Protein AF-0000000086892484 (afdb_homodimer)

Sequence (450 aa):
MFLERVCLISTAVLVAVYAAPRVSRLQEVPKWHFPCGGDLDVEVASWEDLEEETVNSLESLRLQHQLLMSEYLSRDYNYLYESMDFSVKKKQYIPNWLPDEKDVDLVKGLADANPQTIVNHFPKLHTDLQKFAVAFEQLVKDEDDVRKWEALAGTQRYLNSMLCEVESNILSLPSLRLPTRVQRDIMSKNERNVGRDETNRLVRDWGVILKYRDYLHAWRHVFNYMFLERVCLISTAVLVAVYAAPRVSRLQEVPKWHFPCGGDLDVEVASWEDLEEETVNSLESLRLQHQLLMSEYLSRDYNYLYESMDFSVKKKQYIPNWLPDEKDVDLVKGLADANPQTIVNHFPKLHTDLQKFAVAFEQLVKDEDDVRKWEALAGTQRYLNSMLCEVESNILSLPSLRLPTRVQRDIMSKNERNVGRDETNRLVRDWGVILKYRDYLHAWRHVFNY

Secondary structure (DSSP, 8-state):
------------------------------GGGSTTSS----PPPPGGGHHHHHHHHHHHHHHHHHHHHHHHHHH-HHHHTTT--TT---GGGS-TTS--HHHHHHHHTTTT--HHHHHTTHHHHHHHHHHHHHHHHHHHHH--SHHHHHHHHHHHHHHHHHHHHHHHHHHHSTT--PPPPPPGGGS-HHHHHGGGSHHHHHHHHHHHHHHHHHHHHHHHHHHT-/------------------------------GGGSTTSS----PPPPGGGHHHHHHHHHHHHHHHHHHHHHHHHHH-HHHHTTT--TT---GGGS-TTS--HHHHHHHHTTTT--HHHHHTTHHHHHHHHHHHHHHHHHHHHH--SHHHHHHHHHHHHHHHHHHHHHHHHHHHSTT--PPPPPPGGGS-HHHHHGGGSHHHHHHHHHHHHHHHHHHHHHHHHHHT-

Solvent-accessible surface area (backbone atoms only — not comparable to full-atom values): 26156 Å² total; per-residue (Å²): 138,84,80,75,80,73,77,75,75,74,75,76,74,75,73,72,72,68,69,69,73,76,66,69,77,69,78,72,76,60,64,71,78,40,40,67,76,51,87,78,89,60,71,58,52,52,81,89,43,40,68,60,51,50,52,51,43,52,51,54,48,40,54,47,46,52,51,39,50,50,54,52,38,71,54,40,59,67,68,76,49,54,83,58,63,77,81,61,78,57,63,85,53,32,73,80,86,46,74,46,70,68,53,30,50,55,43,37,64,42,40,83,51,56,70,68,65,52,57,72,42,45,45,56,51,45,50,51,50,37,47,50,47,51,53,44,54,51,49,36,71,66,44,78,51,63,70,56,26,51,42,44,48,50,46,47,52,42,49,30,50,42,45,26,53,48,51,52,44,36,58,22,34,74,93,47,65,82,63,80,76,78,61,72,69,77,57,40,71,71,64,61,53,41,54,76,40,66,70,53,27,50,45,20,49,51,43,50,50,49,40,49,52,50,44,52,49,18,48,36,51,44,62,62,114,136,85,80,76,79,76,79,76,76,75,76,77,76,75,72,74,74,71,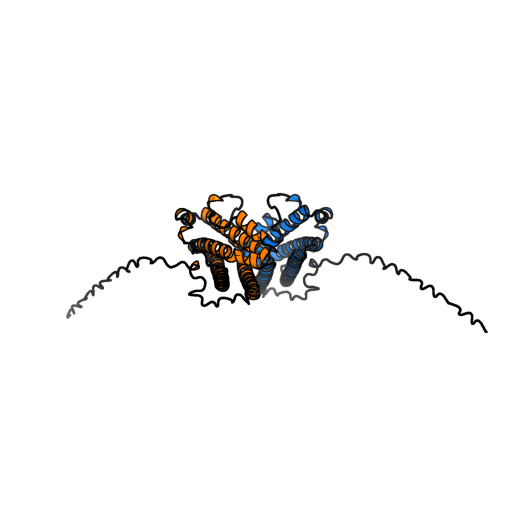69,66,72,77,64,70,76,69,80,73,76,60,63,72,79,41,40,68,78,50,87,78,90,59,72,57,51,51,83,91,42,38,67,60,50,49,53,50,43,50,50,53,49,41,54,46,46,51,53,40,48,51,53,53,38,71,53,39,58,67,67,75,49,53,85,57,64,76,82,61,80,58,64,86,55,33,71,79,87,46,72,48,70,67,54,29,50,54,43,39,65,41,39,83,50,55,67,67,65,53,58,71,42,45,45,57,52,46,50,50,50,37,47,49,47,50,53,43,52,52,50,36,71,66,43,80,52,64,70,57,26,51,42,44,47,50,47,48,52,40,50,30,51,42,45,26,53,49,50,50,44,36,58,22,35,75,93,47,64,82,63,80,74,78,59,72,69,77,58,42,72,72,65,61,53,40,52,76,40,63,69,52,28,51,46,21,49,50,44,50,51,51,40,48,50,50,45,53,48,18,49,34,50,44,63,63,112

Radius of gyration: 31.14 Å; Cα contacts (8 Å, |Δi|>4): 400; chains: 2; bounding box: 165×71×56 Å

pLDDT: mean 86.74, std 20.32, range [28.67, 98.88]

Foldseek 3Di:
DPPPPPPPPPPPPPPPPPPPPPPVPPPPPQCLVPLVVDDDDAAADDPVCQVVLLVVLLVLLLVLLVVLLVLLVVLPVCVVLVVQDPVDPPVVLADPPADDPVNLVVLLVLQPPDSVVNLQCLQVVLQNLLVLLLLLVLLLVLDDDPSSNVSSVSSSSSSSVSSVSSVSSQRRYPVHDHDDHDDSCSQPPVSSCLSVDPNSSSVRVVSSSVSVSSNSVSVCSNSPD/DPPPPPPPPPPPPPPPPPPPPPPVPPPPPQCLVPLVVDDDPAAADDPVCQVVLLVVLLVLLLVLLVVLLVLLVVLPVCVVLVVADPVDPPVVLADPVADDPVNLVVLLVLQPPDSVVNLQCLQVVLQNLLVLLLLLVLLLVLDDDPSSNVSSVSSSSSSSVSSVSSVSSQRRYPVHDHDDHDDSCSPPPVSSCLSVDPNSSSVRVVSSSVSVSSNSVSVCSNSPD

Organism: Dinoponera quadriceps (NCBI:txid609295)

Structure (mmCIF, N/CA/C/O backbone):
data_AF-0000000086892484-model_v1
#
loop_
_entity.id
_entity.type
_entity.pdbx_description
1 polymer 'Uncharacterized protein LOC106750258'
#
loop_
_atom_site.group_PDB
_atom_site.id
_atom_site.type_symbol
_atom_site.label_atom_id
_atom_site.label_alt_id
_atom_site.label_comp_id
_atom_site.label_asym_id
_atom_site.label_entity_id
_atom_site.label_seq_id
_atom_site.pdbx_PDB_ins_code
_atom_site.Cartn_x
_atom_site.Cartn_y
_atom_site.Cartn_z
_atom_site.occupancy
_atom_site.B_iso_or_equiv
_atom_site.auth_seq_id
_atom_site.auth_comp_id
_atom_site.auth_asym_id
_atom_site.auth_atom_id
_atom_site.pdbx_PDB_model_num
ATOM 1 N N . MET A 1 1 ? 89.5 -2.266 12.078 1 30.64 1 MET A N 1
ATOM 2 C CA . MET A 1 1 ? 88.312 -1.645 11.586 1 30.64 1 MET A CA 1
ATOM 3 C C . MET A 1 1 ? 87.625 -2.51 10.516 1 30.64 1 MET A C 1
ATOM 5 O O . MET A 1 1 ? 87.938 -2.404 9.336 1 30.64 1 MET A O 1
ATOM 9 N N . PHE A 1 2 ? 87.312 -3.848 10.812 1 35.78 2 PHE A N 1
ATOM 10 C CA . PHE A 1 2 ? 86.875 -4.977 10.023 1 35.78 2 PHE A CA 1
ATOM 11 C C . PHE A 1 2 ? 85.438 -4.73 9.531 1 35.78 2 PHE A C 1
ATOM 13 O O . PHE A 1 2 ? 84.5 -4.527 10.336 1 35.78 2 PHE A O 1
ATOM 20 N N . LEU A 1 3 ? 85.312 -4.133 8.336 1 35 3 LEU A N 1
ATOM 21 C CA . LEU A 1 3 ? 84.125 -3.781 7.555 1 35 3 LEU A CA 1
ATOM 22 C C . LEU A 1 3 ? 83.312 -5.023 7.227 1 35 3 LEU A C 1
ATOM 24 O O . LEU A 1 3 ? 83.75 -5.902 6.492 1 35 3 LEU A O 1
ATOM 28 N N . GLU A 1 4 ? 82.5 -5.512 8.172 1 33.47 4 GLU A N 1
ATOM 29 C CA . GLU A 1 4 ? 81.625 -6.668 7.988 1 33.47 4 GLU A CA 1
ATOM 30 C C . GLU A 1 4 ? 80.625 -6.438 6.859 1 33.47 4 GLU A C 1
ATOM 32 O O . GLU A 1 4 ? 79.938 -5.43 6.844 1 33.47 4 GLU A O 1
ATOM 37 N N . ARG A 1 5 ? 80.938 -6.992 5.66 1 36.12 5 ARG A N 1
ATOM 38 C CA . ARG A 1 5 ? 80.125 -7.035 4.434 1 36.12 5 ARG A CA 1
ATOM 39 C C . ARG A 1 5 ? 78.75 -7.57 4.703 1 36.12 5 ARG A C 1
ATOM 41 O O . ARG A 1 5 ? 78.562 -8.727 5.098 1 36.12 5 ARG A O 1
ATOM 48 N N . VAL A 1 6 ? 77.875 -6.789 5.277 1 33.41 6 VAL A N 1
ATOM 49 C CA . VAL A 1 6 ? 76.5 -7.184 5.52 1 33.41 6 VAL A CA 1
ATOM 50 C C . VAL A 1 6 ? 75.812 -7.512 4.195 1 33.41 6 VAL A C 1
ATOM 52 O O . VAL A 1 6 ? 75.75 -6.66 3.307 1 33.41 6 VAL A O 1
ATOM 55 N N . CYS A 1 7 ? 76 -8.742 3.707 1 31.05 7 CYS A N 1
ATOM 56 C CA . CYS A 1 7 ? 75.312 -9.266 2.521 1 31.05 7 CYS A CA 1
ATOM 57 C C . CYS A 1 7 ? 73.812 -9.039 2.605 1 31.05 7 CYS A C 1
ATOM 59 O O . CYS A 1 7 ? 73.125 -9.562 3.498 1 31.05 7 CYS A O 1
ATOM 61 N N . LEU A 1 8 ? 73.375 -7.922 2.215 1 31.27 8 LEU A N 1
ATOM 62 C CA . LEU A 1 8 ? 72 -7.562 2.066 1 31.27 8 LEU A CA 1
ATOM 63 C C . LEU A 1 8 ? 71.25 -8.508 1.097 1 31.27 8 LEU A C 1
ATOM 65 O O . LEU A 1 8 ? 71.562 -8.508 -0.1 1 31.27 8 LEU A O 1
ATOM 69 N N . ILE A 1 9 ? 71.125 -9.789 1.513 1 31.22 9 ILE A N 1
ATOM 70 C CA . ILE A 1 9 ? 70.312 -10.695 0.686 1 31.22 9 ILE A CA 1
ATOM 71 C C . ILE A 1 9 ? 68.938 -10.078 0.399 1 31.22 9 ILE A C 1
ATOM 73 O O . ILE A 1 9 ? 68.188 -9.766 1.324 1 31.22 9 ILE A O 1
ATOM 77 N N . SER A 1 10 ? 68.812 -9.398 -0.68 1 33.22 10 SER A N 1
ATOM 78 C CA . SER A 1 10 ? 67.562 -8.859 -1.229 1 33.22 10 SER A CA 1
ATOM 79 C C . SER A 1 10 ? 66.562 -9.969 -1.529 1 33.22 10 SER A C 1
ATOM 81 O O . SER A 1 10 ? 66.812 -10.844 -2.363 1 33.22 10 SER A O 1
ATOM 83 N N . THR A 1 11 ? 65.938 -10.508 -0.499 1 33.31 11 THR A N 1
ATOM 84 C CA . THR A 1 11 ? 64.938 -11.508 -0.745 1 33.31 11 THR A CA 1
ATOM 85 C C . THR A 1 11 ? 63.844 -10.945 -1.681 1 33.31 11 THR A C 1
ATOM 87 O O . THR A 1 11 ? 63.219 -9.93 -1.382 1 33.31 11 THR A O 1
ATOM 90 N N . ALA A 1 12 ? 64.125 -11.078 -3.01 1 34.72 12 ALA A N 1
ATOM 91 C CA . ALA A 1 12 ? 63.094 -10.812 -4.047 1 34.72 12 ALA A CA 1
ATOM 92 C C . ALA A 1 12 ? 61.781 -11.508 -3.73 1 34.72 12 ALA A C 1
ATOM 94 O O . ALA A 1 12 ? 61.719 -12.742 -3.691 1 34.72 12 ALA A O 1
ATOM 95 N N . VAL A 1 13 ? 61 -10.945 -2.844 1 36.47 13 VAL A N 1
ATOM 96 C CA . VAL A 1 13 ? 59.656 -11.453 -2.613 1 36.47 13 VAL A CA 1
ATOM 97 C C . VAL A 1 13 ? 58.906 -11.539 -3.939 1 36.47 13 VAL A C 1
ATOM 99 O O . VAL A 1 13 ? 58.656 -10.523 -4.594 1 36.47 13 VAL A O 1
ATOM 102 N N . LEU A 1 14 ? 59.188 -12.641 -4.75 1 33.38 14 LEU A N 1
ATOM 103 C CA . LEU A 1 14 ? 58.312 -12.922 -5.895 1 33.38 14 LEU A CA 1
ATOM 104 C C . LEU A 1 14 ? 56.844 -12.891 -5.488 1 33.38 14 LEU A C 1
ATOM 106 O O . LEU A 1 14 ? 56.406 -13.719 -4.684 1 33.38 14 LEU A O 1
ATOM 110 N N . VAL A 1 15 ? 56.281 -11.688 -5.414 1 36.88 15 VAL A N 1
ATOM 111 C CA . VAL A 1 15 ? 54.812 -11.609 -5.297 1 36.88 15 VAL A CA 1
ATOM 112 C C . VAL A 1 15 ? 54.156 -12.383 -6.434 1 36.88 15 VAL A C 1
ATOM 114 O O . VAL A 1 15 ? 54.25 -11.992 -7.598 1 36.88 15 VAL A O 1
ATOM 117 N N . ALA A 1 16 ? 54.25 -13.781 -6.402 1 34.84 16 ALA A N 1
ATOM 118 C CA . ALA A 1 16 ? 53.406 -14.516 -7.34 1 34.84 16 ALA A CA 1
ATOM 119 C C . ALA A 1 16 ? 52 -13.953 -7.359 1 34.84 16 ALA A C 1
ATOM 121 O O . ALA A 1 16 ? 51.344 -13.875 -6.324 1 34.84 16 ALA A O 1
ATOM 122 N N . VAL A 1 17 ? 51.812 -12.977 -8.266 1 37.66 17 VAL A N 1
ATOM 123 C CA . VAL A 1 17 ? 50.469 -12.57 -8.617 1 37.66 17 VAL A CA 1
ATOM 124 C C . VAL A 1 17 ? 49.625 -13.812 -8.875 1 37.66 17 VAL A C 1
ATOM 126 O O . VAL A 1 17 ? 49.844 -14.523 -9.859 1 37.66 17 VAL A O 1
ATOM 129 N N . TYR A 1 18 ? 49.438 -14.68 -7.863 1 32.72 18 TYR A N 1
ATOM 130 C CA . TYR A 1 18 ? 48.438 -15.727 -8.133 1 32.72 18 TYR A CA 1
ATOM 131 C C . TYR A 1 18 ? 47.219 -15.164 -8.852 1 32.72 18 TYR A C 1
ATOM 133 O O . TYR A 1 18 ? 46.594 -14.219 -8.367 1 32.72 18 TYR A O 1
ATOM 141 N N . ALA A 1 19 ? 47.375 -15.086 -10.211 1 38 19 ALA A N 1
ATOM 142 C CA . ALA A 1 19 ? 46.156 -14.883 -10.984 1 38 19 ALA A CA 1
ATOM 143 C C . ALA A 1 19 ? 44.969 -15.609 -10.336 1 38 19 ALA A C 1
ATOM 145 O O . ALA A 1 19 ? 45.062 -16.797 -10.008 1 38 19 ALA A O 1
ATOM 146 N N . ALA A 1 20 ? 44.25 -14.938 -9.516 1 36.22 20 ALA A N 1
ATOM 147 C CA . ALA A 1 20 ? 43.031 -15.57 -9.047 1 36.22 20 ALA A CA 1
ATOM 148 C C . ALA A 1 20 ? 42.344 -16.344 -10.172 1 36.22 20 ALA A C 1
ATOM 150 O O . ALA A 1 20 ? 42.156 -15.812 -11.273 1 36.22 20 ALA A O 1
ATOM 151 N N . PRO A 1 21 ? 42.5 -17.672 -10.227 1 33.69 21 PRO A N 1
ATOM 152 C CA . PRO A 1 21 ? 41.812 -18.312 -11.336 1 33.69 21 PRO A CA 1
ATOM 153 C C . PRO A 1 21 ? 40.5 -17.609 -11.688 1 33.69 21 PRO A C 1
ATOM 155 O O . PRO A 1 21 ? 39.875 -16.984 -10.828 1 33.69 21 PRO A O 1
ATOM 158 N N . ARG A 1 22 ? 40.375 -17.109 -12.859 1 35.22 22 ARG A N 1
ATOM 159 C CA . ARG A 1 22 ? 39.094 -16.75 -13.414 1 35.22 22 ARG A CA 1
ATOM 160 C C . ARG A 1 22 ? 38.031 -17.797 -13.055 1 35.22 22 ARG A C 1
ATOM 162 O O . ARG A 1 22 ? 38 -18.891 -13.641 1 35.22 22 ARG A O 1
ATOM 169 N N . VAL A 1 23 ? 37.875 -18.078 -11.805 1 36.41 23 VAL A N 1
ATOM 170 C CA . VAL A 1 23 ? 36.75 -18.953 -11.508 1 36.41 23 VAL A CA 1
ATOM 171 C C . VAL A 1 23 ? 35.656 -18.75 -12.555 1 36.41 23 VAL A C 1
ATOM 173 O O . VAL A 1 23 ? 35.219 -17.625 -12.773 1 36.41 23 VAL A O 1
ATOM 176 N N . SER A 1 24 ? 35.688 -19.375 -13.641 1 36 24 SER A N 1
ATOM 177 C CA . SER A 1 24 ? 34.5 -19.453 -14.484 1 36 24 SER A CA 1
ATOM 178 C C . SER A 1 24 ? 33.219 -19.172 -13.68 1 36 24 SER A C 1
ATOM 180 O O . SER A 1 24 ? 33.062 -19.703 -12.578 1 36 24 SER A O 1
ATOM 182 N N . ARG A 1 25 ? 32.75 -18.062 -13.641 1 39.72 25 ARG A N 1
ATOM 183 C CA . ARG A 1 25 ? 31.5 -17.688 -13 1 39.72 25 ARG A CA 1
ATOM 184 C C . ARG A 1 25 ? 30.5 -18.828 -13.039 1 39.72 25 ARG A C 1
ATOM 186 O O . ARG A 1 25 ? 29.891 -19.109 -14.078 1 39.72 25 ARG A O 1
ATOM 193 N N . LEU A 1 26 ? 30.672 -20.125 -12.805 1 41.91 26 LEU A N 1
ATOM 194 C CA . LEU A 1 26 ? 29.672 -21.156 -12.57 1 41.91 26 LEU A CA 1
ATOM 195 C C . LEU A 1 26 ? 28.297 -20.547 -12.375 1 41.91 26 LEU A C 1
ATOM 197 O O . LEU A 1 26 ? 28.094 -19.703 -11.492 1 41.91 26 LEU A O 1
ATOM 201 N N . GLN A 1 27 ? 27.516 -20.453 -13.352 1 52.38 27 GLN A N 1
ATOM 202 C CA . GLN A 1 27 ? 26.188 -19.812 -13.344 1 52.38 27 GLN A CA 1
ATOM 203 C C . GLN A 1 27 ? 25.391 -20.219 -12.109 1 52.38 27 GLN A C 1
ATOM 205 O O . GLN A 1 27 ? 25.141 -21.406 -11.875 1 52.38 27 GLN A O 1
ATOM 210 N N . GLU A 1 28 ? 25.453 -19.562 -10.984 1 75.31 28 GLU A N 1
ATOM 211 C CA . GLU A 1 28 ? 24.75 -19.766 -9.719 1 75.31 28 GLU A CA 1
ATOM 212 C C . GLU A 1 28 ? 23.281 -20.156 -9.953 1 75.31 28 GLU A C 1
ATOM 214 O O . GLU A 1 28 ? 22.609 -19.562 -10.812 1 75.31 28 GLU A O 1
ATOM 219 N N . VAL A 1 29 ? 22.906 -21.391 -9.727 1 87.38 29 VAL A N 1
ATOM 220 C CA . VAL A 1 29 ? 21.531 -21.875 -9.773 1 87.38 29 VAL A CA 1
ATOM 221 C C . VAL A 1 29 ? 20.594 -20.812 -9.219 1 87.38 29 VAL A C 1
ATOM 223 O O . VAL A 1 29 ? 20.812 -20.281 -8.125 1 87.38 29 VAL A O 1
ATOM 226 N N . PRO A 1 30 ? 19.625 -20.516 -10.148 1 93.56 30 PRO A N 1
ATOM 227 C CA . PRO A 1 30 ? 18.703 -19.484 -9.672 1 93.56 30 PRO A CA 1
ATOM 228 C C . PRO A 1 30 ? 18 -19.875 -8.375 1 93.56 30 PRO A C 1
ATOM 230 O O . PRO A 1 30 ? 17.656 -21.047 -8.18 1 93.56 30 PRO A O 1
ATOM 233 N N . LYS A 1 31 ? 17.766 -18.906 -7.559 1 92.25 31 LYS A N 1
ATOM 234 C CA . LYS A 1 31 ? 17.156 -19.156 -6.258 1 92.25 31 LYS A CA 1
ATOM 235 C C . LYS A 1 31 ? 15.75 -19.75 -6.414 1 92.25 31 LYS A C 1
ATOM 237 O O . LYS A 1 31 ? 15.305 -20.531 -5.574 1 92.25 31 LYS A O 1
ATOM 242 N N . TRP A 1 32 ? 15.055 -19.453 -7.512 1 96.5 32 TRP A N 1
ATOM 243 C CA . TRP A 1 32 ? 13.664 -19.875 -7.66 1 96.5 32 TRP A CA 1
ATOM 244 C C . TRP A 1 32 ? 13.578 -21.328 -8.125 1 96.5 32 TRP A C 1
ATOM 246 O O . TRP A 1 32 ? 12.492 -21.891 -8.195 1 96.5 32 TRP A O 1
ATOM 256 N N . HIS A 1 33 ? 14.695 -21.938 -8.469 1 95.06 33 HIS A N 1
ATOM 257 C CA . HIS A 1 33 ? 14.711 -23.359 -8.805 1 95.06 33 HIS A CA 1
ATOM 258 C C . HIS A 1 33 ? 14.625 -24.219 -7.547 1 95.06 33 HIS A C 1
ATOM 260 O O . HIS A 1 33 ? 14.141 -25.359 -7.602 1 95.06 33 HIS A O 1
ATOM 266 N N . PHE A 1 34 ? 15.133 -23.672 -6.422 1 93.62 34 PHE A N 1
ATOM 267 C CA . PHE A 1 34 ? 15.086 -24.344 -5.121 1 93.62 34 PHE A CA 1
ATOM 268 C C . PHE A 1 34 ? 14.609 -23.375 -4.043 1 93.62 34 PHE A C 1
ATOM 270 O O . PHE A 1 34 ? 15.352 -23.062 -3.107 1 93.62 34 PHE A O 1
ATOM 277 N N . PRO A 1 35 ? 13.383 -23.016 -4.168 1 95.19 35 PRO A N 1
ATOM 278 C CA . PRO A 1 35 ? 12.906 -21.969 -3.279 1 95.19 35 PRO A CA 1
ATOM 279 C C . PRO A 1 35 ? 12.883 -22.391 -1.812 1 95.19 35 PRO A C 1
ATOM 281 O O . PRO A 1 35 ? 12.977 -21.547 -0.918 1 95.19 35 PRO A O 1
ATOM 284 N N . CYS A 1 36 ? 12.844 -23.594 -1.582 1 93.5 36 CYS A N 1
ATOM 285 C CA . CYS A 1 36 ? 12.797 -24.078 -0.207 1 93.5 36 CYS A CA 1
ATOM 286 C C . CYS A 1 36 ? 14.188 -24.422 0.298 1 93.5 36 CYS A C 1
ATOM 288 O O . CYS A 1 36 ? 14.344 -24.953 1.405 1 93.5 36 CYS A O 1
ATOM 290 N N . GLY A 1 37 ? 15.266 -24.109 -0.404 1 88.19 37 GLY A N 1
ATOM 291 C CA . GLY A 1 37 ? 16.641 -24.344 -0.001 1 88.19 37 GLY A CA 1
ATOM 292 C C . GLY A 1 37 ? 17.141 -25.719 -0.387 1 88.19 37 GLY A C 1
ATOM 293 O O . GLY A 1 37 ? 18.344 -26.016 -0.255 1 88.19 37 GLY A O 1
ATOM 294 N N . GLY A 1 38 ? 16.359 -26.672 -0.698 1 79.75 38 GLY A N 1
ATOM 295 C CA . GLY A 1 38 ? 16.75 -28.031 -1.08 1 79.75 38 GLY A CA 1
ATOM 296 C C . GLY A 1 38 ? 15.555 -28.922 -1.359 1 79.75 38 GLY A C 1
ATOM 297 O O . GLY A 1 38 ? 14.445 -28.453 -1.583 1 79.75 38 GLY A O 1
ATOM 298 N N . ASP A 1 39 ? 15.922 -30.188 -1.43 1 74.31 39 ASP A N 1
ATOM 299 C CA . ASP A 1 39 ? 14.875 -31.156 -1.715 1 74.31 39 ASP A CA 1
ATOM 300 C C . ASP A 1 39 ? 13.852 -31.203 -0.585 1 74.31 39 ASP A C 1
ATOM 302 O O . AS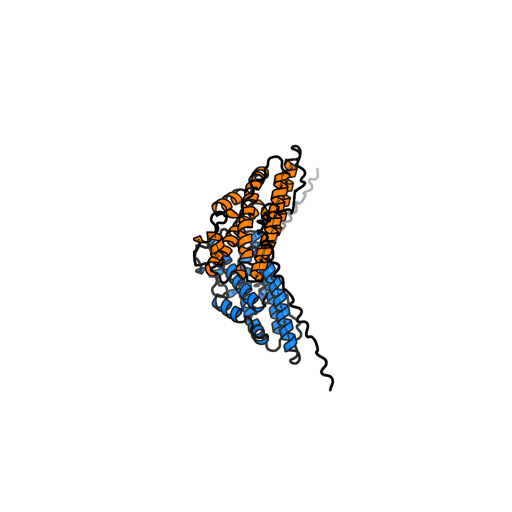P A 1 39 ? 14.211 -31.172 0.592 1 74.31 39 ASP A O 1
ATOM 306 N N . LEU A 1 40 ? 12.633 -31.125 -1.088 1 77.88 40 LEU A N 1
ATOM 307 C CA . LEU A 1 40 ? 11.531 -31.172 -0.135 1 77.88 40 LEU A CA 1
ATOM 308 C C . LEU A 1 40 ? 11.133 -32.594 0.166 1 77.88 40 LEU A C 1
ATOM 310 O O . LEU A 1 40 ? 11.023 -33.438 -0.747 1 77.88 40 LEU A O 1
ATOM 314 N N . ASP A 1 41 ? 11.195 -32.938 1.409 1 79.06 41 ASP A N 1
ATOM 315 C CA . ASP A 1 41 ? 10.617 -34.219 1.823 1 79.06 41 ASP A CA 1
ATOM 316 C C . ASP A 1 41 ? 9.156 -34.062 2.244 1 79.06 41 ASP A C 1
ATOM 318 O O . ASP A 1 41 ? 8.875 -33.719 3.395 1 79.06 41 ASP A O 1
ATOM 322 N N . VAL A 1 42 ? 8.32 -34.188 1.177 1 82.38 42 VAL A N 1
ATOM 323 C CA . VAL A 1 42 ? 6.902 -34 1.438 1 82.38 42 VAL A CA 1
ATOM 324 C C . VAL A 1 42 ? 6.16 -35.312 1.346 1 82.38 42 VAL A C 1
ATOM 326 O O . VAL A 1 42 ? 6.41 -36.125 0.439 1 82.38 42 VAL A O 1
ATOM 329 N N . GLU A 1 43 ? 5.434 -35.531 2.393 1 82.94 43 GLU A N 1
ATOM 330 C CA . GLU A 1 43 ? 4.574 -36.719 2.336 1 82.94 43 GLU A CA 1
ATOM 331 C C . GLU A 1 43 ? 3.42 -36.5 1.359 1 82.94 43 GLU A C 1
ATOM 333 O O . GLU A 1 43 ? 2.701 -35.5 1.443 1 82.94 43 GLU A O 1
ATOM 338 N N . VAL A 1 44 ? 3.318 -37.438 0.472 1 85.12 44 VAL A N 1
ATOM 339 C CA . VAL A 1 44 ? 2.229 -37.375 -0.497 1 85.12 44 VAL A CA 1
ATOM 340 C C . VAL A 1 44 ? 0.938 -37.875 0.14 1 85.12 44 VAL A C 1
ATOM 342 O O . VAL A 1 44 ? 0.932 -38.938 0.78 1 85.12 44 VAL A O 1
ATOM 345 N N . ALA A 1 45 ? -0.062 -37.125 -0.005 1 84.19 45 ALA A N 1
ATOM 346 C CA . ALA A 1 45 ? -1.353 -37.469 0.581 1 84.19 45 ALA A CA 1
ATOM 347 C C . ALA A 1 45 ? -1.912 -38.75 -0.052 1 84.19 45 ALA A C 1
ATOM 349 O O . ALA A 1 45 ? -1.729 -39 -1.248 1 84.19 45 ALA A O 1
ATOM 350 N N . SER A 1 46 ? -2.514 -39.469 0.86 1 85.12 46 SER A N 1
ATOM 351 C CA . SER A 1 46 ? -3.258 -40.625 0.348 1 85.12 46 SER A CA 1
ATOM 352 C C . SER A 1 46 ? -4.547 -40.188 -0.337 1 85.12 46 SER A C 1
ATOM 354 O O . SER A 1 46 ? -5.078 -39.094 -0.042 1 85.12 46 SER A O 1
ATOM 356 N N . TRP A 1 47 ? -5.059 -41 -1.201 1 82 47 TRP A N 1
ATOM 357 C CA . TRP A 1 47 ? -6.281 -40.688 -1.936 1 82 47 TRP A CA 1
ATOM 358 C C . TRP A 1 47 ? -7.469 -40.562 -0.987 1 82 47 TRP A C 1
ATOM 360 O O . TRP A 1 47 ? -8.383 -39.781 -1.227 1 82 47 TRP A O 1
ATOM 370 N N . GLU A 1 48 ? -7.402 -41.25 0.132 1 84.56 48 GLU A N 1
ATOM 371 C CA . GLU A 1 48 ? -8.477 -41.25 1.121 1 84.56 48 GLU A CA 1
ATOM 372 C C . GLU A 1 48 ? -8.539 -39.875 1.834 1 84.56 48 GLU A C 1
ATOM 374 O O . GLU A 1 48 ? -9.617 -39.438 2.244 1 84.56 48 GLU A O 1
ATOM 379 N N . ASP A 1 49 ? -7.477 -39.219 1.773 1 88.12 49 ASP A N 1
ATOM 380 C CA . ASP A 1 49 ? -7.383 -38 2.525 1 88.12 49 ASP A CA 1
ATOM 381 C C . ASP A 1 49 ? -7.297 -36.781 1.586 1 88.12 49 ASP A C 1
ATOM 383 O O . ASP A 1 49 ? -6.957 -35.688 2.012 1 88.12 49 ASP A O 1
ATOM 387 N N . LEU A 1 50 ? -7.66 -37.031 0.427 1 89.31 50 LEU A N 1
ATOM 388 C CA . LEU A 1 50 ? -7.398 -36.031 -0.608 1 89.31 50 LEU A CA 1
ATOM 389 C C . LEU A 1 50 ? -8.203 -34.781 -0.354 1 89.31 50 LEU A C 1
ATOM 391 O O . LEU A 1 50 ? -7.688 -33.656 -0.519 1 89.31 50 LEU A O 1
ATOM 395 N N . GLU A 1 51 ? -9.414 -35 0.039 1 90.62 51 GLU A N 1
ATOM 396 C CA . GLU A 1 51 ? -10.266 -33.812 0.274 1 90.62 51 GLU A CA 1
ATOM 397 C C . GLU A 1 51 ? -9.727 -32.969 1.409 1 90.62 51 GLU A C 1
ATOM 399 O O . GLU A 1 51 ? -9.633 -31.75 1.274 1 90.62 51 GLU A O 1
ATOM 404 N N . GLU A 1 52 ? -9.375 -33.625 2.395 1 92.75 52 GLU A N 1
ATOM 405 C CA . GLU A 1 52 ? -8.828 -32.906 3.545 1 92.75 52 GLU A CA 1
ATOM 406 C C . GLU A 1 52 ? -7.504 -32.25 3.197 1 92.75 52 GLU A C 1
ATOM 408 O O . GLU A 1 52 ? -7.266 -31.094 3.578 1 92.75 52 GLU A O 1
ATOM 413 N N . GLU A 1 53 ? -6.719 -32.938 2.471 1 93.88 53 GLU A N 1
ATOM 414 C CA . GLU A 1 53 ? -5.422 -32.375 2.08 1 93.88 53 GLU A CA 1
ATOM 415 C C . GLU A 1 53 ? -5.582 -31.172 1.16 1 93.88 53 GLU A C 1
ATOM 417 O O . GLU A 1 53 ? -4.809 -30.219 1.241 1 93.88 53 GLU A O 1
ATOM 422 N N . THR A 1 54 ? -6.562 -31.25 0.375 1 95.5 54 THR A N 1
ATOM 423 C CA . THR A 1 54 ? -6.852 -30.156 -0.531 1 95.5 54 THR A CA 1
ATOM 424 C C . THR A 1 54 ? -7.227 -28.891 0.25 1 95.5 54 THR A C 1
ATOM 426 O O . THR A 1 54 ? -6.691 -27.812 -0.009 1 95.5 54 THR A O 1
ATOM 429 N N . VAL A 1 55 ? -8.023 -29.078 1.213 1 95.06 55 VAL A N 1
ATOM 430 C CA . VAL A 1 55 ? -8.469 -27.953 2.029 1 95.06 55 VAL A CA 1
ATOM 431 C C . VAL A 1 55 ? -7.285 -27.391 2.826 1 95.06 55 VAL A C 1
ATOM 433 O O . VAL A 1 55 ? -7.102 -26.172 2.904 1 95.06 55 VAL A O 1
ATOM 436 N N . ASN A 1 56 ? -6.48 -28.25 3.342 1 95.69 56 ASN A N 1
ATOM 437 C CA . ASN A 1 56 ? -5.305 -27.844 4.098 1 95.69 56 ASN A CA 1
ATOM 438 C C . ASN A 1 56 ? -4.312 -27.078 3.225 1 95.69 56 ASN A C 1
ATOM 440 O O . ASN A 1 56 ? -3.715 -26.094 3.666 1 95.69 56 ASN A O 1
ATOM 444 N N . SER A 1 57 ? -4.184 -27.516 2.035 1 96.81 57 SER A N 1
ATOM 445 C CA . SER A 1 57 ? -3.281 -26.875 1.086 1 96.81 57 SER A CA 1
ATOM 446 C C . SER A 1 57 ? -3.74 -25.453 0.762 1 96.81 57 SER A C 1
ATOM 448 O O . SER A 1 57 ? -2.93 -24.516 0.739 1 96.81 57 SER A O 1
ATOM 450 N N . LEU A 1 58 ? -5.004 -25.328 0.601 1 97.62 58 LEU A N 1
ATOM 451 C CA . LEU A 1 58 ? -5.562 -24.016 0.302 1 97.62 58 LEU A CA 1
ATOM 452 C C . LEU A 1 58 ? -5.383 -23.078 1.481 1 97.62 58 LEU A C 1
ATOM 454 O O . LEU A 1 58 ? -5.031 -21.906 1.296 1 97.62 58 LEU A O 1
ATOM 458 N N . GLU A 1 59 ? -5.574 -23.578 2.645 1 97.88 59 GLU A N 1
ATOM 459 C CA . GLU A 1 59 ? -5.418 -22.75 3.838 1 97.88 59 GLU A CA 1
ATOM 460 C C . GLU A 1 59 ? -3.965 -22.328 4.027 1 97.88 59 GLU A C 1
ATOM 462 O O . GLU A 1 59 ? -3.688 -21.172 4.359 1 97.88 59 GLU A O 1
ATOM 467 N N . SER A 1 60 ? -3.09 -23.25 3.822 1 97.69 60 SER A N 1
ATOM 468 C CA . SER A 1 60 ? -1.666 -22.953 3.943 1 97.69 60 SER A CA 1
ATOM 469 C C . SER A 1 60 ? -1.236 -21.891 2.951 1 97.69 60 SER A C 1
ATOM 471 O O . SER A 1 60 ? -0.51 -20.953 3.311 1 97.69 60 SER A O 1
ATOM 473 N N . LEU A 1 61 ? -1.761 -21.938 1.796 1 98.5 61 LEU A N 1
ATOM 474 C CA . LEU A 1 61 ? -1.396 -20.969 0.771 1 98.5 61 LEU A CA 1
ATOM 475 C C . LEU A 1 61 ? -2.037 -19.625 1.053 1 98.5 61 LEU A C 1
ATOM 477 O O . LEU A 1 61 ? -1.43 -18.578 0.803 1 98.5 61 LEU A O 1
ATOM 481 N N . ARG A 1 62 ? -3.229 -19.688 1.499 1 98.56 62 ARG A N 1
ATOM 482 C CA . ARG A 1 62 ? -3.895 -18.453 1.89 1 98.56 62 ARG A CA 1
ATOM 483 C C . ARG A 1 62 ? -3.076 -17.688 2.932 1 98.56 62 ARG A C 1
ATOM 485 O O . ARG A 1 62 ? -2.83 -16.5 2.787 1 98.56 62 ARG A O 1
ATOM 492 N N . LEU A 1 63 ? -2.633 -18.359 3.926 1 98.69 63 LEU A N 1
ATOM 493 C CA . LEU A 1 63 ? -1.867 -17.734 5.004 1 98.69 63 LEU A CA 1
ATOM 494 C C . LEU A 1 63 ? -0.542 -17.188 4.488 1 98.69 63 LEU A C 1
ATOM 496 O O . LEU A 1 63 ? -0.158 -16.062 4.82 1 98.69 63 LEU A O 1
ATOM 500 N N . GLN A 1 64 ? 0.132 -18.016 3.693 1 98.75 64 GLN A N 1
ATOM 501 C CA . GLN A 1 64 ? 1.393 -17.547 3.119 1 98.75 64 GLN A CA 1
ATOM 502 C C . GLN A 1 64 ? 1.179 -16.328 2.227 1 98.75 64 GLN A C 1
ATOM 504 O O . GLN A 1 64 ? 1.999 -15.414 2.217 1 98.75 64 GLN A O 1
ATOM 509 N N . HIS A 1 65 ? 0.122 -16.344 1.477 1 98.88 65 HIS A N 1
ATOM 510 C CA . HIS A 1 65 ? -0.198 -15.227 0.6 1 98.88 65 HIS A CA 1
ATOM 511 C C . HIS A 1 65 ? -0.477 -13.961 1.402 1 98.88 65 HIS A C 1
ATOM 513 O O . HIS A 1 65 ? -0.087 -12.859 0.995 1 98.88 65 HIS A O 1
ATOM 519 N N . GLN A 1 66 ? -1.137 -14.109 2.518 1 98.62 66 GLN A N 1
ATOM 520 C CA . GLN A 1 66 ? -1.388 -12.961 3.387 1 98.62 66 GLN A CA 1
ATOM 521 C C . GLN A 1 66 ? -0.08 -12.328 3.855 1 98.62 66 GLN A C 1
ATOM 523 O O . GLN A 1 66 ? 0.047 -11.102 3.889 1 98.62 66 GLN A O 1
ATOM 528 N N . LEU A 1 67 ? 0.857 -13.148 4.188 1 98.69 67 LEU A N 1
ATOM 529 C CA . LEU A 1 67 ? 2.166 -12.656 4.605 1 98.69 67 LEU A CA 1
ATOM 530 C C . LEU A 1 67 ? 2.869 -11.938 3.457 1 98.69 67 LEU A C 1
ATOM 532 O O . LEU A 1 67 ? 3.451 -10.867 3.65 1 98.69 67 LEU A O 1
ATOM 536 N N . LEU A 1 68 ? 2.785 -12.547 2.336 1 98.75 68 LEU A N 1
ATOM 537 C CA . LEU A 1 68 ? 3.381 -11.977 1.134 1 98.75 68 LEU A CA 1
ATOM 538 C C . LEU A 1 68 ? 2.771 -10.609 0.825 1 98.75 68 LEU A C 1
ATOM 540 O O . LEU A 1 68 ? 3.498 -9.648 0.567 1 98.75 68 LEU A O 1
ATOM 544 N N . MET A 1 69 ? 1.464 -10.539 0.91 1 98.56 69 MET A N 1
ATOM 545 C CA . MET A 1 69 ? 0.755 -9.297 0.62 1 98.56 69 MET A CA 1
ATOM 546 C C . MET A 1 69 ? 1.106 -8.219 1.641 1 98.56 69 MET A C 1
ATOM 548 O O . MET A 1 69 ? 1.334 -7.066 1.277 1 98.56 69 MET A O 1
ATOM 552 N N . SER A 1 70 ? 1.144 -8.633 2.859 1 98.06 70 SER A N 1
ATOM 553 C CA . SER A 1 70 ? 1.484 -7.691 3.92 1 98.06 70 SER A CA 1
ATOM 554 C C . SER A 1 70 ? 2.877 -7.102 3.711 1 98.06 70 SER A C 1
ATOM 556 O O . SER A 1 70 ? 3.078 -5.898 3.865 1 98.06 70 SER A O 1
ATOM 558 N N . GLU A 1 71 ? 3.748 -7.953 3.371 1 98.06 71 GLU A N 1
ATOM 559 C CA . GLU A 1 71 ? 5.109 -7.504 3.107 1 98.06 71 GLU A CA 1
ATOM 560 C C . GLU A 1 71 ? 5.156 -6.551 1.917 1 98.06 71 GLU A C 1
ATOM 562 O O . GLU A 1 71 ? 5.805 -5.504 1.978 1 98.06 71 GLU A O 1
ATOM 567 N N . TYR A 1 72 ? 4.512 -6.895 0.864 1 98.62 72 TYR A N 1
ATOM 568 C CA . TYR A 1 72 ? 4.461 -6.055 -0.329 1 98.62 72 TYR A CA 1
ATOM 569 C C . TYR A 1 72 ? 3.914 -4.672 -0.002 1 98.62 72 TYR A C 1
ATOM 571 O O . TYR A 1 72 ? 4.496 -3.658 -0.394 1 98.62 72 TYR A O 1
ATOM 579 N N . LEU A 1 73 ? 2.828 -4.676 0.712 1 98.5 73 LEU A N 1
ATOM 580 C CA . LEU A 1 73 ? 2.166 -3.418 1.046 1 98.5 73 LEU A CA 1
ATOM 581 C C . LEU A 1 73 ? 3.062 -2.549 1.92 1 98.5 73 LEU A C 1
ATOM 583 O O . LEU A 1 73 ? 3.119 -1.33 1.739 1 98.5 73 LEU A O 1
ATOM 587 N N . SER A 1 74 ? 3.77 -3.141 2.789 1 97.69 74 SER A N 1
ATOM 588 C CA . SER A 1 74 ? 4.586 -2.4 3.746 1 97.69 74 SER A CA 1
ATOM 589 C C . SER A 1 74 ? 5.754 -1.702 3.055 1 97.69 74 SER A C 1
ATOM 591 O O . SER A 1 74 ? 6.34 -0.768 3.605 1 97.69 74 SER A O 1
ATOM 593 N N . ARG A 1 75 ? 6.031 -2.143 1.848 1 97.88 75 ARG A N 1
ATOM 594 C CA . ARG A 1 75 ? 7.164 -1.562 1.139 1 97.88 75 ARG A CA 1
ATOM 595 C C . ARG A 1 75 ? 6.816 -0.185 0.583 1 97.88 75 ARG A C 1
ATOM 597 O O . ARG A 1 75 ? 7.703 0.646 0.365 1 97.88 75 ARG A O 1
ATOM 604 N N . ASP A 1 76 ? 5.496 0.056 0.331 1 97.69 76 ASP A N 1
ATOM 605 C CA . ASP A 1 76 ? 5.004 1.338 -0.164 1 97.69 76 ASP A CA 1
ATOM 606 C C . ASP A 1 76 ? 5.734 1.75 -1.439 1 97.69 76 ASP A C 1
ATOM 608 O O . ASP A 1 76 ? 6.289 2.85 -1.518 1 97.69 76 ASP A O 1
ATOM 612 N N . TYR A 1 77 ? 5.613 0.968 -2.477 1 97.19 77 TYR A N 1
ATOM 613 C CA . TYR A 1 77 ? 6.301 1.205 -3.74 1 97.19 77 TYR A CA 1
ATOM 614 C C . TYR A 1 77 ? 5.832 2.506 -4.383 1 97.19 77 TYR A C 1
ATOM 616 O O . TYR A 1 77 ? 6.59 3.156 -5.105 1 97.19 77 TYR A O 1
ATOM 624 N N . ASN A 1 78 ? 4.637 2.947 -4.066 1 94.81 78 ASN A N 1
ATOM 625 C CA . ASN A 1 78 ? 4.18 4.238 -4.574 1 94.81 78 ASN A CA 1
ATOM 626 C C . ASN A 1 78 ? 5.066 5.379 -4.09 1 94.81 78 ASN A C 1
ATOM 628 O O . ASN A 1 78 ? 5.297 6.344 -4.816 1 94.81 78 ASN A O 1
ATOM 632 N N . TYR A 1 79 ? 5.492 5.242 -2.881 1 96.94 79 TYR A N 1
ATOM 633 C CA . TYR A 1 79 ? 6.402 6.242 -2.328 1 96.94 79 TYR A CA 1
ATOM 634 C C . TYR A 1 79 ? 7.785 6.125 -2.957 1 96.94 79 TYR A C 1
ATOM 636 O O . TYR A 1 79 ? 8.375 7.129 -3.369 1 96.94 79 TYR A O 1
ATOM 644 N N . LEU A 1 80 ? 8.266 4.91 -3.121 1 97 80 LEU A N 1
ATOM 645 C CA . LEU A 1 80 ? 9.633 4.66 -3.562 1 97 80 LEU A CA 1
ATOM 646 C C . LEU A 1 80 ? 9.797 5.008 -5.039 1 97 80 LEU A C 1
ATOM 648 O O . LEU A 1 80 ? 10.883 5.395 -5.469 1 97 80 LEU A O 1
ATOM 652 N N . TYR A 1 81 ? 8.711 4.91 -5.785 1 94.12 81 TYR A N 1
ATOM 653 C CA . TYR A 1 81 ? 8.781 5.16 -7.219 1 94.12 81 TYR A CA 1
ATOM 654 C C . TYR A 1 81 ? 7.953 6.387 -7.598 1 94.12 81 TYR A C 1
ATOM 656 O O . TYR A 1 81 ? 7.445 6.477 -8.719 1 94.12 81 TYR A O 1
ATOM 664 N N . GLU A 1 82 ? 7.801 7.305 -6.688 1 90.38 82 GLU A N 1
ATOM 665 C CA . GLU A 1 82 ? 6.945 8.477 -6.871 1 90.38 82 GLU A CA 1
ATOM 666 C C . GLU A 1 82 ? 7.461 9.359 -8 1 90.38 82 GLU A C 1
ATOM 668 O O . GLU A 1 82 ? 6.699 10.133 -8.586 1 90.38 82 GLU A O 1
ATOM 673 N N . SER A 1 83 ? 8.727 9.32 -8.273 1 82.88 83 SER A N 1
ATOM 674 C CA . SER A 1 83 ? 9.32 10.156 -9.312 1 82.88 83 SER A CA 1
ATOM 675 C C . SER A 1 83 ? 8.938 9.672 -10.703 1 82.88 83 SER A C 1
ATOM 677 O O . SER A 1 83 ? 9.164 10.367 -11.695 1 82.88 83 SER A O 1
ATOM 679 N N . MET A 1 84 ? 8.391 8.484 -10.656 1 77.88 84 MET A N 1
ATOM 680 C CA . MET A 1 84 ? 7.988 7.922 -11.938 1 77.88 84 MET A CA 1
ATOM 681 C C . MET A 1 84 ? 6.816 8.695 -12.531 1 77.88 84 MET A C 1
ATOM 683 O O . MET A 1 84 ? 5.871 9.039 -11.82 1 77.88 84 MET A O 1
ATOM 687 N N . ASP A 1 85 ? 7.137 9.234 -13.68 1 65.69 85 ASP A N 1
ATOM 688 C CA . ASP A 1 85 ? 6.062 9.859 -14.445 1 65.69 85 ASP A CA 1
ATOM 689 C C . ASP A 1 85 ? 5.242 8.812 -15.195 1 65.69 85 ASP A C 1
ATOM 691 O O . ASP A 1 85 ? 5.723 8.211 -16.156 1 65.69 85 ASP A O 1
ATOM 695 N N . PHE A 1 86 ? 4.148 8.609 -14.625 1 60.03 86 PHE A N 1
ATOM 696 C CA . PHE A 1 86 ? 3.293 7.539 -15.133 1 60.03 86 PHE A CA 1
ATOM 697 C C . PHE A 1 86 ? 2.711 7.91 -16.484 1 60.03 86 PHE A C 1
ATOM 699 O O . PHE A 1 86 ? 2.143 7.062 -17.188 1 60.03 86 PHE A O 1
ATOM 706 N N . SER A 1 87 ? 2.855 9.125 -16.766 1 55.22 87 SER A N 1
ATOM 707 C CA . SER A 1 87 ? 2.291 9.578 -18.031 1 55.22 87 SER A CA 1
ATOM 708 C C . SER A 1 87 ? 3.084 9.031 -19.219 1 55.22 87 SER A C 1
ATOM 710 O O . SER A 1 87 ? 2.6 9.031 -20.344 1 55.22 87 SER A O 1
ATOM 712 N N . VAL A 1 88 ? 4.266 8.625 -18.938 1 55.06 88 VAL A N 1
ATOM 713 C CA . VAL A 1 88 ? 5.086 8.148 -20.047 1 55.06 88 VAL A CA 1
ATOM 714 C C . VAL A 1 88 ? 4.773 6.676 -20.328 1 55.06 88 VAL A C 1
ATOM 716 O O . VAL A 1 88 ? 4.965 5.82 -19.453 1 55.06 88 VAL A O 1
ATOM 719 N N . LYS A 1 89 ? 4.035 6.5 -21.25 1 60.5 89 LYS A N 1
ATOM 720 C CA . LYS A 1 89 ? 3.648 5.168 -21.703 1 60.5 89 LYS A CA 1
ATOM 721 C C . LYS A 1 89 ? 4.824 4.441 -22.344 1 60.5 89 LYS A C 1
ATOM 723 O O . LYS A 1 89 ? 4.988 4.477 -23.562 1 60.5 89 LYS A O 1
ATOM 728 N N . LYS A 1 90 ? 5.773 4.172 -21.703 1 67.75 90 LYS A N 1
ATOM 729 C CA . LYS A 1 90 ? 6.844 3.332 -22.234 1 67.75 90 LYS A CA 1
ATOM 730 C C . LYS A 1 90 ? 6.66 1.877 -21.812 1 67.75 90 LYS A C 1
ATOM 732 O O . LYS A 1 90 ? 7.535 1.297 -21.172 1 67.75 90 LYS A O 1
ATOM 737 N N . LYS A 1 91 ? 5.617 1.375 -22.391 1 77.88 91 LYS A N 1
ATOM 738 C CA . LYS A 1 91 ? 5.199 0.034 -21.984 1 77.88 91 LYS A CA 1
ATOM 739 C C . LYS A 1 91 ? 6.109 -1.029 -22.594 1 77.88 91 LYS A C 1
ATOM 741 O O . LYS A 1 91 ? 6.117 -2.178 -22.141 1 77.88 91 LYS A O 1
ATOM 746 N N . GLN A 1 92 ? 6.883 -0.603 -23.547 1 80.25 92 GLN A N 1
ATOM 747 C CA . GLN A 1 92 ? 7.727 -1.559 -24.266 1 80.25 92 GLN A CA 1
ATOM 748 C C . GLN A 1 92 ? 8.805 -2.131 -23.344 1 80.25 92 GLN A C 1
ATOM 750 O O . GLN A 1 92 ? 9.414 -3.154 -23.656 1 80.25 92 GLN A O 1
ATOM 755 N N . TYR A 1 93 ? 9 -1.481 -22.266 1 84.94 93 TYR A N 1
ATOM 756 C CA . TYR A 1 93 ? 10.07 -1.931 -21.391 1 84.94 93 TYR A CA 1
ATOM 757 C C . TYR A 1 93 ? 9.539 -2.869 -20.312 1 84.94 93 TYR A C 1
ATOM 759 O O . TYR A 1 93 ? 10.312 -3.432 -19.531 1 84.94 93 TYR A O 1
ATOM 767 N N . ILE A 1 94 ? 8.367 -3.092 -20.312 1 89.94 94 ILE A N 1
ATOM 768 C CA . ILE A 1 94 ? 7.758 -4.039 -19.391 1 89.94 94 ILE A CA 1
ATOM 769 C C . ILE A 1 94 ? 7.742 -5.434 -20.016 1 89.94 94 ILE A C 1
ATOM 771 O O . ILE A 1 94 ? 7.176 -5.633 -21.078 1 89.94 94 ILE A O 1
ATOM 775 N N . PRO A 1 95 ? 8.312 -6.371 -19.328 1 94.75 95 PRO A N 1
ATOM 776 C CA . PRO A 1 95 ? 8.398 -7.707 -19.922 1 94.75 95 PRO A CA 1
ATOM 777 C C . PRO A 1 95 ? 7.027 -8.297 -20.266 1 94.75 95 PRO A C 1
ATOM 779 O O . PRO A 1 95 ? 6.133 -8.305 -19.406 1 94.75 95 PRO A O 1
ATOM 782 N N . ASN A 1 96 ? 6.93 -8.859 -21.422 1 95 96 ASN A N 1
ATOM 783 C CA . ASN A 1 96 ? 5.645 -9.367 -21.891 1 95 96 ASN A CA 1
ATOM 784 C C . ASN A 1 96 ? 5.453 -10.836 -21.516 1 95 96 ASN A C 1
ATOM 786 O O . ASN A 1 96 ? 4.383 -11.406 -21.734 1 95 96 ASN A O 1
ATOM 790 N N . TRP A 1 97 ? 6.539 -11.422 -21.016 1 97.75 97 TRP A N 1
ATOM 791 C CA . TRP A 1 97 ? 6.461 -12.82 -20.594 1 97.75 97 TRP A CA 1
ATOM 792 C C . TRP A 1 97 ? 5.934 -12.945 -19.172 1 97.75 97 TRP A C 1
ATOM 794 O O . TRP A 1 97 ? 5.684 -14.047 -18.688 1 97.75 97 TRP A O 1
ATOM 804 N N . LEU A 1 98 ? 5.73 -11.82 -18.484 1 98.38 98 LEU A N 1
ATOM 805 C CA . LEU A 1 98 ? 5.066 -11.81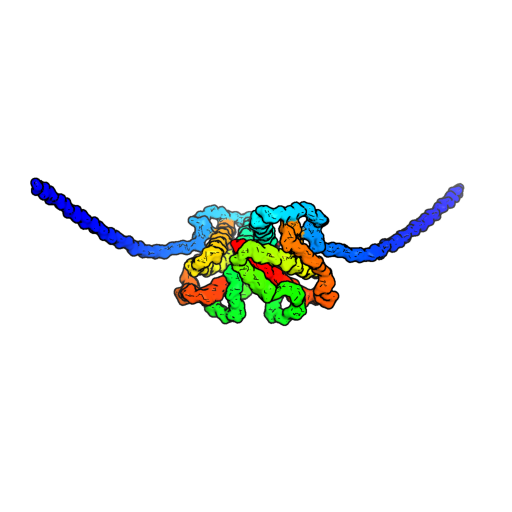2 -17.188 1 98.38 98 LEU A CA 1
ATOM 806 C C . LEU A 1 98 ? 3.557 -11.953 -17.344 1 98.38 98 LEU A C 1
ATOM 808 O O . LEU A 1 98 ? 2.998 -11.57 -18.375 1 98.38 98 LEU A O 1
ATOM 812 N N . PRO A 1 99 ? 2.936 -12.5 -16.234 1 98.12 99 PRO A N 1
ATOM 813 C CA . PRO A 1 99 ? 1.47 -12.523 -16.266 1 98.12 99 PRO A CA 1
ATOM 814 C C . PRO A 1 99 ? 0.867 -11.156 -16.578 1 98.12 99 PRO A C 1
ATOM 816 O O . PRO A 1 99 ? 1.325 -10.133 -16.062 1 98.12 99 PRO A O 1
ATOM 819 N N . ASP A 1 100 ? -0.081 -11.195 -17.484 1 95.12 100 ASP A N 1
ATOM 820 C CA . ASP A 1 100 ? -0.716 -9.945 -17.922 1 95.12 100 ASP A CA 1
ATOM 821 C C . ASP A 1 100 ? -2.184 -9.914 -17.5 1 95.12 100 ASP A C 1
ATOM 823 O O . ASP A 1 100 ? -2.596 -10.641 -16.594 1 95.12 100 ASP A O 1
ATOM 827 N N . GLU A 1 101 ? -2.904 -9.047 -18.078 1 94.62 101 GLU A N 1
ATOM 828 C CA . GLU A 1 101 ? -4.293 -8.82 -17.703 1 94.62 101 GLU A CA 1
ATOM 829 C C . GLU A 1 101 ? -5.137 -10.07 -17.906 1 94.62 101 GLU A C 1
ATOM 831 O O . GLU A 1 101 ? -6.031 -10.367 -17.109 1 94.62 101 GLU A O 1
ATOM 836 N N . LYS A 1 102 ? -4.891 -10.781 -18.938 1 96.62 102 LYS A N 1
ATOM 837 C CA . LYS A 1 102 ? -5.625 -12.016 -19.219 1 96.62 102 LYS A CA 1
ATOM 838 C C . LYS A 1 102 ? -5.395 -13.055 -18.125 1 96.62 102 LYS A C 1
ATOM 840 O O . LYS A 1 102 ? -6.324 -13.742 -17.703 1 96.62 102 LYS A O 1
ATOM 845 N N . ASP A 1 103 ? -4.125 -13.133 -17.75 1 97.75 103 ASP A N 1
ATOM 846 C CA . ASP A 1 103 ? -3.789 -14.055 -16.672 1 97.75 103 ASP A CA 1
ATOM 847 C C . ASP A 1 103 ? -4.48 -13.648 -15.367 1 97.75 103 ASP A C 1
ATOM 849 O O . ASP A 1 103 ? -4.996 -14.5 -14.641 1 97.75 103 ASP A O 1
ATOM 853 N N . VAL A 1 104 ? -4.492 -12.398 -15.109 1 97.81 104 VAL A N 1
ATOM 854 C CA . VAL A 1 104 ? -5.121 -11.859 -13.906 1 97.81 104 VAL A CA 1
ATOM 855 C C . VAL A 1 104 ? -6.617 -12.172 -13.93 1 97.81 104 VAL A C 1
ATOM 857 O O . VAL A 1 104 ? -7.176 -12.633 -12.93 1 97.81 104 VAL A O 1
ATOM 860 N N . ASP A 1 105 ? -7.188 -12 -15.031 1 97.12 105 ASP A N 1
ATOM 861 C CA . ASP A 1 105 ? -8.617 -12.266 -15.172 1 97.12 105 ASP A CA 1
ATOM 862 C C . ASP A 1 105 ? -8.922 -13.75 -14.984 1 97.12 105 ASP A C 1
ATOM 864 O O . ASP A 1 105 ? -9.93 -14.109 -14.367 1 97.12 105 ASP A O 1
ATOM 868 N N . LEU A 1 106 ? -8.109 -14.5 -15.547 1 97.75 106 LEU A N 1
ATOM 869 C CA . LEU A 1 106 ? -8.266 -15.938 -15.391 1 97.75 106 LEU A CA 1
ATOM 870 C C . LEU A 1 106 ? -8.258 -16.328 -13.914 1 97.75 106 LEU A C 1
ATOM 872 O O . LEU A 1 106 ? -9.117 -17.078 -13.461 1 97.75 106 LEU A O 1
ATOM 876 N N . VAL A 1 107 ? -7.32 -15.82 -13.188 1 98.56 107 VAL A N 1
ATOM 877 C CA . VAL A 1 107 ? -7.191 -16.141 -11.773 1 98.56 107 VAL A CA 1
ATOM 878 C C . VAL A 1 107 ? -8.398 -15.602 -11.008 1 98.56 107 VAL A C 1
ATOM 880 O O . VAL A 1 107 ? -8.984 -16.312 -10.188 1 98.56 107 VAL A O 1
ATOM 883 N N . LYS A 1 108 ? -8.75 -14.406 -11.273 1 97.31 108 LYS A N 1
ATOM 884 C CA . LYS A 1 108 ? -9.906 -13.82 -10.609 1 97.31 108 LYS A CA 1
ATOM 885 C C . LYS A 1 108 ? -11.148 -14.688 -10.812 1 97.31 108 LYS A C 1
ATOM 887 O O . LYS A 1 108 ? -12.008 -14.766 -9.93 1 97.31 108 LYS A O 1
ATOM 892 N N . GLY A 1 109 ? -11.234 -15.273 -11.961 1 97.31 109 GLY A N 1
ATOM 893 C CA . GLY A 1 109 ? -12.367 -16.125 -12.281 1 97.31 109 GLY A CA 1
ATOM 894 C C . GLY A 1 109 ? -12.453 -17.359 -11.406 1 97.31 109 GLY A C 1
ATOM 895 O O . GLY A 1 109 ? -13.492 -18.016 -11.352 1 97.31 109 GLY A O 1
ATOM 896 N N . LEU A 1 110 ? -11.414 -17.594 -10.727 1 98.19 110 LEU A N 1
ATOM 897 C CA . LEU A 1 110 ? -11.383 -18.766 -9.852 1 98.19 110 LEU A CA 1
ATOM 898 C C . LEU A 1 110 ? -12.031 -18.453 -8.508 1 98.19 110 LEU A C 1
ATOM 900 O O . LEU A 1 110 ? -12.219 -19.344 -7.68 1 98.19 110 LEU A O 1
ATOM 904 N N . ALA A 1 111 ? -12.398 -17.156 -8.539 1 92.12 111 ALA A N 1
ATOM 905 C CA . ALA A 1 111 ? -13.016 -16.75 -7.281 1 92.12 111 ALA A CA 1
ATOM 906 C C . ALA A 1 111 ? -14.297 -17.547 -7.02 1 92.12 111 ALA A C 1
ATOM 908 O O . ALA A 1 111 ? -15.156 -17.656 -7.895 1 92.12 111 ALA A O 1
ATOM 909 N N . ASP A 1 112 ? -14.477 -18.375 -6.121 1 93.75 112 ASP A N 1
ATOM 910 C CA . ASP A 1 112 ? -15.625 -19.141 -5.664 1 93.75 112 ASP A CA 1
ATOM 911 C C . ASP A 1 112 ? -15.648 -20.531 -6.305 1 93.75 112 ASP A C 1
ATOM 913 O O . ASP A 1 112 ? -16.656 -21.234 -6.238 1 93.75 112 ASP A O 1
ATOM 917 N N . ALA A 1 113 ? -14.633 -20.812 -7.098 1 97.38 113 ALA A N 1
ATOM 918 C CA . ALA A 1 113 ? -14.516 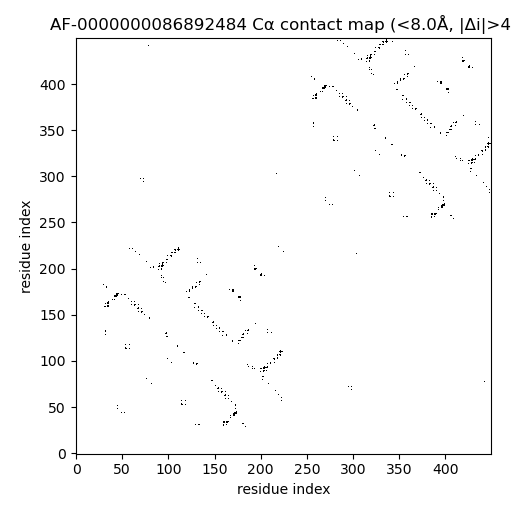-22.172 -7.629 1 97.38 113 ALA A CA 1
ATOM 919 C C . ALA A 1 113 ? -14.383 -23.188 -6.5 1 97.38 113 ALA A C 1
ATOM 921 O O . ALA A 1 113 ? -14.062 -22.828 -5.367 1 97.38 113 ALA A O 1
ATOM 922 N N . ASN A 1 114 ? -14.727 -24.391 -6.828 1 96.12 114 ASN A N 1
ATOM 923 C CA . ASN A 1 114 ? -14.531 -25.422 -5.816 1 96.12 114 ASN A CA 1
ATOM 924 C C . ASN A 1 114 ? -13.047 -25.656 -5.527 1 96.12 114 ASN A C 1
ATOM 926 O O . ASN A 1 114 ? -12.195 -25.328 -6.355 1 96.12 114 ASN A O 1
ATOM 930 N N . PRO A 1 115 ? -12.695 -26.172 -4.438 1 95.75 115 PRO A N 1
ATOM 931 C CA . PRO A 1 115 ? -11.305 -26.328 -3.998 1 95.75 115 PRO A CA 1
ATOM 932 C C . PRO A 1 115 ? -10.453 -27.109 -5 1 95.75 115 PRO A C 1
ATOM 934 O O . PRO A 1 115 ? -9.312 -26.719 -5.27 1 95.75 115 PRO A O 1
ATOM 937 N N . GLN A 1 116 ? -10.992 -28.109 -5.543 1 94.81 116 GLN A N 1
ATOM 938 C CA . GLN A 1 116 ? -10.219 -28.906 -6.48 1 94.81 116 GLN A CA 1
ATOM 939 C C . GLN A 1 116 ? -9.852 -28.109 -7.723 1 94.81 116 GLN A C 1
ATOM 941 O O . GLN A 1 116 ? -8.734 -28.219 -8.234 1 94.81 116 GLN A O 1
ATOM 946 N N . THR A 1 117 ? -10.797 -27.328 -8.18 1 97.06 117 THR A N 1
ATOM 947 C CA . THR A 1 117 ? -10.523 -26.484 -9.344 1 97.06 117 THR A CA 1
ATOM 948 C C . THR A 1 117 ? -9.391 -25.516 -9.047 1 97.06 117 THR A C 1
ATOM 950 O O . THR A 1 117 ? -8.508 -25.312 -9.891 1 97.06 117 THR A O 1
ATOM 953 N N . ILE A 1 118 ? -9.414 -24.922 -7.875 1 98.12 118 ILE A N 1
ATOM 954 C CA . ILE A 1 118 ? -8.375 -23.969 -7.484 1 98.12 118 ILE A CA 1
ATOM 955 C C . ILE A 1 118 ? -7.023 -24.672 -7.414 1 98.12 118 ILE A C 1
ATOM 957 O O . ILE A 1 118 ? -6.031 -24.172 -7.957 1 98.12 118 ILE A O 1
ATOM 961 N N . VAL A 1 119 ? -6.977 -25.797 -6.824 1 97.06 119 VAL A N 1
ATOM 962 C CA . VAL A 1 119 ? -5.746 -26.562 -6.629 1 97.06 119 VAL A CA 1
ATOM 963 C C . VAL A 1 119 ? -5.148 -26.938 -7.984 1 97.06 119 VAL A C 1
ATOM 965 O O . VAL A 1 119 ? -3.928 -26.938 -8.148 1 97.06 119 VAL A O 1
ATOM 968 N N . ASN A 1 120 ? -6.031 -27.188 -8.93 1 97.06 120 ASN A N 1
ATOM 969 C CA . ASN A 1 120 ? -5.578 -27.547 -10.266 1 97.06 120 ASN A CA 1
ATOM 970 C C . ASN A 1 120 ? -4.816 -26.406 -10.93 1 97.06 120 ASN A C 1
ATOM 972 O O . ASN A 1 120 ? -4.145 -26.609 -11.945 1 97.06 120 ASN A O 1
ATOM 976 N N . HIS A 1 121 ? -4.863 -25.25 -10.336 1 98.19 121 HIS A N 1
ATOM 977 C CA . HIS A 1 121 ? -4.18 -24.094 -10.914 1 98.19 121 HIS A CA 1
ATOM 978 C C . HIS A 1 121 ? -2.895 -23.781 -10.148 1 98.19 121 HIS A C 1
ATOM 980 O O . HIS A 1 121 ? -2.195 -22.812 -10.477 1 98.19 121 HIS A O 1
ATOM 986 N N . PHE A 1 122 ? -2.473 -24.547 -9.172 1 98.5 122 PHE A N 1
ATOM 987 C CA . PHE A 1 122 ? -1.242 -24.344 -8.414 1 98.5 122 PHE A CA 1
ATOM 988 C C . PHE A 1 122 ? -0.029 -24.406 -9.336 1 98.5 122 PHE A C 1
ATOM 990 O O . PHE A 1 122 ? 0.897 -23.594 -9.203 1 98.5 122 PHE A O 1
ATOM 997 N N . PRO A 1 123 ? -0.019 -25.312 -10.273 1 98.56 123 PRO A N 1
ATOM 998 C CA . PRO A 1 123 ? 1.134 -25.344 -11.172 1 98.56 123 PRO A CA 1
ATOM 999 C C . PRO A 1 123 ? 1.307 -24.047 -11.953 1 98.56 123 PRO A C 1
ATOM 1001 O O . PRO A 1 123 ? 2.434 -23.578 -12.148 1 98.56 123 PRO A O 1
ATOM 1004 N N . LYS A 1 124 ? 0.232 -23.469 -12.414 1 98.5 124 LYS A N 1
ATOM 1005 C CA . LYS A 1 124 ? 0.334 -22.172 -13.094 1 98.5 124 LYS A CA 1
ATOM 1006 C C . LYS A 1 124 ? 0.829 -21.094 -12.141 1 98.5 124 LYS A C 1
ATOM 1008 O O . LYS A 1 124 ? 1.651 -20.25 -12.516 1 98.5 124 LYS A O 1
ATOM 1013 N N . LEU A 1 125 ? 0.261 -21.094 -10.938 1 98.81 125 LEU A N 1
ATOM 1014 C CA . LEU A 1 125 ? 0.731 -20.156 -9.914 1 98.81 125 LEU A CA 1
ATOM 1015 C C . LEU A 1 125 ? 2.238 -20.281 -9.719 1 98.81 125 LEU A C 1
ATOM 1017 O O . LEU A 1 125 ? 2.949 -19.281 -9.68 1 98.81 125 LEU A O 1
ATOM 1021 N N . HIS A 1 126 ? 2.705 -21.484 -9.617 1 98.75 126 HIS A N 1
ATOM 1022 C CA . HIS A 1 126 ? 4.125 -21.781 -9.453 1 98.75 126 HIS A CA 1
ATOM 1023 C C . HIS A 1 126 ? 4.941 -21.172 -10.594 1 98.75 126 HIS A C 1
ATOM 1025 O O . HIS A 1 126 ? 5.902 -20.438 -10.352 1 98.75 126 HIS A O 1
ATOM 1031 N N . THR A 1 127 ? 4.562 -21.438 -11.781 1 98.81 127 THR A N 1
ATOM 1032 C CA . THR A 1 127 ? 5.273 -20.953 -12.961 1 98.81 127 THR A CA 1
ATOM 1033 C C . THR A 1 127 ? 5.27 -19.422 -12.992 1 98.81 127 THR A C 1
ATOM 1035 O O . THR A 1 127 ? 6.301 -18.797 -13.273 1 98.81 127 THR A O 1
ATOM 1038 N N . ASP A 1 128 ? 4.129 -18.875 -12.766 1 98.81 128 ASP A N 1
ATOM 1039 C CA . ASP A 1 128 ? 4.012 -17.422 -12.797 1 98.81 128 ASP A CA 1
ATOM 1040 C C . ASP A 1 128 ? 4.883 -16.781 -11.719 1 98.81 128 ASP A C 1
ATOM 1042 O O . ASP A 1 128 ? 5.527 -15.758 -11.969 1 98.81 128 ASP A O 1
ATOM 1046 N N . LEU A 1 129 ? 4.902 -17.344 -10.531 1 98.88 129 LEU A N 1
ATOM 1047 C CA . LEU A 1 129 ? 5.762 -16.828 -9.469 1 98.88 129 LEU A CA 1
ATOM 1048 C C . LEU A 1 129 ? 7.23 -16.938 -9.867 1 98.88 129 LEU A C 1
ATOM 1050 O O . LEU A 1 129 ? 8.031 -16.062 -9.555 1 98.88 129 LEU A O 1
ATOM 1054 N N . GLN A 1 130 ? 7.586 -18 -10.508 1 98.81 130 GLN A N 1
ATOM 1055 C CA . GLN A 1 130 ? 8.961 -18.109 -10.977 1 98.81 130 GLN A CA 1
ATOM 1056 C C . GLN A 1 130 ? 9.297 -17.016 -11.984 1 98.81 130 GLN A C 1
ATOM 1058 O O . GLN A 1 130 ? 10.398 -16.469 -11.969 1 98.81 130 GLN A O 1
ATOM 1063 N N . LYS A 1 131 ? 8.391 -16.75 -12.836 1 98.81 131 LYS A N 1
ATOM 1064 C CA . LYS A 1 131 ? 8.617 -15.664 -13.789 1 98.81 131 LYS A CA 1
ATOM 1065 C C . LYS A 1 131 ? 8.859 -14.344 -13.07 1 98.81 131 LYS A C 1
ATOM 1067 O O . LYS A 1 131 ? 9.773 -13.602 -13.414 1 98.81 131 LYS A O 1
ATOM 1072 N N . PHE A 1 132 ? 8.07 -14.07 -12.086 1 98.88 132 PHE A N 1
ATOM 1073 C CA . PHE A 1 132 ? 8.289 -12.867 -11.289 1 98.88 132 PHE A CA 1
ATOM 1074 C C . PHE A 1 132 ? 9.641 -12.93 -10.586 1 98.88 132 PHE A C 1
ATOM 1076 O O . PHE A 1 132 ? 10.312 -11.906 -10.438 1 98.88 132 PHE A O 1
ATOM 1083 N N . ALA A 1 133 ? 10 -14.086 -10.109 1 98.81 133 ALA A N 1
ATOM 1084 C CA . ALA A 1 133 ? 11.297 -14.227 -9.445 1 98.81 133 ALA A CA 1
ATOM 1085 C C . ALA A 1 133 ? 12.438 -13.836 -10.383 1 98.81 133 ALA A C 1
ATOM 1087 O O . ALA A 1 133 ? 13.391 -13.164 -9.969 1 98.81 133 ALA A O 1
ATOM 1088 N N . VAL A 1 134 ? 12.32 -14.211 -11.617 1 98.62 134 VAL A N 1
ATOM 1089 C CA . VAL A 1 134 ? 13.32 -13.828 -12.609 1 98.62 134 VAL A CA 1
ATOM 1090 C C . VAL A 1 134 ? 13.375 -12.305 -12.719 1 98.62 134 VAL A C 1
ATOM 1092 O O . VAL A 1 134 ? 14.453 -11.711 -12.695 1 98.62 134 VAL A O 1
ATOM 1095 N N . ALA A 1 135 ? 12.242 -11.719 -12.852 1 98.56 135 ALA A N 1
ATOM 1096 C CA . ALA A 1 135 ? 12.18 -10.266 -13 1 98.56 135 ALA A CA 1
ATOM 1097 C C . ALA A 1 135 ? 12.766 -9.562 -11.781 1 98.56 135 ALA A C 1
ATOM 1099 O O . ALA A 1 135 ? 13.57 -8.641 -11.922 1 98.56 135 ALA A O 1
ATOM 1100 N N . PHE A 1 136 ? 12.43 -10 -10.586 1 98.56 136 PHE A N 1
ATOM 1101 C CA . PHE A 1 136 ? 12.859 -9.328 -9.367 1 98.56 136 PHE A CA 1
ATOM 1102 C C . PHE A 1 136 ? 14.352 -9.523 -9.141 1 98.56 136 PHE A C 1
ATOM 1104 O O . PHE A 1 136 ? 15.016 -8.672 -8.555 1 98.56 136 PHE A O 1
ATOM 1111 N N . GLU A 1 137 ? 14.852 -10.648 -9.594 1 97.94 137 GLU A N 1
ATOM 1112 C CA . GLU A 1 137 ? 16.297 -10.805 -9.531 1 97.94 137 GLU A CA 1
ATOM 1113 C C . GLU A 1 137 ? 17.016 -9.656 -10.242 1 97.94 137 GLU A C 1
ATOM 1115 O O . GLU A 1 137 ? 17.969 -9.086 -9.711 1 97.94 137 GLU A O 1
ATOM 1120 N N . GLN A 1 138 ? 16.484 -9.312 -11.406 1 97.62 138 GLN A N 1
ATOM 1121 C CA . GLN A 1 138 ? 17.094 -8.258 -12.203 1 97.62 138 GLN A CA 1
ATOM 1122 C C . GLN A 1 138 ? 16.875 -6.891 -11.562 1 97.62 138 GLN A C 1
ATOM 1124 O O . GLN A 1 138 ? 17.766 -6.047 -11.562 1 97.62 138 GLN A O 1
ATOM 1129 N N . LEU A 1 139 ? 15.688 -6.676 -11.039 1 97.94 139 LEU A N 1
ATOM 1130 C CA . LEU A 1 139 ? 15.414 -5.398 -10.391 1 97.94 139 LEU A CA 1
ATOM 1131 C C . LEU A 1 139 ? 16.375 -5.16 -9.227 1 97.94 139 LEU A C 1
ATOM 1133 O O . LEU A 1 139 ? 16.906 -4.059 -9.078 1 97.94 139 LEU A O 1
ATOM 1137 N N . VAL A 1 140 ? 16.531 -6.148 -8.414 1 98.12 140 VAL A N 1
ATOM 1138 C CA . VAL A 1 140 ? 17.406 -6.047 -7.258 1 98.12 140 VAL A CA 1
ATOM 1139 C C . VAL A 1 140 ? 18.844 -5.785 -7.719 1 98.12 140 VAL A C 1
ATOM 1141 O O . VAL A 1 140 ? 19.531 -4.926 -7.164 1 98.12 140 VAL A O 1
ATOM 1144 N N . LYS A 1 141 ? 19.234 -6.477 -8.727 1 96.88 141 LYS A N 1
ATOM 1145 C CA . LYS A 1 141 ? 20.594 -6.371 -9.234 1 96.88 141 LYS A CA 1
ATOM 1146 C C . LYS A 1 141 ? 20.891 -4.961 -9.75 1 96.88 141 LYS A C 1
ATOM 1148 O O . LYS A 1 141 ? 21.984 -4.445 -9.578 1 96.88 141 LYS A O 1
ATOM 1153 N N . ASP A 1 142 ? 19.906 -4.293 -10.305 1 97.06 142 ASP A N 1
ATOM 1154 C CA . ASP A 1 142 ? 20.094 -3.02 -10.992 1 97.06 142 ASP A CA 1
ATOM 1155 C C . ASP A 1 142 ? 19.969 -1.846 -10.023 1 97.06 142 ASP A C 1
ATOM 1157 O O . ASP A 1 142 ? 20.281 -0.706 -10.375 1 97.06 142 ASP A O 1
ATOM 1161 N N . GLU A 1 143 ? 19.453 -2.135 -8.828 1 96.38 143 GLU A N 1
ATOM 1162 C CA . GLU A 1 143 ? 19.031 -1.025 -7.973 1 96.38 143 GLU A CA 1
ATOM 1163 C C . GLU A 1 143 ? 20.188 -0.536 -7.102 1 96.38 143 GLU A C 1
ATOM 1165 O O . GLU A 1 143 ? 20.766 -1.311 -6.336 1 96.38 143 GLU A O 1
ATOM 1170 N N . ASP A 1 144 ? 20.406 0.815 -7.141 1 93.88 144 ASP A N 1
ATOM 1171 C CA . ASP A 1 144 ? 21.5 1.395 -6.379 1 93.88 144 ASP A CA 1
ATOM 1172 C C . ASP A 1 144 ? 20.984 2.172 -5.172 1 93.88 144 ASP A C 1
ATOM 1174 O O . ASP A 1 144 ? 21.75 2.453 -4.238 1 93.88 144 ASP A O 1
ATOM 1178 N N . ASP A 1 145 ? 19.781 2.561 -5.262 1 94.75 145 ASP A N 1
ATOM 1179 C CA . ASP A 1 145 ? 19.188 3.23 -4.109 1 94.75 145 ASP A CA 1
ATOM 1180 C C . ASP A 1 145 ? 18.953 2.244 -2.969 1 94.75 145 ASP A C 1
ATOM 1182 O O . ASP A 1 145 ? 18.234 1.251 -3.141 1 94.75 145 ASP A O 1
ATOM 1186 N N . VAL A 1 146 ? 19.453 2.5 -1.871 1 96.94 146 VAL A N 1
ATOM 1187 C CA . VAL A 1 146 ? 19.469 1.552 -0.761 1 96.94 146 VAL A CA 1
ATOM 1188 C C . VAL A 1 146 ? 18.047 1.236 -0.33 1 96.94 146 VAL A C 1
ATOM 1190 O O . VAL A 1 146 ? 17.703 0.078 -0.072 1 96.94 146 VAL A O 1
ATOM 1193 N N . ARG A 1 147 ? 17.188 2.219 -0.201 1 96.31 147 ARG A N 1
ATOM 1194 C CA . ARG A 1 147 ? 15.82 1.992 0.246 1 96.31 147 ARG A CA 1
ATOM 1195 C C . ARG A 1 147 ? 15.047 1.151 -0.765 1 96.31 147 ARG A C 1
ATOM 1197 O O . ARG A 1 147 ? 14.32 0.23 -0.387 1 96.31 147 ARG A O 1
ATOM 1204 N N . LYS A 1 148 ? 15.188 1.482 -1.998 1 97.25 148 LYS A N 1
ATOM 1205 C CA . LYS A 1 148 ? 14.539 0.69 -3.041 1 97.25 148 LYS A CA 1
ATOM 1206 C C . LYS A 1 148 ? 15.094 -0.73 -3.076 1 97.25 148 LYS A C 1
ATOM 1208 O O . LYS A 1 148 ? 14.344 -1.695 -3.213 1 97.25 148 LYS A O 1
ATOM 1213 N N . TRP A 1 149 ? 16.359 -0.847 -2.988 1 98.19 149 TRP A N 1
ATOM 1214 C CA . TRP A 1 149 ? 17 -2.156 -2.994 1 98.19 149 TRP A CA 1
ATOM 1215 C C . TRP A 1 149 ? 16.453 -3.033 -1.868 1 98.19 149 TRP A C 1
ATOM 1217 O O . TRP A 1 149 ? 16.109 -4.191 -2.09 1 98.19 149 TRP A O 1
ATOM 1227 N N . GLU A 1 150 ? 16.391 -2.455 -0.71 1 98.38 150 GLU A N 1
ATOM 1228 C CA . GLU A 1 150 ? 15.891 -3.209 0.436 1 98.38 150 GLU A CA 1
ATOM 1229 C C . GLU A 1 150 ? 14.445 -3.666 0.21 1 98.38 150 GLU A C 1
ATOM 1231 O O . GLU A 1 150 ? 14.086 -4.793 0.556 1 98.38 150 GLU A O 1
ATOM 1236 N N . ALA A 1 151 ? 13.695 -2.768 -0.284 1 98.62 151 ALA A N 1
ATOM 1237 C CA . ALA A 1 151 ? 12.305 -3.105 -0.572 1 98.62 151 ALA A CA 1
ATOM 1238 C C . ALA A 1 151 ? 12.211 -4.246 -1.58 1 98.62 151 ALA A C 1
ATOM 1240 O O . ALA A 1 151 ? 11.492 -5.223 -1.359 1 98.62 151 ALA A O 1
ATOM 1241 N N . LEU A 1 152 ? 12.945 -4.133 -2.654 1 98.81 152 LEU A N 1
ATOM 1242 C CA . LEU A 1 152 ? 12.938 -5.141 -3.707 1 98.81 152 LEU A CA 1
ATOM 1243 C C . LEU A 1 152 ? 13.484 -6.469 -3.195 1 98.81 152 LEU A C 1
ATOM 1245 O O . LEU A 1 152 ? 12.938 -7.531 -3.494 1 98.81 152 LEU A O 1
ATOM 1249 N N . ALA A 1 153 ? 14.5 -6.402 -2.449 1 98.56 153 ALA A N 1
ATOM 1250 C CA . ALA A 1 153 ? 15.094 -7.605 -1.879 1 98.56 153 ALA A CA 1
ATOM 1251 C C . ALA A 1 153 ? 14.125 -8.305 -0.931 1 98.56 153 ALA A C 1
ATOM 1253 O O . ALA A 1 153 ? 14.031 -9.531 -0.92 1 98.56 153 ALA A O 1
ATOM 1254 N N . GLY A 1 154 ? 13.453 -7.508 -0.119 1 98.44 154 GLY A N 1
ATOM 1255 C CA . GLY A 1 154 ? 12.43 -8.07 0.741 1 98.44 154 GLY A CA 1
ATOM 1256 C C . GLY A 1 154 ? 11.312 -8.758 -0.03 1 98.44 154 GLY A C 1
ATOM 1257 O O . GLY A 1 154 ? 10.891 -9.859 0.323 1 98.44 154 GLY A O 1
ATOM 1258 N N . THR A 1 155 ? 10.867 -8.07 -1.048 1 98.75 155 THR A N 1
ATOM 1259 C CA . THR A 1 155 ? 9.836 -8.656 -1.901 1 98.75 155 THR A CA 1
ATOM 1260 C C . THR A 1 155 ? 10.312 -9.977 -2.5 1 98.75 155 THR A C 1
ATOM 1262 O O . THR A 1 155 ? 9.57 -10.961 -2.516 1 98.75 155 THR A O 1
ATOM 1265 N N . GLN A 1 156 ? 11.5 -10.023 -2.977 1 98.25 156 GLN A N 1
ATOM 1266 C CA . GLN A 1 156 ? 12.078 -11.234 -3.537 1 98.25 156 GLN A CA 1
ATOM 1267 C C . GLN A 1 156 ? 12.102 -12.359 -2.506 1 98.25 156 GLN A C 1
ATOM 1269 O O . GLN A 1 156 ? 11.773 -13.508 -2.82 1 98.25 156 GLN A O 1
ATOM 1274 N N . ARG A 1 157 ? 12.453 -12.047 -1.31 1 97.88 157 ARG A N 1
ATOM 1275 C CA . ARG A 1 157 ? 12.523 -13.039 -0.247 1 97.88 157 ARG A CA 1
ATOM 1276 C C . ARG A 1 157 ? 11.148 -13.648 0.021 1 97.88 157 ARG A C 1
ATOM 1278 O O . ARG A 1 157 ? 11.008 -14.875 0.098 1 97.88 157 ARG A O 1
ATOM 1285 N N . TYR A 1 158 ? 10.195 -12.852 0.106 1 98.62 158 TYR A N 1
ATOM 1286 C CA . TYR A 1 158 ? 8.859 -13.359 0.422 1 98.62 158 TYR A CA 1
ATOM 1287 C C . TYR A 1 158 ? 8.242 -14.062 -0.782 1 98.62 158 TYR A C 1
ATOM 1289 O O . TYR A 1 158 ? 7.484 -15.016 -0.626 1 98.62 158 TYR A O 1
ATOM 1297 N N . LEU A 1 159 ? 8.602 -13.57 -1.969 1 98.75 159 LEU A N 1
ATOM 1298 C CA . LEU A 1 159 ? 8.219 -14.289 -3.178 1 98.75 159 LEU A CA 1
ATOM 1299 C C . LEU A 1 159 ? 8.773 -15.711 -3.17 1 98.75 159 LEU A C 1
ATOM 1301 O O . LEU A 1 159 ? 8.062 -16.672 -3.471 1 98.75 159 LEU A O 1
ATOM 1305 N N . ASN A 1 160 ? 9.961 -15.828 -2.783 1 98.12 160 ASN A N 1
ATOM 1306 C CA . ASN A 1 160 ? 10.586 -17.141 -2.691 1 98.12 160 ASN A CA 1
ATOM 1307 C C . ASN A 1 160 ? 9.891 -18.016 -1.655 1 98.12 160 ASN A C 1
ATOM 1309 O O . ASN A 1 160 ? 9.711 -19.219 -1.874 1 98.12 160 ASN A O 1
ATOM 1313 N N . SER A 1 161 ? 9.586 -17.422 -0.556 1 98.31 161 SER A N 1
ATOM 1314 C CA . SER A 1 161 ? 8.867 -18.156 0.471 1 98.31 161 SER A CA 1
ATOM 1315 C C . SER A 1 161 ? 7.523 -18.672 -0.05 1 98.31 161 SER A C 1
ATOM 1317 O O . SER A 1 161 ? 7.125 -19.797 0.233 1 98.31 161 SER A O 1
ATOM 1319 N N . MET A 1 162 ? 6.848 -17.844 -0.774 1 98.75 162 MET A N 1
ATOM 1320 C CA . MET A 1 162 ? 5.578 -18.234 -1.382 1 98.75 162 MET A CA 1
ATOM 1321 C C . MET A 1 162 ? 5.789 -19.375 -2.377 1 98.75 162 MET A C 1
ATOM 1323 O O . MET A 1 162 ? 5.012 -20.328 -2.406 1 98.75 162 MET A O 1
ATOM 1327 N N . LEU A 1 163 ? 6.801 -19.203 -3.174 1 98.44 163 LEU A N 1
ATOM 1328 C CA . LEU A 1 163 ? 7.137 -20.234 -4.152 1 98.44 163 LEU A CA 1
ATOM 1329 C C . LEU A 1 163 ? 7.387 -21.578 -3.465 1 98.44 163 LEU A C 1
ATOM 1331 O O . LEU A 1 163 ? 6.93 -22.625 -3.941 1 98.44 163 LEU A O 1
ATOM 1335 N N . CYS A 1 164 ? 8.086 -21.531 -2.373 1 98.06 164 CYS A N 1
ATOM 1336 C CA . CYS A 1 164 ? 8.336 -22.734 -1.603 1 98.06 164 CYS A CA 1
ATOM 1337 C C . CYS A 1 164 ? 7.035 -23.359 -1.118 1 98.06 164 CYS A C 1
ATOM 1339 O O . CYS A 1 164 ? 6.832 -24.562 -1.243 1 98.06 164 CYS A O 1
ATOM 1341 N N . GLU A 1 165 ? 6.156 -22.547 -0.611 1 98.25 165 GLU A N 1
ATOM 1342 C CA . GLU A 1 165 ? 4.867 -23.031 -0.12 1 98.25 165 GLU A CA 1
ATOM 1343 C C . GLU A 1 165 ? 4.055 -23.656 -1.242 1 98.25 165 GLU A C 1
ATOM 1345 O O . GLU A 1 165 ? 3.48 -24.734 -1.063 1 98.25 165 GLU A O 1
ATOM 1350 N N . VAL A 1 166 ? 4.066 -23.031 -2.352 1 98.44 166 VAL A N 1
ATOM 1351 C CA . VAL A 1 166 ? 3.318 -23.547 -3.492 1 98.44 166 VAL A CA 1
ATOM 1352 C C . VAL A 1 166 ? 3.906 -24.891 -3.93 1 98.44 166 VAL A C 1
ATOM 1354 O O . VAL A 1 166 ? 3.172 -25.859 -4.148 1 98.44 166 VAL A O 1
ATOM 1357 N N . GLU A 1 167 ? 5.18 -24.938 -4.012 1 97.06 167 GLU A N 1
ATOM 1358 C CA . GLU A 1 167 ? 5.855 -26.172 -4.438 1 97.06 167 GLU A CA 1
ATOM 1359 C C . GLU A 1 167 ? 5.578 -27.312 -3.473 1 97.06 167 GLU A C 1
ATOM 1361 O O . GLU A 1 167 ? 5.293 -28.438 -3.9 1 97.06 167 GLU A O 1
ATOM 1366 N N . SER A 1 168 ? 5.656 -27.047 -2.201 1 96.44 168 SER A N 1
ATOM 1367 C CA . SER A 1 168 ? 5.398 -28.062 -1.188 1 96.44 168 SER A CA 1
ATOM 1368 C C . SER A 1 168 ? 3.986 -28.625 -1.323 1 96.44 168 SER A C 1
ATOM 1370 O O . SER A 1 168 ? 3.783 -29.844 -1.196 1 96.44 168 SER A O 1
ATOM 1372 N N . ASN A 1 169 ? 3.068 -27.781 -1.606 1 96.88 169 ASN A N 1
ATOM 1373 C CA . ASN A 1 169 ? 1.683 -28.219 -1.728 1 96.88 169 ASN A CA 1
ATOM 1374 C C . ASN A 1 169 ? 1.454 -29 -3.016 1 96.88 169 ASN A C 1
ATOM 1376 O O . ASN A 1 169 ? 0.687 -29.969 -3.031 1 96.88 169 ASN A O 1
ATOM 1380 N N . ILE A 1 170 ? 2.084 -28.578 -4.078 1 96.94 170 ILE A N 1
ATOM 1381 C CA . ILE A 1 170 ? 1.987 -29.344 -5.316 1 96.94 170 ILE A CA 1
ATOM 1382 C C . ILE A 1 170 ? 2.502 -30.766 -5.086 1 96.94 170 ILE A C 1
ATOM 1384 O O . ILE A 1 170 ? 1.864 -31.734 -5.5 1 96.94 170 ILE A O 1
ATOM 1388 N N . LEU A 1 171 ? 3.562 -30.922 -4.387 1 94.88 171 LEU A N 1
ATOM 1389 C CA . LEU A 1 171 ? 4.207 -32.219 -4.172 1 94.88 171 LEU A CA 1
ATOM 1390 C C . LEU A 1 171 ? 3.396 -33.062 -3.211 1 94.88 171 LEU A C 1
ATOM 1392 O O . LEU A 1 171 ? 3.463 -34.312 -3.268 1 94.88 171 LEU A O 1
ATOM 1396 N N . SER A 1 172 ? 2.658 -32.406 -2.365 1 94.81 172 SER A N 1
ATOM 1397 C CA . SER A 1 172 ? 1.884 -33.156 -1.371 1 94.81 172 SER A CA 1
ATOM 1398 C C . SER A 1 172 ? 0.607 -33.719 -1.978 1 94.81 172 SER A C 1
ATOM 1400 O O . SER A 1 172 ? -0.03 -34.594 -1.385 1 94.81 172 SER A O 1
ATOM 1402 N N . LEU A 1 173 ? 0.224 -33.188 -3.082 1 94.81 173 LEU A N 1
ATOM 1403 C CA . LEU A 1 173 ? -1.003 -33.625 -3.73 1 94.81 173 LEU A CA 1
ATOM 1404 C C . LEU A 1 173 ? -0.689 -34.562 -4.902 1 94.81 173 LEU A C 1
ATOM 1406 O O . LEU A 1 173 ? -0.05 -34.125 -5.871 1 94.81 173 LEU A O 1
ATOM 1410 N N . PRO A 1 174 ? -1.19 -35.719 -4.914 1 91.44 174 PRO A N 1
ATOM 1411 C CA . PRO A 1 174 ? -0.793 -36.719 -5.902 1 91.44 174 PRO A CA 1
ATOM 1412 C C . PRO A 1 174 ? -1.289 -36.406 -7.312 1 91.44 174 PRO A C 1
ATOM 1414 O O . PRO A 1 174 ? -0.714 -36.875 -8.297 1 91.44 174 PRO A O 1
ATOM 1417 N N . SER A 1 175 ? -2.32 -35.594 -7.426 1 89.31 175 SER A N 1
ATOM 1418 C CA . SER A 1 175 ? -2.908 -35.312 -8.727 1 89.31 175 SER A CA 1
ATOM 1419 C C . SER A 1 175 ? -2.115 -34.219 -9.453 1 89.31 175 SER A C 1
ATOM 1421 O O . SER A 1 175 ? -2.371 -33.938 -10.625 1 89.31 175 SER A O 1
ATOM 1423 N N . LEU A 1 176 ? -1.172 -33.688 -8.742 1 94.94 176 LEU A N 1
ATOM 1424 C CA . LEU A 1 176 ? -0.456 -32.531 -9.32 1 94.94 176 LEU A CA 1
ATOM 1425 C C . LEU A 1 176 ? 0.998 -32.906 -9.602 1 94.94 176 LEU A C 1
ATOM 1427 O O . LEU A 1 176 ? 1.528 -33.844 -9.016 1 94.94 176 LEU A O 1
ATOM 1431 N N . ARG A 1 177 ? 1.551 -32.156 -10.586 1 95.19 177 ARG A N 1
ATOM 1432 C CA . ARG A 1 177 ? 2.963 -32.281 -10.938 1 95.19 177 ARG A CA 1
ATOM 1433 C C . ARG A 1 177 ? 3.633 -30.906 -10.992 1 95.19 177 ARG A C 1
ATOM 1435 O O . ARG A 1 177 ? 3.035 -29.938 -11.461 1 95.19 177 ARG A O 1
ATOM 1442 N N . LEU A 1 178 ? 4.824 -30.938 -10.562 1 95.62 178 LEU A N 1
ATOM 1443 C CA . LEU A 1 178 ? 5.602 -29.703 -10.633 1 95.62 178 LEU A CA 1
ATOM 1444 C C . LEU A 1 178 ? 5.941 -29.359 -12.078 1 95.62 178 LEU A C 1
ATOM 1446 O O . LEU A 1 178 ? 6.414 -30.219 -12.836 1 95.62 178 LEU A O 1
ATOM 1450 N N . PRO A 1 179 ? 5.688 -28.094 -12.477 1 97.25 179 PRO A N 1
ATOM 1451 C CA . PRO A 1 179 ? 6.066 -27.703 -13.836 1 97.25 179 PRO A CA 1
ATOM 1452 C C . PRO A 1 179 ? 7.578 -27.625 -14.023 1 97.25 179 PRO A C 1
ATOM 1454 O O . PRO A 1 179 ? 8.328 -27.609 -13.047 1 97.25 179 PRO A O 1
ATOM 1457 N N . THR A 1 180 ? 7.883 -27.578 -15.32 1 97 180 THR A N 1
ATOM 1458 C CA . THR A 1 180 ? 9.281 -27.328 -15.641 1 97 180 THR A CA 1
ATOM 1459 C C . THR A 1 180 ? 9.742 -25.984 -15.086 1 97 180 THR A C 1
ATOM 1461 O O . THR A 1 180 ? 9 -25 -15.133 1 97 180 THR A O 1
ATOM 1464 N N . ARG A 1 181 ? 10.938 -26.016 -14.609 1 96.81 181 ARG A N 1
ATOM 1465 C CA . ARG A 1 181 ? 11.492 -24.797 -14.008 1 96.81 181 ARG A CA 1
ATOM 1466 C C . ARG A 1 181 ? 11.664 -23.703 -15.055 1 96.81 181 ARG A C 1
ATOM 1468 O O . ARG A 1 181 ? 12.125 -23.969 -16.172 1 96.81 181 ARG A O 1
ATOM 1475 N N . VAL A 1 182 ? 11.258 -22.469 -14.672 1 98.12 182 VAL A N 1
ATOM 1476 C CA . VAL A 1 182 ? 11.492 -21.328 -15.539 1 98.12 182 VAL A CA 1
ATOM 1477 C C . VAL A 1 182 ? 12.977 -20.969 -15.539 1 98.12 182 VAL A C 1
ATOM 1479 O O . VAL A 1 182 ? 13.594 -20.844 -14.477 1 98.12 182 VAL A O 1
ATOM 1482 N N . GLN A 1 183 ? 13.469 -20.844 -16.703 1 97.5 183 GLN A N 1
ATOM 1483 C CA . GLN A 1 183 ? 14.891 -20.547 -16.828 1 97.5 183 GLN A CA 1
ATOM 1484 C C . GLN A 1 183 ? 15.141 -19.031 -16.781 1 97.5 183 GLN A C 1
ATOM 1486 O O . GLN A 1 183 ? 14.273 -18.25 -17.172 1 97.5 183 GLN A O 1
ATOM 1491 N N . ARG A 1 184 ? 16.297 -18.672 -16.406 1 96.56 184 ARG A N 1
ATOM 1492 C CA . ARG A 1 184 ? 16.688 -17.281 -16.266 1 96.56 184 ARG A CA 1
ATOM 1493 C C . ARG A 1 184 ? 16.609 -16.547 -17.594 1 96.56 184 ARG A C 1
ATOM 1495 O O . ARG A 1 184 ? 16.328 -15.344 -17.641 1 96.56 184 ARG A O 1
ATOM 1502 N N . ASP A 1 185 ? 16.797 -17.219 -18.672 1 96 185 ASP A N 1
ATOM 1503 C CA . ASP A 1 185 ? 16.953 -16.609 -19.984 1 96 185 ASP A CA 1
ATOM 1504 C C . ASP A 1 185 ? 15.602 -16.219 -20.578 1 96 185 ASP A C 1
ATOM 1506 O O . ASP A 1 185 ? 15.539 -15.672 -21.688 1 96 185 ASP A O 1
ATOM 1510 N N . ILE A 1 186 ? 14.539 -16.469 -19.797 1 97.75 186 ILE A N 1
ATOM 1511 C CA . ILE A 1 186 ? 13.258 -15.938 -20.25 1 97.75 186 ILE A CA 1
ATOM 1512 C C . ILE A 1 186 ? 13.336 -14.422 -20.359 1 97.75 186 ILE A C 1
ATOM 1514 O O . ILE A 1 186 ? 12.609 -13.805 -21.141 1 97.75 186 ILE A O 1
ATOM 1518 N N . MET A 1 187 ? 14.109 -13.883 -19.5 1 97.44 187 MET A N 1
ATOM 1519 C CA . MET A 1 187 ? 14.484 -12.484 -19.688 1 97.44 187 MET A CA 1
ATOM 1520 C C . MET A 1 187 ? 15.703 -12.359 -20.594 1 97.44 187 MET A C 1
ATOM 1522 O O . MET A 1 187 ? 16.797 -12.773 -20.219 1 97.44 187 MET A O 1
ATOM 1526 N N . SER A 1 188 ? 15.508 -11.742 -21.703 1 96.12 188 SER A N 1
ATOM 1527 C CA . SER A 1 188 ? 16.562 -11.672 -22.703 1 96.12 188 SER A CA 1
ATOM 1528 C C . SER A 1 188 ? 17.672 -10.719 -22.266 1 96.12 188 SER A C 1
ATOM 1530 O O . SER A 1 188 ? 17.469 -9.891 -21.375 1 96.12 188 SER A O 1
ATOM 1532 N N . LYS A 1 189 ? 18.75 -10.852 -22.953 1 94.5 189 LYS A N 1
ATOM 1533 C CA . LYS A 1 189 ? 19.859 -9.938 -22.703 1 94.5 189 LYS A CA 1
ATOM 1534 C C . LYS A 1 189 ? 19.453 -8.492 -22.984 1 94.5 189 LYS A C 1
ATOM 1536 O O . LYS A 1 189 ? 19.844 -7.578 -22.25 1 94.5 189 LYS A O 1
ATOM 1541 N N . ASN A 1 190 ? 18.734 -8.297 -24.031 1 92.44 190 ASN A N 1
ATOM 1542 C CA . ASN A 1 190 ? 18.266 -6.961 -24.391 1 92.44 190 ASN A CA 1
ATOM 1543 C C . ASN A 1 190 ? 17.391 -6.355 -23.297 1 92.44 190 ASN A C 1
ATOM 1545 O O . ASN A 1 190 ? 17.531 -5.172 -22.969 1 92.44 190 ASN A O 1
ATOM 1549 N N . GLU A 1 191 ? 16.547 -7.145 -22.734 1 93.88 191 GLU A N 1
ATOM 1550 C CA . GLU A 1 191 ? 15.695 -6.68 -21.656 1 93.88 191 GLU A CA 1
ATOM 1551 C C . GLU A 1 191 ? 16.516 -6.348 -20.406 1 93.88 191 GLU A C 1
ATOM 1553 O O . GLU A 1 191 ? 16.203 -5.398 -19.688 1 93.88 191 GLU A O 1
ATOM 1558 N N . ARG A 1 192 ? 17.484 -7.117 -20.156 1 93.88 192 ARG A N 1
ATOM 1559 C CA . ARG A 1 192 ? 18.344 -6.891 -19 1 93.88 192 ARG A CA 1
ATOM 1560 C C . ARG A 1 192 ? 19.172 -5.613 -19.172 1 93.88 192 ARG A C 1
ATOM 1562 O O . ARG A 1 192 ? 19.438 -4.91 -18.203 1 93.88 192 ARG A O 1
ATOM 1569 N N . ASN A 1 193 ? 19.406 -5.246 -20.391 1 91.5 193 ASN A N 1
ATOM 1570 C CA . ASN A 1 193 ? 20.234 -4.086 -20.688 1 91.5 193 ASN A CA 1
ATOM 1571 C C . ASN A 1 193 ? 19.453 -2.783 -20.562 1 91.5 193 ASN A C 1
ATOM 1573 O O . ASN A 1 193 ? 20.031 -1.699 -20.531 1 91.5 193 ASN A O 1
ATOM 1577 N N . VAL A 1 194 ? 18.172 -2.863 -20.5 1 87.44 194 VAL A N 1
ATOM 1578 C CA . VAL A 1 194 ? 17.312 -1.696 -20.281 1 87.44 194 VAL A CA 1
ATOM 1579 C C . VAL A 1 194 ? 17.719 -0.984 -19 1 87.44 194 VAL A C 1
ATOM 1581 O O . VAL A 1 194 ? 17.562 0.233 -18.875 1 87.44 194 VAL A O 1
ATOM 1584 N N . GLY A 1 195 ? 18.297 -1.671 -18.062 1 84.19 195 GLY A N 1
ATOM 1585 C CA . GLY A 1 195 ? 18.656 -1.174 -16.75 1 84.19 195 GLY A CA 1
ATOM 1586 C C . GLY A 1 195 ? 19.797 -0.159 -16.781 1 84.19 195 GLY A C 1
ATOM 1587 O O . GLY A 1 195 ? 20.016 0.568 -15.82 1 84.19 195 GLY A O 1
ATOM 1588 N N . ARG A 1 196 ? 20.406 -0.026 -17.938 1 87 196 ARG A N 1
ATOM 1589 C CA . ARG A 1 196 ? 21.531 0.895 -18.062 1 87 196 ARG A CA 1
ATOM 1590 C C . ARG A 1 196 ? 21.047 2.344 -18.078 1 87 196 ARG A C 1
ATOM 1592 O O . ARG A 1 196 ? 21.75 3.238 -17.594 1 87 196 ARG A O 1
ATOM 1599 N N . ASP A 1 197 ? 19.875 2.506 -18.641 1 87.88 197 ASP A N 1
ATOM 1600 C CA . ASP A 1 197 ? 19.234 3.814 -18.625 1 87.88 197 ASP A CA 1
ATOM 1601 C C . ASP A 1 197 ? 18.281 3.941 -17.422 1 87.88 197 ASP A C 1
ATOM 1603 O O . ASP A 1 197 ? 17.359 3.146 -17.281 1 87.88 197 ASP A O 1
ATOM 1607 N N . GLU A 1 198 ? 18.516 4.934 -16.703 1 87.5 198 GLU A N 1
ATOM 1608 C CA . GLU A 1 198 ? 17.781 5.066 -15.445 1 87.5 198 GLU A CA 1
ATOM 1609 C C . GLU A 1 198 ? 16.281 5.238 -15.703 1 87.5 198 GLU A C 1
ATOM 1611 O O . GLU A 1 198 ? 15.453 4.617 -15.031 1 87.5 198 GLU A O 1
ATOM 1616 N N . THR A 1 199 ? 15.953 6.043 -16.625 1 86.5 199 THR A N 1
ATOM 1617 C CA . THR A 1 199 ? 14.539 6.293 -16.906 1 86.5 199 THR A CA 1
ATOM 1618 C C . THR A 1 199 ? 13.852 5.016 -17.391 1 86.5 199 THR A C 1
ATOM 1620 O O . THR A 1 199 ? 12.766 4.68 -16.922 1 86.5 199 THR A O 1
ATOM 1623 N N . ASN A 1 200 ? 14.5 4.332 -18.266 1 88.31 200 ASN A N 1
ATOM 1624 C CA . ASN A 1 200 ? 13.938 3.08 -18.766 1 88.31 200 ASN A CA 1
ATOM 1625 C C . ASN A 1 200 ? 13.859 2.021 -17.672 1 88.31 200 ASN A C 1
ATOM 1627 O O . ASN A 1 200 ? 12.891 1.257 -17.625 1 88.31 200 ASN A O 1
ATOM 1631 N N . ARG A 1 201 ? 14.797 1.994 -16.859 1 92.44 201 ARG A N 1
ATOM 1632 C CA . ARG A 1 201 ? 14.82 1.054 -15.734 1 92.44 201 ARG A CA 1
ATOM 1633 C C . ARG A 1 201 ? 13.648 1.292 -14.797 1 92.44 201 ARG A C 1
ATOM 1635 O O . ARG A 1 201 ? 12.977 0.346 -14.383 1 92.44 201 ARG A O 1
ATOM 1642 N N . LEU A 1 202 ? 13.445 2.562 -14.539 1 91.69 202 LEU A N 1
ATOM 1643 C CA . LEU A 1 202 ? 12.352 2.908 -13.641 1 91.69 202 LEU A CA 1
ATOM 1644 C C . LEU A 1 202 ? 11.008 2.494 -14.234 1 91.69 202 LEU A C 1
ATOM 1646 O O . LEU A 1 202 ? 10.133 2.004 -13.516 1 91.69 202 LEU A O 1
ATOM 1650 N N . VAL A 1 203 ? 10.891 2.674 -15.438 1 91.62 203 VAL A N 1
ATOM 1651 C CA . VAL A 1 203 ? 9.664 2.281 -16.109 1 91.62 203 VAL A CA 1
ATOM 1652 C C . VAL A 1 203 ? 9.5 0.765 -16.047 1 91.62 203 VAL A C 1
ATOM 1654 O O . VAL A 1 203 ? 8.422 0.266 -15.703 1 91.62 203 VAL A O 1
ATOM 1657 N N . ARG A 1 204 ? 10.508 0.025 -16.391 1 93.62 204 ARG A N 1
ATOM 1658 C CA . ARG A 1 204 ? 10.477 -1.432 -16.328 1 93.62 204 ARG A CA 1
ATOM 1659 C C . ARG A 1 204 ? 10.125 -1.902 -14.914 1 93.62 204 ARG A C 1
ATOM 1661 O O . ARG A 1 204 ? 9.219 -2.721 -14.734 1 93.62 204 ARG A O 1
ATOM 1668 N N . ASP A 1 205 ? 10.836 -1.365 -13.961 1 95.25 205 ASP A N 1
ATOM 1669 C CA . ASP A 1 205 ? 10.68 -1.812 -12.578 1 95.25 205 ASP A CA 1
ATOM 1670 C C . ASP A 1 205 ? 9.258 -1.54 -12.078 1 95.25 205 ASP A C 1
ATOM 1672 O O . ASP A 1 205 ? 8.633 -2.416 -11.484 1 95.25 205 ASP A O 1
ATOM 1676 N N . TRP A 1 206 ? 8.852 -0.363 -12.352 1 94.69 206 TRP A N 1
ATOM 1677 C CA . TRP A 1 206 ? 7.504 -0.004 -11.93 1 94.69 206 TRP A CA 1
ATOM 1678 C C . TRP A 1 206 ? 6.465 -0.896 -12.609 1 94.69 206 TRP A C 1
ATOM 1680 O O . TRP A 1 206 ? 5.52 -1.354 -11.961 1 94.69 206 TRP A O 1
ATOM 1690 N N . GLY A 1 207 ? 6.66 -1.132 -13.875 1 93.81 207 GLY A N 1
ATOM 1691 C CA . GLY A 1 207 ? 5.77 -2.033 -14.594 1 93.81 207 GLY A CA 1
ATOM 1692 C C . GLY A 1 207 ? 5.73 -3.428 -13.992 1 93.81 207 GLY A C 1
ATOM 1693 O O . GLY A 1 207 ? 4.652 -4.008 -13.836 1 93.81 207 GLY A O 1
ATOM 1694 N N . VAL A 1 208 ? 6.848 -3.949 -13.641 1 96.5 208 VAL A N 1
ATOM 1695 C CA . VAL A 1 208 ? 6.949 -5.27 -13.031 1 96.5 208 VAL A CA 1
ATOM 1696 C C . VAL A 1 208 ? 6.223 -5.281 -11.688 1 96.5 208 VAL A C 1
ATOM 1698 O O . VAL A 1 208 ? 5.453 -6.199 -11.398 1 96.5 208 VAL A O 1
ATOM 1701 N N . ILE A 1 209 ? 6.453 -4.215 -10.961 1 97 209 ILE A N 1
ATOM 1702 C CA . ILE A 1 209 ? 5.867 -4.102 -9.625 1 97 209 ILE A CA 1
ATOM 1703 C C . ILE A 1 209 ? 4.344 -4.043 -9.734 1 97 209 ILE A C 1
ATOM 1705 O O . ILE A 1 209 ? 3.637 -4.688 -8.961 1 97 209 ILE A O 1
ATOM 1709 N N . LEU A 1 210 ? 3.859 -3.381 -10.703 1 94.81 210 LEU A N 1
ATOM 1710 C CA . LEU A 1 210 ? 2.416 -3.268 -10.891 1 94.81 210 LEU A CA 1
ATOM 1711 C C . LEU A 1 210 ? 1.818 -4.598 -11.336 1 94.81 210 LEU A C 1
ATOM 1713 O O . LEU A 1 210 ? 0.76 -5 -10.852 1 94.81 210 LEU A O 1
ATOM 1717 N N . LYS A 1 211 ? 2.447 -5.219 -12.242 1 96.81 211 LYS A N 1
ATOM 1718 C CA . LYS A 1 211 ? 1.968 -6.527 -12.672 1 96.81 211 LYS A CA 1
ATOM 1719 C C . LYS A 1 211 ? 1.954 -7.52 -11.508 1 96.81 211 LYS A C 1
ATOM 1721 O O . LYS A 1 211 ? 1.028 -8.32 -11.383 1 96.81 211 LYS A O 1
ATOM 1726 N N . TYR A 1 212 ? 2.992 -7.441 -10.742 1 98.38 212 TYR A N 1
ATOM 1727 C CA . TYR A 1 212 ? 3.08 -8.305 -9.57 1 98.38 212 TYR A CA 1
ATOM 1728 C C . TYR A 1 212 ? 1.937 -8.031 -8.602 1 98.38 212 TYR A C 1
ATOM 1730 O O . TYR A 1 212 ? 1.252 -8.961 -8.156 1 98.38 212 TYR A O 1
ATOM 1738 N N . ARG A 1 213 ? 1.72 -6.805 -8.273 1 97.75 213 ARG A N 1
ATOM 1739 C CA . ARG A 1 213 ? 0.621 -6.406 -7.398 1 97.75 213 ARG A CA 1
ATOM 1740 C C . ARG A 1 213 ? -0.71 -6.941 -7.914 1 97.75 213 ARG A C 1
ATOM 1742 O O . ARG A 1 213 ? -1.474 -7.551 -7.164 1 97.75 213 ARG A O 1
ATOM 1749 N N . ASP A 1 214 ? -0.983 -6.699 -9.188 1 96.88 214 ASP A N 1
ATOM 1750 C CA . ASP A 1 214 ? -2.262 -7.094 -9.773 1 96.88 214 ASP A CA 1
ATOM 1751 C C . ASP A 1 214 ? -2.447 -8.609 -9.711 1 96.88 214 ASP A C 1
ATOM 1753 O O . ASP A 1 214 ? -3.551 -9.094 -9.453 1 96.88 214 ASP A O 1
ATOM 1757 N N . TYR A 1 215 ? -1.372 -9.273 -9.953 1 98.5 215 TYR A N 1
ATOM 1758 C CA . TYR A 1 215 ? -1.425 -10.727 -9.891 1 98.5 215 TYR A CA 1
ATOM 1759 C C . TYR A 1 215 ? -1.7 -11.203 -8.469 1 98.5 215 TYR A C 1
ATOM 1761 O O . TYR A 1 215 ? -2.498 -12.125 -8.258 1 98.5 215 TYR A O 1
ATOM 1769 N N . LEU A 1 216 ? -1.024 -10.617 -7.484 1 98.75 216 LEU A N 1
ATOM 1770 C CA . LEU A 1 216 ? -1.278 -10.953 -6.086 1 98.75 216 LEU A CA 1
ATOM 1771 C C . LEU A 1 216 ? -2.723 -10.648 -5.707 1 98.75 216 LEU A C 1
ATOM 1773 O O . LEU A 1 216 ? -3.365 -11.43 -5 1 98.75 216 LEU A O 1
ATOM 1777 N N . HIS A 1 217 ? -3.213 -9.562 -6.184 1 98.44 217 HIS A N 1
ATOM 1778 C CA . HIS A 1 217 ? -4.598 -9.195 -5.91 1 98.44 217 HIS A CA 1
ATOM 1779 C C . HIS A 1 217 ? -5.566 -10.227 -6.484 1 98.44 217 HIS A C 1
ATOM 1781 O O . HIS A 1 217 ? -6.598 -10.523 -5.879 1 98.44 217 HIS A O 1
ATOM 1787 N N . ALA A 1 218 ? -5.293 -10.711 -7.656 1 98.56 218 ALA A N 1
ATOM 1788 C CA . ALA A 1 218 ? -6.145 -11.734 -8.258 1 98.56 218 ALA A CA 1
ATOM 1789 C C . ALA A 1 218 ? -6.266 -12.945 -7.34 1 98.56 218 ALA A C 1
ATOM 1791 O O . ALA A 1 218 ? -7.371 -13.438 -7.098 1 98.56 218 ALA A O 1
ATOM 1792 N N . TRP A 1 219 ? -5.168 -13.359 -6.82 1 98.81 219 TRP A N 1
ATOM 1793 C CA . TRP A 1 219 ? -5.188 -14.531 -5.945 1 98.81 219 TRP A CA 1
ATOM 1794 C C . TRP A 1 219 ? -5.832 -14.188 -4.602 1 98.81 219 TRP A C 1
ATOM 1796 O O . TRP A 1 219 ? -6.41 -15.062 -3.949 1 98.81 219 TRP A O 1
ATOM 1806 N N . ARG A 1 220 ? -5.707 -12.961 -4.211 1 98.44 220 ARG A N 1
ATOM 1807 C CA . ARG A 1 220 ? -6.414 -12.531 -3.01 1 98.44 220 ARG A CA 1
ATOM 1808 C C . ARG A 1 220 ? -7.918 -12.742 -3.156 1 98.44 220 ARG A C 1
ATOM 1810 O O . ARG A 1 220 ? -8.594 -13.133 -2.199 1 98.44 220 ARG A O 1
ATOM 1817 N N . HIS A 1 221 ? -8.438 -12.484 -4.305 1 97.94 221 HIS A N 1
ATOM 1818 C CA . HIS A 1 221 ? -9.836 -12.773 -4.574 1 97.94 221 HIS A CA 1
ATOM 1819 C C . HIS A 1 221 ? -10.133 -14.258 -4.383 1 97.94 221 HIS A C 1
ATOM 1821 O O . HIS A 1 221 ? -11.172 -14.625 -3.82 1 97.94 221 HIS A O 1
ATOM 1827 N N . VAL A 1 222 ? -9.266 -15.055 -4.848 1 98.56 222 VAL A N 1
ATOM 1828 C CA . VAL A 1 222 ? -9.438 -16.5 -4.785 1 98.56 222 VAL A CA 1
ATOM 1829 C C . VAL A 1 222 ? -9.406 -16.969 -3.33 1 98.56 222 VAL A C 1
ATOM 1831 O O . VAL A 1 222 ? -10.242 -17.766 -2.908 1 98.56 222 VAL A O 1
ATOM 1834 N N . PHE A 1 223 ? -8.492 -16.453 -2.582 1 97.75 223 PHE A N 1
ATOM 1835 C CA . PHE A 1 223 ? -8.328 -16.844 -1.188 1 97.75 223 PHE A CA 1
ATOM 1836 C C . PHE A 1 223 ? -9.359 -16.141 -0.306 1 97.75 223 PHE A C 1
ATOM 1838 O O . PHE A 1 223 ? -9.547 -16.516 0.853 1 97.75 223 PHE A O 1
ATOM 1845 N N . ASN A 1 224 ? -9.969 -15.148 -0.822 1 94.44 224 ASN A N 1
ATOM 1846 C CA . ASN A 1 224 ? -11.148 -14.508 -0.26 1 94.44 224 ASN A CA 1
ATOM 1847 C C . ASN A 1 224 ? -10.859 -13.906 1.112 1 94.44 224 ASN A C 1
ATOM 1849 O O . ASN A 1 224 ? -11.555 -14.203 2.086 1 94.44 224 ASN A O 1
ATOM 1853 N N . TYR A 1 225 ? -9.992 -13.016 1.084 1 92.81 225 TYR A N 1
ATOM 1854 C CA . TYR A 1 225 ? -9.75 -12.266 2.311 1 92.81 225 TYR A CA 1
ATOM 1855 C C . TYR A 1 225 ? -9.5 -10.797 2.008 1 92.81 225 TYR A C 1
ATOM 1857 O O . TYR A 1 225 ? -9.148 -10.438 0.88 1 92.81 225 TYR A O 1
ATOM 1865 N N . MET B 1 1 ? -77.25 -26.594 31.406 1 28.67 1 MET B N 1
ATOM 1866 C CA . MET B 1 1 ? -76.688 -26.047 30.172 1 28.67 1 MET B CA 1
ATOM 1867 C C . MET B 1 1 ? -76.375 -24.562 30.344 1 28.67 1 MET B C 1
ATOM 1869 O O . MET B 1 1 ? -77.062 -23.703 29.812 1 28.67 1 MET B O 1
ATOM 1873 N N . PHE B 1 2 ? -75.875 -24.141 31.578 1 35.25 2 PHE B N 1
ATOM 1874 C CA . PHE B 1 2 ? -75.625 -22.781 32.031 1 35.25 2 PHE B CA 1
ATOM 1875 C C . PHE B 1 2 ? -74.5 -22.141 31.25 1 35.25 2 PHE B C 1
ATOM 1877 O O . PHE B 1 2 ? -73.375 -22.656 31.266 1 35.25 2 PHE B O 1
ATOM 1884 N N . LEU B 1 3 ? -74.812 -21.406 30.156 1 34.31 3 LEU B N 1
ATOM 1885 C CA . LEU B 1 3 ? -74 -20.672 29.188 1 34.31 3 LEU B CA 1
ATOM 1886 C C . LEU B 1 3 ? -73.188 -19.562 29.859 1 34.31 3 LEU B C 1
ATOM 1888 O O . LEU B 1 3 ? -73.75 -18.609 30.391 1 34.31 3 LEU B O 1
ATOM 1892 N N . GLU B 1 4 ? -72.125 -19.906 30.516 1 34.19 4 GLU B N 1
ATOM 1893 C CA . GLU B 1 4 ? -71.25 -18.938 31.203 1 34.19 4 GLU B CA 1
ATOM 1894 C C . GLU B 1 4 ? -70.75 -17.875 30.25 1 34.19 4 GLU B C 1
ATOM 1896 O O . GLU B 1 4 ? -70.188 -18.203 29.188 1 34.19 4 GLU B O 1
ATOM 1901 N N . ARG B 1 5 ? -71.375 -16.672 30.25 1 35.66 5 ARG B N 1
ATOM 1902 C CA . ARG B 1 5 ? -71.062 -15.438 29.516 1 35.66 5 ARG B CA 1
ATOM 1903 C C . ARG B 1 5 ? -69.625 -15.008 29.719 1 35.66 5 ARG B C 1
ATOM 1905 O O . ARG B 1 5 ? -69.188 -14.688 30.828 1 35.66 5 ARG B O 1
ATOM 1912 N N . VAL B 1 6 ? -68.688 -15.648 29.078 1 33.56 6 VAL B N 1
ATOM 1913 C CA . VAL B 1 6 ? -67.25 -15.305 29.141 1 33.56 6 VAL B CA 1
ATOM 1914 C C . VAL B 1 6 ? -67.062 -13.875 28.641 1 33.56 6 VAL B C 1
ATOM 1916 O O . VAL B 1 6 ? -67.312 -13.57 27.484 1 33.56 6 VAL B O 1
ATOM 1919 N N . CYS B 1 7 ? -67.25 -12.867 29.5 1 31.12 7 CYS B N 1
ATOM 1920 C CA . CYS B 1 7 ? -67.062 -11.461 29.203 1 31.12 7 CYS B CA 1
ATOM 1921 C C . CYS B 1 7 ? -65.625 -11.242 28.672 1 31.12 7 CYS B C 1
ATOM 1923 O O . CYS B 1 7 ? -64.625 -11.508 29.359 1 31.12 7 CYS B O 1
ATOM 1925 N N . LEU B 1 8 ? -65.438 -11.383 27.422 1 31.06 8 LEU B N 1
ATOM 1926 C CA . LEU B 1 8 ? -64.25 -11.109 26.672 1 31.06 8 LEU B CA 1
ATOM 1927 C C . LEU B 1 8 ? -63.844 -9.641 26.797 1 31.06 8 LEU B C 1
ATOM 1929 O O . LEU B 1 8 ? -64.5 -8.758 26.281 1 31.06 8 LEU B O 1
ATOM 1933 N N . ILE B 1 9 ? -63.438 -9.219 28.047 1 32.22 9 ILE B N 1
ATOM 1934 C CA . ILE B 1 9 ? -62.938 -7.852 28.188 1 32.22 9 ILE B CA 1
ATOM 1935 C C . ILE B 1 9 ? -61.812 -7.609 27.188 1 32.22 9 ILE B C 1
ATOM 1937 O O . ILE B 1 9 ? -60.812 -8.312 27.203 1 32.22 9 ILE B O 1
ATOM 1941 N N . SER B 1 10 ? -62.094 -7.051 26.047 1 32.94 10 SER B N 1
ATOM 1942 C CA . SER B 1 10 ? -61.188 -6.602 25 1 32.94 10 SER B CA 1
ATOM 1943 C C . SER B 1 10 ? -60.281 -5.492 25.5 1 32.94 10 SER B C 1
ATOM 1945 O O . SER B 1 10 ? -60.75 -4.414 25.875 1 32.94 10 SER B O 1
ATOM 1947 N N . THR B 1 11 ? -59.312 -5.855 26.297 1 33.78 11 THR B N 1
ATOM 1948 C CA . THR B 1 11 ? -58.344 -4.844 26.734 1 33.78 11 THR B CA 1
ATOM 1949 C C . THR B 1 11 ? -57.75 -4.133 25.531 1 33.78 11 THR B C 1
ATOM 1951 O O . THR B 1 11 ? -57.125 -4.766 24.672 1 33.78 11 THR B O 1
ATOM 1954 N N . ALA B 1 12 ? -58.406 -3.033 25.078 1 34.47 12 ALA B N 1
ATOM 1955 C CA . ALA B 1 12 ? -57.906 -2.084 24.094 1 34.47 12 ALA B CA 1
ATOM 1956 C C . ALA B 1 12 ? -56.5 -1.613 24.453 1 34.47 12 ALA B C 1
ATOM 1958 O O . ALA B 1 12 ? -56.312 -0.926 25.469 1 34.47 12 ALA B O 1
ATOM 1959 N N . VAL B 1 13 ? -55.531 -2.445 24.234 1 37.5 13 VAL B N 1
ATOM 1960 C CA . VAL B 1 13 ? -54.125 -2.016 24.406 1 37.5 13 VAL B CA 1
ATOM 1961 C C . VAL B 1 13 ? -53.875 -0.753 23.594 1 37.5 13 VAL B C 1
ATOM 1963 O O . VAL B 1 13 ? -53.969 -0.776 22.359 1 37.5 13 VAL B O 1
ATOM 1966 N N . LEU B 1 14 ? -54.312 0.45 24.141 1 34.19 14 LEU B N 1
ATOM 1967 C CA . LEU B 1 14 ? -53.875 1.712 23.547 1 34.19 14 LEU B CA 1
ATOM 1968 C C . LEU B 1 14 ? -52.375 1.723 23.328 1 34.19 14 LEU B C 1
ATOM 1970 O O . LEU B 1 14 ? -51.594 1.66 24.297 1 34.19 14 LEU B O 1
ATOM 1974 N N . VAL B 1 15 ? -51.906 1.151 22.234 1 37.5 15 VAL B N 1
ATOM 1975 C CA . VAL B 1 15 ? -50.531 1.322 21.812 1 37.5 15 VAL B CA 1
ATOM 1976 C C . VAL B 1 15 ? -50.219 2.809 21.656 1 37.5 15 VAL B C 1
ATOM 1978 O O . VAL B 1 15 ? -50.719 3.469 20.75 1 37.5 15 VAL B O 1
ATOM 1981 N N . ALA B 1 16 ? -50.156 3.615 22.797 1 35.75 16 ALA B N 1
ATOM 1982 C CA . ALA B 1 16 ? -49.594 4.961 22.672 1 35.75 16 ALA B CA 1
ATOM 1983 C C . ALA B 1 16 ? -48.312 4.953 21.844 1 35.75 16 ALA B C 1
ATOM 1985 O O . ALA B 1 16 ? -47.344 4.25 22.188 1 35.75 16 ALA B O 1
ATOM 1986 N N . VAL B 1 17 ? -48.531 5.176 20.547 1 37.41 17 VAL B N 1
ATOM 1987 C CA . VAL B 1 17 ? -47.406 5.492 19.672 1 37.41 17 VAL B CA 1
ATOM 1988 C C . VAL B 1 17 ? -46.562 6.609 20.297 1 37.41 17 VAL B C 1
ATOM 1990 O O . VAL B 1 17 ? -47 7.746 20.406 1 37.41 17 VAL B O 1
ATOM 1993 N N . TYR B 1 18 ? -45.906 6.34 21.453 1 33.56 18 TYR B N 1
ATOM 1994 C CA . TYR B 1 18 ? -44.969 7.355 21.891 1 33.56 18 TYR B CA 1
ATOM 1995 C C . TYR B 1 18 ? -44.156 7.883 20.719 1 33.56 18 TYR B C 1
ATOM 1997 O O . TYR B 1 18 ? -43.531 7.109 20 1 33.56 18 TYR B O 1
ATOM 2005 N N . ALA B 1 19 ? -44.75 8.883 20.047 1 37.69 19 ALA B N 1
ATOM 2006 C CA . ALA B 1 19 ? -43.906 9.648 19.125 1 37.69 19 ALA B CA 1
ATOM 2007 C C . ALA B 1 19 ? -42.5 9.836 19.672 1 37.69 19 ALA B C 1
ATOM 2009 O O . ALA B 1 19 ? -42.312 10.273 20.797 1 37.69 19 ALA B O 1
ATOM 2010 N N . ALA B 1 20 ? -41.625 9.008 19.328 1 36.59 20 ALA B N 1
ATOM 2011 C CA . ALA B 1 20 ? -40.25 9.258 19.688 1 36.59 20 ALA B CA 1
ATOM 2012 C C . ALA B 1 20 ? -39.875 10.727 19.5 1 36.59 20 ALA B C 1
ATOM 2014 O O . ALA B 1 20 ? -40.156 11.312 18.453 1 36.59 20 ALA B O 1
ATOM 2015 N N . PRO B 1 21 ? -39.875 11.516 20.578 1 33.44 21 PRO B N 1
ATOM 2016 C CA . PRO B 1 21 ? -39.531 12.914 20.297 1 33.44 21 PRO B CA 1
ATOM 2017 C C . PRO B 1 21 ? -38.531 13.062 19.141 1 33.44 21 PRO B C 1
ATOM 2019 O O . PRO B 1 21 ? -37.719 12.156 18.891 1 33.44 21 PRO B O 1
ATOM 2022 N N . ARG B 1 22 ? -38.938 13.688 18.109 1 35.38 22 ARG B N 1
ATOM 2023 C CA . ARG B 1 22 ? -38 14.219 17.125 1 35.38 22 ARG B CA 1
ATOM 2024 C C . ARG B 1 22 ? -36.781 14.836 17.797 1 35.38 22 ARG B C 1
ATOM 2026 O O . ARG B 1 22 ? -36.844 15.961 18.297 1 35.38 22 ARG B O 1
ATOM 2033 N N . VAL B 1 23 ? -36.188 14.125 18.703 1 36.31 23 VAL B N 1
ATOM 2034 C CA . VAL B 1 23 ? -34.938 14.695 19.188 1 36.31 23 VAL B CA 1
ATOM 2035 C C . VAL B 1 23 ? -34.25 15.492 18.078 1 36.31 23 VAL B C 1
ATOM 2037 O O . VAL B 1 23 ? -34.031 14.977 16.984 1 36.31 23 VAL B O 1
ATOM 2040 N N . SER B 1 24 ? -34.531 16.719 17.922 1 35.97 24 SER B N 1
ATOM 2041 C CA . SER B 1 24 ? -33.688 17.562 17.109 1 35.97 24 SER B CA 1
ATOM 2042 C C . SER B 1 24 ? -32.281 16.984 17 1 35.97 24 SER B C 1
ATOM 2044 O O . SER B 1 24 ? -31.688 16.562 17.984 1 35.97 24 SER B O 1
ATOM 2046 N N . ARG B 1 25 ? -32 16.25 16.062 1 40.19 25 ARG B N 1
ATOM 2047 C CA . ARG B 1 25 ? -30.672 15.727 15.789 1 40.19 25 ARG B CA 1
ATOM 2048 C C . ARG B 1 25 ? -29.578 16.688 16.266 1 40.19 25 ARG B C 1
ATOM 2050 O O . ARG B 1 25 ? -29.344 17.719 15.656 1 40.19 25 ARG B O 1
ATOM 2057 N N . LEU B 1 26 ? -29.453 17.344 17.422 1 42.19 26 LEU B N 1
ATOM 2058 C CA . LEU B 1 26 ? -28.297 18.031 18 1 42.19 26 LEU B CA 1
ATOM 2059 C C . LEU B 1 26 ? -27.047 17.719 17.188 1 42.19 26 LEU B C 1
ATOM 2061 O O . LEU B 1 26 ? -26.688 16.562 17 1 42.19 26 LEU B O 1
ATOM 2065 N N . GLN B 1 27 ? -26.656 18.531 16.297 1 52.75 27 GLN B N 1
ATOM 2066 C CA . GLN B 1 27 ? -25.531 18.344 15.398 1 52.75 27 GLN B CA 1
ATOM 2067 C C . GLN B 1 27 ? -24.312 17.828 16.141 1 52.75 27 GLN B C 1
ATOM 2069 O O . GLN B 1 27 ? -23.812 18.484 17.062 1 52.75 27 GLN B O 1
ATOM 2074 N N . GLU B 1 28 ? -24.062 16.578 16.328 1 75.5 28 GLU B N 1
ATOM 2075 C CA . GLU B 1 28 ? -22.953 15.898 16.984 1 75.5 28 GLU B CA 1
ATOM 2076 C C . GLU B 1 28 ? -21.625 16.562 16.625 1 75.5 28 GLU B C 1
ATOM 2078 O O . GLU B 1 28 ? -21.375 16.906 15.469 1 75.5 28 GLU B O 1
ATOM 2083 N N . VAL B 1 29 ? -20.984 17.266 17.547 1 87.5 29 VAL B N 1
ATOM 2084 C CA . VAL B 1 29 ? -19.641 17.844 17.406 1 87.5 29 VAL B CA 1
ATOM 2085 C C . VAL B 1 29 ? -18.75 16.875 16.641 1 87.5 29 VAL B C 1
ATOM 2087 O O . VAL B 1 29 ? -18.672 15.688 16.969 1 87.5 29 VAL B O 1
ATOM 2090 N N . PRO B 1 30 ? -18.219 17.484 15.547 1 93.56 30 PRO B N 1
ATOM 2091 C CA . PRO B 1 30 ? -17.359 16.609 14.758 1 93.56 30 PRO B CA 1
ATOM 2092 C C . PRO B 1 30 ? -16.203 16.016 15.578 1 93.56 30 PRO B C 1
ATOM 2094 O O . PRO B 1 30 ? -15.641 16.719 16.438 1 93.56 30 PRO B O 1
ATOM 2097 N N . LYS B 1 31 ? -15.867 14.836 15.266 1 92.31 31 LYS B N 1
ATOM 2098 C CA . LYS B 1 31 ? -14.812 14.148 16.016 1 92.31 31 LYS B CA 1
ATOM 2099 C C . LYS B 1 31 ? -13.477 14.867 15.875 1 92.31 31 LYS B C 1
ATOM 2101 O O . LYS B 1 31 ? -12.656 14.844 16.797 1 92.31 31 LYS B O 1
ATOM 2106 N N . TRP B 1 32 ? -13.25 15.586 14.773 1 96.56 32 TRP B N 1
ATOM 2107 C CA . TRP B 1 32 ? -11.945 16.188 14.523 1 96.56 32 TRP B CA 1
ATOM 2108 C C . TRP B 1 32 ? -11.797 17.5 15.281 1 96.56 32 TRP B C 1
ATOM 2110 O O . TRP B 1 32 ? -10.719 18.094 15.305 1 96.56 32 TRP B O 1
ATOM 2120 N N . HIS B 1 33 ? -12.852 17.984 15.922 1 95.06 33 HIS B N 1
ATOM 2121 C CA . HIS B 1 33 ? -12.75 19.172 16.781 1 95.06 33 HIS B CA 1
ATOM 2122 C C . HIS B 1 33 ? -12.117 18.828 18.109 1 95.06 33 HIS B C 1
ATOM 2124 O O . HIS B 1 33 ? -11.508 19.688 18.766 1 95.06 33 HIS B O 1
ATOM 2130 N N . PHE B 1 34 ? -12.305 17.547 18.547 1 93.69 34 PHE B N 1
ATOM 2131 C CA . PHE B 1 34 ? -11.719 17.031 19.781 1 93.69 34 PHE B CA 1
ATOM 2132 C C . PHE B 1 34 ? -11.062 15.68 19.547 1 93.69 34 PHE B C 1
ATOM 2134 O O . PHE B 1 34 ? -11.484 14.672 20.125 1 93.69 34 PHE B O 1
ATOM 2141 N N . PRO B 1 35 ? -10.016 15.734 18.812 1 95.25 35 PRO B N 1
ATOM 2142 C CA . PRO B 1 35 ? -9.438 14.453 18.391 1 95.25 35 PRO B CA 1
ATOM 2143 C C . PRO B 1 35 ? -8.852 13.664 19.562 1 95.25 35 PRO B C 1
ATOM 2145 O O . PRO B 1 35 ? -8.773 12.43 19.5 1 95.25 35 PRO B O 1
ATOM 2148 N N . CYS B 1 36 ? -8.531 14.297 20.562 1 93.56 36 CYS B N 1
ATOM 2149 C CA . CYS B 1 36 ? -7.945 13.609 21.703 1 93.56 36 CYS B CA 1
ATOM 2150 C C . CYS B 1 36 ? -9.016 13.258 22.734 1 93.56 36 CYS B C 1
ATOM 2152 O O . CYS B 1 36 ? -8.703 12.773 23.828 1 93.56 36 CYS B O 1
ATOM 2154 N N . GLY B 1 37 ? -10.312 13.383 22.453 1 87.81 37 GLY B N 1
ATOM 2155 C CA . GLY B 1 37 ? -11.422 13.039 23.328 1 87.81 37 GLY B CA 1
ATOM 2156 C C . GLY B 1 37 ? -11.789 14.148 24.297 1 87.81 37 GLY B C 1
ATOM 2157 O O . GLY B 1 37 ? -12.812 14.07 24.984 1 87.81 37 GLY B O 1
ATOM 2158 N N . GLY B 1 38 ? -11 15.102 24.594 1 79 38 GLY B N 1
ATOM 2159 C CA . GLY B 1 38 ? -11.266 16.203 25.5 1 79 38 GLY B CA 1
ATOM 2160 C C . GLY B 1 38 ? -10.117 17.188 25.594 1 79 38 GLY B C 1
ATOM 2161 O O . GLY B 1 38 ? -9.242 17.219 24.719 1 79 38 GLY B O 1
ATOM 2162 N N . ASP B 1 39 ? -10.289 17.984 26.609 1 73.62 39 ASP B N 1
ATOM 2163 C CA . ASP B 1 39 ? -9.258 19 26.797 1 73.62 39 ASP B CA 1
ATOM 2164 C C . ASP B 1 39 ? -7.91 18.359 27.125 1 73.62 39 ASP B C 1
ATOM 2166 O O . ASP B 1 39 ? -7.844 17.406 27.891 1 73.62 39 ASP B O 1
ATOM 2170 N N . LEU B 1 40 ? -6.992 18.859 26.328 1 77.25 40 LEU B N 1
ATOM 2171 C CA . LEU B 1 40 ? -5.637 18.375 26.531 1 77.25 40 LEU B CA 1
ATOM 2172 C C . LEU B 1 40 ? -4.926 19.156 27.625 1 77.25 40 LEU B C 1
ATOM 2174 O O . LEU B 1 40 ? -4.992 20.391 27.656 1 77.25 40 LEU B O 1
ATOM 2178 N N . ASP B 1 41 ? -4.523 18.469 28.641 1 78.94 41 ASP B N 1
ATOM 2179 C CA . ASP B 1 41 ? -3.639 19.078 29.625 1 78.94 41 ASP B CA 1
ATOM 2180 C C . ASP B 1 41 ? -2.174 18.891 29.234 1 78.94 41 ASP B C 1
ATOM 2182 O O . ASP B 1 41 ? -1.57 17.859 29.547 1 78.94 41 ASP B O 1
ATOM 2186 N N . VAL B 1 42 ? -1.75 19.906 28.422 1 82 42 VAL B N 1
ATOM 2187 C CA . VAL B 1 42 ? -0.381 19.797 27.938 1 82 42 VAL B CA 1
ATOM 2188 C C . VAL B 1 42 ? 0.491 20.859 28.609 1 82 42 VAL B C 1
ATOM 2190 O O . VAL B 1 42 ? 0.075 22.016 28.766 1 82 42 VAL B O 1
ATOM 2193 N N . GLU B 1 43 ? 1.562 20.359 29.125 1 82.62 43 GLU B N 1
ATOM 2194 C CA . GLU B 1 43 ? 2.527 21.297 29.672 1 82.62 43 GLU B CA 1
ATOM 2195 C C . GLU B 1 43 ? 3.236 22.062 28.562 1 82.62 43 GLU B C 1
ATOM 2197 O O . GLU B 1 43 ? 3.781 21.469 27.641 1 82.62 43 GLU B O 1
ATOM 2202 N N . VAL B 1 44 ? 3.16 23.359 28.703 1 85 44 VAL B N 1
ATOM 2203 C CA . VAL B 1 44 ? 3.83 24.203 27.719 1 85 44 VAL B CA 1
ATOM 2204 C C . VAL B 1 44 ? 5.324 24.281 28.031 1 85 44 VAL B C 1
ATOM 2206 O O . VAL B 1 44 ? 5.715 24.484 29.188 1 85 44 VAL B O 1
ATOM 2209 N N . ALA B 1 45 ? 6.09 24.062 27.047 1 83.94 45 ALA B N 1
ATOM 2210 C CA . ALA B 1 45 ? 7.539 24.078 27.203 1 83.94 45 ALA B CA 1
ATOM 2211 C C . ALA B 1 45 ? 8.039 25.469 27.594 1 83.94 45 ALA B C 1
ATOM 2213 O O . ALA B 1 45 ? 7.492 26.469 27.141 1 83.94 45 ALA B O 1
ATOM 2214 N N . SER B 1 46 ? 9.031 25.344 28.453 1 84.81 46 SER B N 1
ATOM 2215 C CA . SER B 1 46 ? 9.727 26.594 28.75 1 84.81 46 SER B CA 1
ATOM 2216 C C . SER B 1 46 ? 10.617 27.016 27.578 1 84.81 46 SER B C 1
ATOM 2218 O O . SER B 1 46 ? 11.023 26.188 26.766 1 84.81 46 SER B O 1
ATOM 2220 N N . TRP B 1 47 ? 10.922 28.281 27.516 1 81.62 47 TRP B N 1
ATOM 2221 C CA . TRP B 1 47 ? 11.758 28.812 26.453 1 81.62 47 TRP B CA 1
ATOM 2222 C C . TRP B 1 47 ? 13.164 28.219 26.5 1 81.62 47 TRP B C 1
ATOM 2224 O O . TRP B 1 47 ? 13.797 28.016 25.469 1 81.62 47 TRP B O 1
ATOM 2234 N N . GLU B 1 48 ? 13.586 27.828 27.688 1 84.44 48 GLU B N 1
ATOM 2235 C CA . GLU B 1 48 ? 14.914 27.25 27.891 1 84.44 48 GLU B CA 1
ATOM 2236 C C . GLU B 1 48 ? 15 25.844 27.297 1 84.44 48 GLU B C 1
ATOM 2238 O O . GLU B 1 48 ? 16.062 25.406 26.844 1 84.44 48 GLU B O 1
ATOM 2243 N N . ASP B 1 49 ? 13.883 25.297 27.141 1 88.19 49 ASP B N 1
ATOM 2244 C CA . ASP B 1 49 ? 13.844 23.906 26.688 1 88.19 49 ASP B CA 1
ATOM 2245 C C . ASP B 1 49 ? 13.258 23.797 25.281 1 88.19 49 ASP B C 1
ATOM 2247 O O . ASP B 1 49 ? 12.922 22.703 24.828 1 88.19 49 ASP B O 1
ATOM 2251 N N . LEU B 1 50 ? 13.234 24.875 24.672 1 89.19 50 LEU B N 1
ATOM 2252 C CA . LEU B 1 50 ? 12.492 24.938 23.422 1 89.19 50 LEU B CA 1
ATOM 2253 C C . LEU B 1 50 ? 13.125 24.047 22.359 1 89.19 50 LEU B C 1
ATOM 2255 O O . LEU B 1 50 ? 12.414 23.359 21.625 1 89.19 50 LEU B O 1
ATOM 2259 N N . GLU B 1 51 ? 14.414 24.094 22.328 1 90.62 51 GLU B N 1
ATOM 2260 C CA . GLU B 1 51 ? 15.109 23.297 21.328 1 90.62 51 GLU B CA 1
ATOM 2261 C C . GLU B 1 51 ? 14.852 21.797 21.547 1 90.62 51 GLU B C 1
ATOM 2263 O O . GLU B 1 51 ? 14.531 21.078 20.594 1 90.62 51 GLU B O 1
ATOM 2268 N N . GLU B 1 52 ? 14.977 21.469 22.734 1 92.69 52 GLU B N 1
ATOM 2269 C CA . GLU B 1 52 ? 14.742 20.062 23.062 1 92.69 52 GLU B CA 1
ATOM 2270 C C . GLU B 1 52 ? 13.297 19.656 22.812 1 92.69 52 GLU B C 1
ATOM 2272 O O . GLU B 1 52 ? 13.023 18.578 22.266 1 92.69 52 GLU B O 1
ATOM 2277 N N . GLU B 1 53 ? 12.422 20.516 23.156 1 93.88 53 GLU B N 1
ATOM 2278 C CA . GLU B 1 53 ? 11 20.25 22.969 1 93.88 53 GLU B CA 1
ATOM 2279 C C . GLU B 1 53 ? 10.648 20.156 21.484 1 93.88 53 GLU B C 1
ATOM 2281 O O . GLU B 1 53 ? 9.805 19.344 21.078 1 93.88 53 GLU B O 1
ATOM 2286 N N . THR B 1 54 ? 11.305 20.938 20.75 1 95.5 54 THR B N 1
ATOM 2287 C CA . THR B 1 54 ? 11.102 20.922 19.297 1 95.5 54 THR B CA 1
ATOM 2288 C C . THR B 1 54 ? 11.516 19.578 18.719 1 95.5 54 THR B C 1
ATOM 2290 O O . THR B 1 54 ? 10.758 18.984 17.938 1 95.5 54 THR B O 1
ATOM 2293 N N . VAL B 1 55 ? 12.609 19.125 19.141 1 95.06 55 VAL B N 1
ATOM 2294 C CA . VAL B 1 55 ? 13.125 17.859 18.641 1 95.06 55 VAL B CA 1
ATOM 2295 C C . VAL B 1 55 ? 12.211 16.719 19.094 1 95.06 55 VAL B C 1
ATOM 2297 O O . VAL B 1 55 ? 11.875 15.836 18.312 1 95.06 55 VAL B O 1
ATOM 2300 N N . ASN B 1 56 ? 11.766 16.781 20.312 1 95.56 56 ASN B N 1
ATOM 2301 C CA . ASN B 1 56 ? 10.867 15.758 20.844 1 95.56 56 ASN B CA 1
ATOM 2302 C C . ASN B 1 56 ? 9.539 15.742 20.109 1 95.56 56 ASN B C 1
ATOM 2304 O O . ASN B 1 56 ? 8.977 14.68 19.844 1 95.56 56 ASN B O 1
ATOM 2308 N N . SER B 1 57 ? 9.078 16.891 19.781 1 96.75 57 SER B N 1
ATOM 2309 C CA . SER B 1 57 ? 7.816 17.031 19.047 1 96.75 57 SER B CA 1
ATOM 2310 C C . SER B 1 57 ? 7.914 16.406 17.656 1 96.75 57 SER B C 1
ATOM 2312 O O . SER B 1 57 ? 7.008 15.68 17.234 1 96.75 57 SER B O 1
ATOM 2314 N N . LEU B 1 58 ? 9.016 16.641 17.047 1 97.62 58 LEU B N 1
ATOM 2315 C CA . LEU B 1 58 ? 9.227 16.078 15.711 1 97.62 58 LEU B CA 1
ATOM 2316 C C . LEU B 1 58 ? 9.312 14.562 15.773 1 97.62 58 LEU B C 1
ATOM 2318 O O . LEU B 1 58 ? 8.734 13.875 14.922 1 97.62 58 LEU B O 1
ATOM 2322 N N . GLU B 1 59 ? 9.961 14.062 16.781 1 97.88 59 GLU B N 1
ATOM 2323 C CA . GLU B 1 59 ? 10.094 12.617 16.922 1 97.88 59 GLU B CA 1
ATOM 2324 C C . GLU B 1 59 ? 8.742 11.969 17.203 1 97.88 59 GLU B C 1
ATOM 2326 O O . GLU B 1 59 ? 8.414 10.922 16.641 1 97.88 59 GLU B O 1
ATOM 2331 N N . SER B 1 60 ? 8 12.594 18.062 1 97.69 60 SER B N 1
ATOM 2332 C CA . SER B 1 60 ? 6.676 12.086 18.391 1 97.69 60 SER B CA 1
ATOM 2333 C C . SER B 1 60 ? 5.773 12.039 17.172 1 97.69 60 SER B C 1
ATOM 2335 O O . SER B 1 60 ? 5.074 11.047 16.938 1 97.69 60 SER B O 1
ATOM 2337 N N . LEU B 1 61 ? 5.875 13.016 16.359 1 98.5 61 LEU B N 1
ATOM 2338 C CA . LEU B 1 61 ? 5.039 13.07 15.156 1 98.5 61 LEU B CA 1
ATOM 2339 C C . LEU B 1 61 ? 5.52 12.07 14.117 1 98.5 61 LEU B C 1
ATOM 2341 O O . LEU B 1 61 ? 4.707 11.469 13.406 1 98.5 61 LEU B O 1
ATOM 2345 N N . ARG B 1 62 ? 6.789 11.969 14.031 1 98.56 62 ARG B N 1
ATOM 2346 C CA . ARG B 1 62 ? 7.344 10.969 13.125 1 98.56 62 ARG B CA 1
ATOM 2347 C C . ARG B 1 62 ? 6.816 9.578 13.461 1 98.56 62 ARG B C 1
ATOM 2349 O O . ARG B 1 62 ? 6.355 8.852 12.578 1 98.56 62 ARG B O 1
ATOM 2356 N N . LEU B 1 63 ? 6.844 9.219 14.68 1 98.69 63 LEU B N 1
ATOM 2357 C CA . LEU B 1 63 ? 6.398 7.902 15.117 1 98.69 63 LEU B CA 1
ATOM 2358 C C . LEU B 1 63 ? 4.91 7.715 14.852 1 98.69 63 LEU B C 1
ATOM 2360 O O . LEU B 1 63 ? 4.488 6.672 14.352 1 98.69 63 LEU B O 1
ATOM 2364 N N . GLN B 1 64 ? 4.141 8.727 15.219 1 98.75 64 GLN B N 1
ATOM 2365 C CA . GLN B 1 64 ? 2.707 8.648 14.969 1 98.75 64 GLN B CA 1
ATOM 2366 C C . GLN B 1 64 ? 2.414 8.539 13.477 1 98.75 64 GLN B C 1
ATOM 2368 O O . GLN B 1 64 ? 1.505 7.809 13.07 1 98.75 64 GLN B O 1
ATOM 2373 N N . HIS B 1 65 ? 3.135 9.273 12.688 1 98.88 65 HIS B N 1
ATOM 2374 C CA . HIS B 1 65 ? 2.963 9.227 11.242 1 98.88 65 HIS B CA 1
ATOM 2375 C C . HIS B 1 65 ? 3.297 7.844 10.688 1 98.88 65 HIS B C 1
ATOM 2377 O O . HIS B 1 65 ? 2.625 7.359 9.781 1 98.88 65 HIS B O 1
ATOM 2383 N N . GLN B 1 66 ? 4.312 7.227 11.242 1 98.62 66 GLN B N 1
ATOM 2384 C CA . GLN B 1 66 ? 4.656 5.871 10.82 1 98.62 66 GLN B CA 1
ATOM 2385 C C . GLN B 1 66 ? 3.502 4.906 11.078 1 98.62 66 GLN B C 1
ATOM 2387 O O . GLN B 1 66 ? 3.201 4.055 10.234 1 98.62 66 GLN B O 1
ATOM 2392 N N . LEU B 1 67 ? 2.871 5.047 12.188 1 98.69 67 LEU B N 1
ATOM 2393 C CA . LEU B 1 67 ? 1.721 4.211 12.516 1 98.69 67 LEU B CA 1
ATOM 2394 C C . LEU B 1 67 ? 0.568 4.477 11.547 1 98.69 67 LEU B C 1
ATOM 2396 O O . LEU B 1 67 ? -0.076 3.539 11.07 1 98.69 67 LEU B O 1
ATOM 2400 N N . LEU B 1 68 ? 0.358 5.719 11.305 1 98.75 68 LEU B N 1
ATOM 2401 C CA . LEU B 1 68 ? -0.689 6.133 10.383 1 98.75 68 LEU B CA 1
ATOM 2402 C C . LEU B 1 68 ? -0.441 5.555 8.992 1 98.75 68 LEU B C 1
ATOM 2404 O O . LEU B 1 68 ? -1.351 4.996 8.375 1 98.75 68 LEU B O 1
ATOM 2408 N N . MET B 1 69 ? 0.797 5.648 8.555 1 98.56 69 MET B N 1
ATOM 2409 C CA . MET B 1 69 ? 1.163 5.152 7.227 1 98.56 69 MET B CA 1
ATOM 2410 C C . MET B 1 69 ? 1.012 3.639 7.152 1 98.56 69 MET B C 1
ATOM 2412 O O . MET B 1 69 ? 0.496 3.109 6.168 1 98.56 69 MET B O 1
ATOM 2416 N N . SER B 1 70 ? 1.445 3.01 8.188 1 98.12 70 SER B N 1
ATOM 2417 C CA . SER B 1 70 ? 1.337 1.556 8.234 1 98.12 70 SER B CA 1
ATOM 2418 C C . SER B 1 70 ? -0.118 1.107 8.148 1 98.12 70 SER B C 1
ATOM 2420 O O . SER B 1 70 ? -0.443 0.17 7.414 1 98.12 70 SER B O 1
ATOM 2422 N N . GLU B 1 71 ? -0.907 1.773 8.875 1 98.12 71 GLU B N 1
ATOM 2423 C CA . GLU B 1 71 ? -2.332 1.456 8.844 1 98.12 71 GLU B CA 1
ATOM 2424 C C . GLU B 1 71 ? -2.922 1.692 7.457 1 98.12 71 GLU B C 1
ATOM 2426 O O . GLU B 1 71 ? -3.66 0.853 6.941 1 98.12 71 GLU B O 1
ATOM 2431 N N . TYR B 1 72 ? -2.629 2.791 6.871 1 98.62 72 TYR B N 1
ATOM 2432 C CA . TYR B 1 72 ? -3.115 3.123 5.535 1 98.62 72 TYR B CA 1
ATOM 2433 C C . TYR B 1 72 ? -2.707 2.057 4.527 1 98.62 72 TYR B C 1
ATOM 2435 O O . TYR B 1 72 ? -3.535 1.585 3.744 1 98.62 72 TYR B O 1
ATOM 2443 N N . LEU B 1 73 ? -1.457 1.71 4.59 1 98.5 73 LEU B N 1
ATOM 2444 C CA . LEU B 1 73 ? -0.927 0.741 3.635 1 98.5 73 LEU B CA 1
ATOM 2445 C C . LEU B 1 73 ? -1.602 -0.616 3.809 1 98.5 73 LEU B C 1
ATOM 2447 O O . LEU B 1 73 ? -1.902 -1.294 2.822 1 98.5 73 LEU B O 1
ATOM 2451 N N . SER B 1 74 ? -1.87 -0.976 4.992 1 97.69 74 SER B N 1
ATOM 2452 C CA . SER B 1 74 ? -2.424 -2.295 5.281 1 97.69 74 SER B CA 1
ATOM 2453 C C . SER B 1 74 ? -3.85 -2.424 4.754 1 97.69 74 SER B C 1
ATOM 2455 O O . SER B 1 74 ? -4.355 -3.535 4.59 1 97.69 74 SER B O 1
ATOM 2457 N N . ARG B 1 75 ? -4.438 -1.297 4.469 1 97.94 75 ARG B N 1
ATOM 2458 C CA . ARG B 1 75 ? -5.82 -1.335 4.008 1 97.94 75 ARG B CA 1
ATOM 2459 C C . ARG B 1 75 ? -5.898 -1.784 2.553 1 97.94 75 ARG B C 1
ATOM 2461 O O . ARG B 1 75 ? -6.926 -2.311 2.113 1 97.94 75 ARG B O 1
ATOM 2468 N N . ASP B 1 76 ? -4.805 -1.551 1.782 1 97.69 76 ASP B N 1
ATOM 2469 C CA . ASP B 1 76 ? -4.723 -1.967 0.386 1 97.69 76 ASP B CA 1
ATOM 2470 C C . ASP B 1 76 ? -5.895 -1.415 -0.422 1 97.69 76 ASP B C 1
ATOM 2472 O O . ASP B 1 76 ? -6.609 -2.17 -1.084 1 97.69 76 ASP B O 1
ATOM 2476 N N . TYR B 1 77 ? -6.004 -0.119 -0.493 1 97.19 77 TYR B N 1
ATOM 2477 C CA . TYR B 1 77 ? -7.105 0.542 -1.179 1 97.19 77 TYR B CA 1
ATOM 2478 C C . TYR B 1 77 ? -7.086 0.23 -2.67 1 97.19 77 TYR B C 1
ATOM 2480 O O . TYR B 1 77 ? -8.133 0.213 -3.322 1 97.19 77 TYR B O 1
ATOM 2488 N N . ASN B 1 78 ? -5.949 -0.091 -3.215 1 94.88 78 ASN B N 1
ATOM 2489 C CA . ASN B 1 78 ? -5.895 -0.497 -4.617 1 94.88 78 ASN B CA 1
ATOM 2490 C C . ASN B 1 78 ? -6.734 -1.745 -4.871 1 94.88 78 ASN B C 1
ATOM 2492 O O . ASN B 1 78 ? -7.344 -1.881 -5.934 1 94.88 78 ASN B O 1
ATOM 2496 N N . TYR B 1 79 ? -6.695 -2.607 -3.92 1 97 79 TYR B N 1
ATOM 2497 C CA . TYR B 1 79 ? -7.508 -3.814 -4.023 1 97 79 TYR B CA 1
ATOM 2498 C C . TYR B 1 79 ? -8.984 -3.492 -3.836 1 97 79 TYR B C 1
ATOM 2500 O O . TYR B 1 79 ? -9.828 -3.941 -4.617 1 97 79 TYR B O 1
ATOM 2508 N N . LEU B 1 80 ? -9.289 -2.654 -2.877 1 97 80 LEU B N 1
ATOM 2509 C CA . LEU B 1 80 ? -10.672 -2.381 -2.49 1 97 80 LEU B CA 1
ATOM 2510 C C . LEU B 1 80 ? -11.383 -1.554 -3.557 1 97 80 LEU B C 1
ATOM 2512 O O . LEU B 1 80 ? -12.594 -1.668 -3.732 1 97 80 LEU B O 1
ATOM 2516 N N . TYR B 1 81 ? -10.625 -0.757 -4.285 1 94.19 81 TYR B N 1
ATOM 2517 C CA . TYR B 1 81 ? -11.211 0.119 -5.289 1 94.19 81 TYR B CA 1
ATOM 2518 C C . TYR B 1 81 ? -10.766 -0.28 -6.691 1 94.19 81 TYR B C 1
ATOM 2520 O O . TYR B 1 81 ? -10.672 0.564 -7.586 1 94.19 81 TYR B O 1
ATOM 2528 N N . GLU B 1 82 ? -10.461 -1.534 -6.887 1 90.5 82 GLU B N 1
ATOM 2529 C CA . GLU B 1 82 ? -9.914 -2.035 -8.141 1 90.5 82 GLU B CA 1
ATOM 2530 C C . GLU B 1 82 ? -10.906 -1.872 -9.289 1 90.5 82 GLU B C 1
ATOM 2532 O O . GLU B 1 82 ? -10.516 -1.842 -10.453 1 90.5 82 GLU B O 1
ATOM 2537 N N . SER B 1 83 ? -12.172 -1.837 -8.992 1 83.31 83 SER B N 1
ATOM 2538 C CA . SER B 1 83 ? -13.195 -1.726 -10.023 1 83.31 83 SER B CA 1
ATOM 2539 C C . SER B 1 83 ? -13.227 -0.324 -10.617 1 83.31 83 SER B C 1
ATOM 2541 O O . SER B 1 83 ? -13.883 -0.094 -11.641 1 83.31 83 SER B O 1
ATOM 2543 N N . MET B 1 84 ? -12.523 0.505 -9.93 1 78.38 84 MET B N 1
ATOM 2544 C CA . MET B 1 84 ? -12.492 1.882 -10.422 1 78.38 84 MET B CA 1
ATOM 2545 C C . MET B 1 84 ? -11.703 1.984 -11.719 1 78.38 84 MET B C 1
ATOM 2547 O O . MET B 1 84 ? -10.641 1.376 -11.852 1 78.38 84 MET B O 1
ATOM 2551 N N . ASP B 1 85 ? -12.461 2.451 -12.664 1 66.75 85 ASP B N 1
ATOM 2552 C CA . ASP B 1 85 ? -11.781 2.785 -13.914 1 66.75 85 ASP B CA 1
ATOM 2553 C C . ASP B 1 85 ? -11.086 4.145 -13.812 1 66.75 85 ASP B C 1
ATOM 2555 O O . ASP B 1 85 ? -11.75 5.184 -13.789 1 66.75 85 ASP B O 1
ATOM 2559 N N . PHE B 1 86 ? -9.867 4.012 -13.68 1 60.06 86 PHE B N 1
ATOM 2560 C CA . PHE B 1 86 ? -9.055 5.203 -13.445 1 60.06 86 PHE B CA 1
ATOM 2561 C C . PHE B 1 86 ? -8.977 6.062 -14.695 1 60.06 86 PHE B C 1
ATOM 2563 O O . PHE B 1 86 ? -8.523 7.211 -14.641 1 60.06 86 PHE B O 1
ATOM 2570 N N . SER B 1 87 ? -9.367 5.473 -15.719 1 55.53 87 SER B N 1
ATOM 2571 C CA . SER B 1 87 ? -9.289 6.203 -16.984 1 55.53 87 SER B CA 1
ATOM 2572 C C . SER B 1 87 ? -10.328 7.316 -17.031 1 55.53 87 SER B C 1
ATOM 2574 O O . SER B 1 87 ? -10.211 8.242 -17.844 1 55.53 87 SER B O 1
ATOM 2576 N N . VAL B 1 88 ? -11.297 7.215 -16.234 1 55.75 88 VAL B N 1
ATOM 2577 C CA . VAL B 1 88 ? -12.344 8.227 -16.281 1 55.75 88 VAL B CA 1
ATOM 2578 C C . VAL B 1 88 ? -11.977 9.414 -15.406 1 55.75 88 VAL B C 1
ATOM 2580 O O . VAL B 1 88 ? -11.812 9.273 -14.195 1 55.75 88 VAL B O 1
ATOM 2583 N N . LYS B 1 89 ? -11.531 10.312 -16.047 1 60.12 89 LYS B N 1
ATOM 2584 C CA . LYS B 1 89 ? -11.156 11.562 -15.391 1 60.12 89 LYS B CA 1
ATOM 2585 C C . LYS B 1 89 ? -12.391 12.312 -14.891 1 60.12 89 LYS B C 1
ATOM 2587 O O . LYS B 1 89 ? -12.984 13.102 -15.633 1 60.12 89 LYS B O 1
ATOM 2592 N N . LYS B 1 90 ? -13.055 11.906 -14.039 1 67.31 90 LYS B N 1
ATOM 2593 C CA . LYS B 1 90 ? -14.109 12.688 -13.391 1 67.31 90 LYS B CA 1
ATOM 2594 C C . LYS B 1 90 ? -13.594 13.375 -12.133 1 67.31 90 LYS B C 1
ATOM 2596 O O . LYS B 1 90 ? -14.102 13.133 -11.039 1 67.31 90 LYS B O 1
ATOM 2601 N N . LYS B 1 91 ? -12.75 14.305 -12.445 1 77.81 91 LYS B N 1
ATOM 2602 C CA . LYS B 1 91 ? -12.031 14.969 -11.359 1 77.81 91 LYS B CA 1
ATOM 2603 C C . LYS B 1 91 ? -12.938 15.961 -10.633 1 77.81 91 LYS B C 1
ATOM 2605 O O . LYS B 1 91 ? -12.625 16.391 -9.523 1 77.81 91 LYS B O 1
ATOM 2610 N N . GLN B 1 92 ? -14.047 16.25 -11.25 1 80.56 92 GLN B N 1
ATOM 2611 C CA . GLN B 1 92 ? -14.938 17.266 -10.688 1 80.56 92 GLN B CA 1
ATOM 2612 C C . GLN B 1 92 ? -15.539 16.797 -9.367 1 80.56 92 GLN B C 1
ATOM 2614 O O . GLN B 1 92 ? -16.062 17.594 -8.594 1 80.56 92 GLN B O 1
ATOM 2619 N N . TYR B 1 93 ? -15.453 15.539 -9.156 1 85.12 93 TYR B N 1
ATOM 2620 C CA . TYR B 1 93 ? -16.078 15.008 -7.949 1 85.12 93 TYR B CA 1
ATOM 2621 C C . TYR B 1 93 ? -15.086 14.93 -6.801 1 85.12 93 TYR B C 1
ATOM 2623 O O . TYR B 1 93 ? -15.461 14.602 -5.672 1 85.12 93 TYR B O 1
ATOM 2631 N N . ILE B 1 94 ? -13.953 15.258 -7.027 1 90 94 ILE B N 1
ATOM 2632 C CA . ILE B 1 94 ? -12.93 15.297 -5.992 1 90 94 ILE B CA 1
ATOM 2633 C C . ILE B 1 94 ? -12.906 16.672 -5.34 1 90 94 ILE B C 1
ATOM 2635 O O . ILE B 1 94 ? -12.711 17.688 -6.02 1 90 94 ILE B O 1
ATOM 2639 N N . PRO B 1 95 ? -13.047 16.719 -4.074 1 94.81 95 PRO B N 1
ATOM 2640 C CA . PRO B 1 95 ? -13.117 18.031 -3.412 1 94.81 95 PRO B CA 1
ATOM 2641 C C . PRO B 1 95 ? -11.875 18.875 -3.645 1 94.81 95 PRO B C 1
ATOM 2643 O O . PRO B 1 95 ? -10.75 18.406 -3.438 1 94.81 95 PRO B O 1
ATOM 2646 N N . ASN B 1 96 ? -12.094 20.109 -3.938 1 95.12 96 ASN B N 1
ATOM 2647 C CA . ASN B 1 96 ? -10.977 20.984 -4.27 1 95.12 96 ASN B CA 1
ATOM 2648 C C . ASN B 1 96 ? -10.445 21.703 -3.037 1 95.12 96 ASN B C 1
ATOM 2650 O O . ASN B 1 96 ? -9.438 22.406 -3.111 1 95.12 96 ASN B O 1
ATOM 2654 N N . TRP B 1 97 ? -11.195 21.562 -1.944 1 97.81 97 TRP B N 1
ATOM 2655 C CA . TRP B 1 97 ? -10.758 22.203 -0.7 1 97.81 97 TRP B CA 1
ATOM 2656 C C . TRP B 1 97 ? -9.766 21.312 0.041 1 97.81 97 TRP B C 1
ATOM 2658 O O . TRP B 1 97 ? -9.188 21.719 1.052 1 97.81 97 TRP B O 1
ATOM 2668 N N . LEU B 1 98 ? -9.516 20.078 -0.444 1 98.38 98 LEU B N 1
ATOM 2669 C CA . LEU B 1 98 ? -8.461 19.219 0.084 1 98.38 98 LEU B CA 1
ATOM 2670 C C . LEU B 1 98 ? -7.094 19.672 -0.415 1 98.38 98 LEU B C 1
ATOM 2672 O O . LEU B 1 98 ? -6.984 20.266 -1.487 1 98.38 98 LEU B O 1
ATOM 2676 N N . PRO B 1 99 ? -6.062 19.312 0.422 1 98.12 99 PRO B N 1
ATOM 2677 C CA . PRO B 1 99 ? -4.707 19.578 -0.072 1 98.12 99 PRO B CA 1
ATOM 2678 C C . PRO B 1 99 ? -4.473 19.016 -1.471 1 98.12 99 PRO B C 1
ATOM 2680 O O . PRO B 1 99 ? -4.883 17.875 -1.76 1 98.12 99 PRO B O 1
ATOM 2683 N N . ASP B 1 100 ? -3.893 19.844 -2.301 1 95.19 100 ASP B N 1
ATOM 2684 C CA . ASP B 1 100 ? -3.643 19.438 -3.68 1 95.19 100 ASP B CA 1
ATOM 2685 C C . ASP B 1 100 ? -2.145 19.328 -3.959 1 95.19 100 ASP B C 1
ATOM 2687 O O . ASP B 1 100 ? -1.342 19.219 -3.033 1 95.19 100 ASP B O 1
ATOM 2691 N N . GLU B 1 101 ? -1.809 19.312 -5.191 1 94.69 101 GLU B N 1
ATOM 2692 C CA . GLU B 1 101 ? -0.425 19.094 -5.602 1 94.69 101 GLU B CA 1
ATOM 2693 C C . GLU B 1 101 ? 0.485 20.203 -5.086 1 94.69 101 GLU B C 1
ATOM 2695 O O . GLU B 1 101 ? 1.628 19.953 -4.703 1 94.69 101 GLU B O 1
ATOM 2700 N N . LYS B 1 102 ? 0.02 21.391 -5.078 1 96.69 102 LYS B N 1
ATOM 2701 C CA . LYS B 1 102 ? 0.805 22.516 -4.582 1 96.69 102 LYS B CA 1
ATOM 2702 C C . LYS B 1 102 ? 1.117 22.359 -3.098 1 96.69 102 LYS B C 1
ATOM 2704 O O . LYS B 1 102 ? 2.23 22.641 -2.658 1 96.69 102 LYS B O 1
ATOM 2709 N N . ASP B 1 103 ? 0.08 21.938 -2.385 1 97.81 103 ASP B N 1
ATOM 2710 C CA . ASP B 1 103 ? 0.277 21.688 -0.959 1 97.81 103 ASP B CA 1
ATOM 2711 C C . ASP B 1 103 ? 1.296 20.578 -0.727 1 97.81 103 ASP B C 1
ATOM 2713 O O . ASP B 1 103 ? 2.15 20.688 0.155 1 97.81 103 ASP B O 1
ATOM 2717 N N . VAL B 1 104 ? 1.199 19.578 -1.507 1 97.81 104 VAL B N 1
ATOM 2718 C CA . VAL B 1 104 ? 2.105 18.438 -1.412 1 97.81 104 VAL B CA 1
ATOM 2719 C C . VAL B 1 104 ? 3.535 18.891 -1.704 1 97.81 104 VAL B C 1
ATOM 2721 O O . VAL B 1 104 ? 4.461 18.547 -0.964 1 97.81 104 VAL B O 1
ATOM 2724 N N . ASP B 1 105 ? 3.66 19.688 -2.67 1 97.12 105 ASP B N 1
ATOM 2725 C CA . ASP B 1 105 ? 4.98 20.188 -3.045 1 97.12 105 ASP B CA 1
ATOM 2726 C C . ASP B 1 105 ? 5.559 21.062 -1.948 1 97.12 105 ASP B C 1
ATOM 2728 O O . ASP B 1 105 ? 6.758 21.016 -1.661 1 97.12 105 ASP B O 1
ATOM 2732 N N . LEU B 1 106 ? 4.734 21.844 -1.45 1 97.75 106 LEU B N 1
ATOM 2733 C CA . LEU B 1 106 ? 5.16 22.703 -0.351 1 97.75 106 LEU B CA 1
ATOM 2734 C C . LEU B 1 106 ? 5.711 21.875 0.806 1 97.75 106 LEU B C 1
ATOM 2736 O O . LEU B 1 106 ? 6.781 22.172 1.334 1 97.75 106 LEU B O 1
ATOM 2740 N N . VAL B 1 107 ? 5.012 20.875 1.177 1 98.56 107 VAL B N 1
ATOM 2741 C CA . VAL B 1 107 ? 5.426 20.031 2.293 1 98.56 107 VAL B CA 1
ATOM 2742 C C . VAL B 1 107 ? 6.715 19.297 1.939 1 98.56 107 VAL B C 1
ATOM 2744 O O . VAL B 1 107 ? 7.652 19.25 2.742 1 98.56 107 VAL B O 1
ATOM 2747 N N . LYS B 1 108 ? 6.766 18.75 0.776 1 97.31 108 LYS B N 1
ATOM 2748 C CA . LYS B 1 108 ? 7.977 18.062 0.34 1 97.31 108 LYS B CA 1
ATOM 2749 C C . LYS B 1 108 ? 9.195 18.969 0.435 1 97.31 108 LYS B C 1
ATOM 2751 O O . LYS B 1 108 ? 10.305 18.516 0.722 1 97.31 108 LYS B O 1
ATOM 2756 N N . GLY B 1 109 ? 8.969 20.219 0.172 1 97.38 109 GLY B N 1
ATOM 2757 C CA . GLY B 1 109 ? 10.039 21.188 0.23 1 97.38 109 GLY B CA 1
ATOM 2758 C C . GLY B 1 109 ? 10.617 21.375 1.624 1 97.38 109 GLY B C 1
ATOM 2759 O O . GLY B 1 109 ? 11.695 21.938 1.789 1 97.38 109 GLY B O 1
ATOM 2760 N N . LEU B 1 110 ? 9.922 20.859 2.551 1 98.19 110 LEU B N 1
ATOM 2761 C CA . LEU B 1 110 ? 10.375 20.969 3.934 1 98.19 110 LEU B CA 1
ATOM 2762 C C . LEU B 1 110 ? 11.375 19.875 4.27 1 98.19 110 LEU B C 1
ATOM 2764 O O . LEU B 1 110 ? 11.969 19.875 5.352 1 98.19 110 LEU B O 1
ATOM 2768 N N . ALA B 1 111 ? 11.508 19.094 3.178 1 92.19 111 ALA B N 1
ATOM 2769 C CA . ALA B 1 111 ? 12.445 18 3.41 1 92.19 111 ALA B CA 1
ATOM 2770 C C . ALA B 1 111 ? 13.844 18.531 3.715 1 92.19 111 ALA B C 1
ATOM 2772 O O . ALA B 1 111 ? 14.367 19.375 2.99 1 92.19 111 ALA B O 1
ATOM 2773 N N . ASP B 1 112 ? 14.445 18.422 4.793 1 93.75 112 ASP B N 1
ATOM 2774 C CA . ASP B 1 112 ? 15.789 18.781 5.246 1 93.75 112 ASP B CA 1
ATOM 2775 C C . ASP B 1 112 ? 15.805 20.172 5.879 1 93.75 112 ASP B C 1
ATOM 2777 O O . ASP B 1 112 ? 16.875 20.75 6.098 1 93.75 112 ASP B O 1
ATOM 2781 N N . ALA B 1 113 ? 14.641 20.797 5.961 1 97.44 113 ALA B N 1
ATOM 2782 C CA . ALA B 1 113 ? 14.562 22.062 6.68 1 97.44 113 ALA B CA 1
ATOM 2783 C C . ALA B 1 113 ? 14.977 21.891 8.141 1 97.44 113 ALA B C 1
ATOM 2785 O O . ALA B 1 113 ? 15.008 20.766 8.656 1 97.44 113 ALA B O 1
ATOM 2786 N N . ASN B 1 114 ? 15.375 22.984 8.719 1 96.12 114 ASN B N 1
ATOM 2787 C CA . ASN B 1 114 ? 15.688 22.906 10.141 1 96.12 114 ASN B CA 1
ATOM 2788 C C . ASN B 1 114 ? 14.445 22.609 10.977 1 96.12 114 ASN B C 1
ATOM 2790 O O . ASN B 1 114 ? 13.328 22.875 10.539 1 96.12 114 ASN B O 1
ATOM 2794 N N . PRO B 1 115 ? 14.57 22.094 12.125 1 95.75 115 PRO B N 1
ATOM 2795 C CA . PRO B 1 115 ? 13.453 21.656 12.969 1 95.75 115 PRO B CA 1
ATOM 2796 C C . PRO B 1 115 ? 12.445 22.781 13.227 1 95.75 115 PRO B C 1
ATOM 2798 O O . PRO B 1 115 ? 11.234 22.547 13.172 1 95.75 115 PRO B O 1
ATOM 2801 N N . GLN B 1 116 ? 12.922 23.922 13.453 1 94.81 116 GLN B N 1
ATOM 2802 C CA . GLN B 1 116 ? 12.016 25.016 13.758 1 94.81 116 GLN B CA 1
ATOM 2803 C C . GLN B 1 116 ? 11.125 25.344 12.555 1 94.81 116 GLN B C 1
ATOM 2805 O O . GLN B 1 116 ? 9.938 25.625 12.719 1 94.81 116 GLN B O 1
ATOM 2810 N N . THR B 1 117 ? 11.727 25.328 11.391 1 97.06 117 THR B N 1
ATOM 2811 C CA . THR B 1 117 ? 10.961 25.578 10.18 1 97.06 117 THR B CA 1
ATOM 2812 C C . THR B 1 117 ? 9.852 24.531 10.016 1 97.06 117 THR B C 1
ATOM 2814 O O . THR B 1 117 ? 8.719 24.875 9.672 1 97.06 117 THR B O 1
ATOM 2817 N N . ILE B 1 118 ? 10.172 23.281 10.273 1 98.19 118 ILE B N 1
ATOM 2818 C CA . ILE B 1 118 ? 9.203 22.203 10.156 1 98.19 118 ILE B CA 1
ATOM 2819 C C . ILE B 1 118 ? 8.078 22.406 11.172 1 98.19 118 ILE B C 1
ATOM 2821 O O . ILE B 1 118 ? 6.895 22.328 10.82 1 98.19 118 ILE B O 1
ATOM 2825 N N . VAL B 1 119 ? 8.406 22.703 12.367 1 97.06 119 VAL B N 1
ATOM 2826 C CA . VAL B 1 119 ? 7.453 22.875 13.453 1 97.06 119 VAL B CA 1
ATOM 2827 C C . VAL B 1 119 ? 6.496 24.031 13.133 1 97.06 119 VAL B C 1
ATOM 2829 O O . VAL B 1 119 ? 5.309 23.953 13.453 1 97.06 119 VAL B O 1
ATOM 2832 N N . ASN B 1 120 ? 7.031 25.031 12.469 1 97.06 120 ASN B N 1
ATOM 2833 C CA . ASN B 1 120 ? 6.215 26.188 12.094 1 97.06 120 ASN B CA 1
ATOM 2834 C C . ASN B 1 120 ? 5.105 25.797 11.117 1 97.06 120 ASN B C 1
ATOM 2836 O O . ASN B 1 120 ? 4.172 26.562 10.898 1 97.06 120 ASN B O 1
ATOM 2840 N N . HIS B 1 121 ? 5.168 24.609 10.602 1 98.19 121 HIS B N 1
ATOM 2841 C CA . HIS B 1 121 ? 4.164 24.156 9.648 1 98.19 121 HIS B CA 1
ATOM 2842 C C . HIS B 1 121 ? 3.182 23.188 10.297 1 98.19 121 HIS B C 1
ATOM 2844 O O . HIS B 1 121 ? 2.279 22.672 9.633 1 98.19 121 HIS B O 1
ATOM 2850 N N . PHE B 1 122 ? 3.252 22.906 11.594 1 98.5 122 PHE B N 1
ATOM 2851 C CA . PHE B 1 122 ? 2.332 22.031 12.297 1 98.5 122 PHE B CA 1
ATOM 2852 C C . PHE B 1 122 ? 0.904 22.547 12.211 1 98.5 122 PHE B C 1
ATOM 2854 O O . PHE B 1 122 ? -0.037 21.781 12.016 1 98.5 122 PHE B O 1
ATOM 2861 N N . PRO B 1 123 ? 0.71 23.844 12.336 1 98.62 123 PRO B N 1
ATOM 2862 C CA . PRO B 1 123 ? -0.659 24.344 12.219 1 98.62 123 PRO B CA 1
ATOM 2863 C C . PRO B 1 123 ? -1.288 24.031 10.859 1 98.62 123 PRO B C 1
ATOM 2865 O O . PRO B 1 123 ? -2.473 23.703 10.789 1 98.62 123 PRO B O 1
ATOM 2868 N N . LYS B 1 124 ? -0.536 24.156 9.812 1 98.5 124 LYS B N 1
ATOM 2869 C CA . LYS B 1 124 ? -1.062 23.797 8.5 1 98.5 124 LYS B CA 1
ATOM 2870 C C . LYS B 1 124 ? -1.37 22.297 8.43 1 98.5 124 LYS B C 1
ATOM 2872 O O . LYS B 1 124 ? -2.395 21.891 7.875 1 98.5 124 LYS B O 1
ATOM 2877 N N . LEU B 1 125 ? -0.43 21.484 8.938 1 98.81 125 LEU B N 1
ATOM 2878 C CA . LEU B 1 125 ? -0.668 20.047 9.016 1 98.81 125 LEU B CA 1
ATOM 2879 C C . LEU B 1 125 ? -1.98 19.75 9.734 1 98.81 125 LEU B C 1
ATOM 2881 O O . LEU B 1 125 ? -2.787 18.953 9.25 1 98.81 125 LEU B O 1
ATOM 2885 N N . HIS B 1 126 ? -2.182 20.406 10.844 1 98.75 126 HIS B N 1
ATOM 2886 C CA . HIS B 1 126 ? -3.4 20.25 11.625 1 98.75 126 HIS B CA 1
ATOM 2887 C C . HIS B 1 126 ? -4.637 20.562 10.789 1 98.75 126 HIS B C 1
ATOM 2889 O O . HIS B 1 126 ? -5.562 19.75 10.711 1 98.75 126 HIS B O 1
ATOM 2895 N N . THR B 1 127 ? -4.66 21.688 10.156 1 98.81 127 THR B N 1
ATOM 2896 C CA . THR B 1 127 ? -5.793 22.109 9.344 1 98.81 127 THR B CA 1
ATOM 2897 C C . THR B 1 127 ? -6.043 21.125 8.195 1 98.81 127 THR B C 1
ATOM 2899 O O . THR B 1 127 ? -7.188 20.766 7.926 1 98.81 127 THR B O 1
ATOM 2902 N N . ASP B 1 128 ? -4.988 20.781 7.547 1 98.81 128 ASP B N 1
ATOM 2903 C CA . ASP B 1 128 ? -5.113 19.859 6.422 1 98.81 128 ASP B CA 1
ATOM 2904 C C . ASP B 1 128 ? -5.66 18.5 6.875 1 98.81 128 ASP B C 1
ATOM 2906 O O . ASP B 1 128 ? -6.5 17.906 6.199 1 98.81 128 ASP B O 1
ATOM 2910 N N . LEU B 1 129 ? -5.184 18 8 1 98.88 129 LEU B N 1
ATOM 2911 C CA . LEU B 1 129 ? -5.707 16.75 8.531 1 98.88 129 LEU B CA 1
ATOM 2912 C C . LEU B 1 129 ? -7.188 16.891 8.883 1 98.88 129 LEU B C 1
ATOM 2914 O O . LEU B 1 129 ? -7.961 15.945 8.688 1 98.88 129 LEU B O 1
ATOM 2918 N N . GLN B 1 130 ? -7.57 18 9.406 1 98.81 130 GLN B N 1
ATOM 2919 C CA . GLN B 1 130 ? -8.984 18.203 9.68 1 98.81 130 GLN B CA 1
ATOM 2920 C C . GLN B 1 130 ? -9.812 18.172 8.398 1 98.81 130 GLN B C 1
ATOM 2922 O O . GLN B 1 130 ? -10.914 17.625 8.375 1 98.81 130 GLN B O 1
ATOM 2927 N N . LYS B 1 131 ? -9.305 18.766 7.387 1 98.81 131 LYS B N 1
ATOM 2928 C CA . LYS B 1 131 ? -10 18.719 6.105 1 98.81 131 LYS B CA 1
ATOM 2929 C C . LYS B 1 131 ? -10.188 17.266 5.637 1 98.81 131 LYS B C 1
ATOM 2931 O O . LYS B 1 131 ? -11.273 16.891 5.195 1 98.81 131 LYS B O 1
ATOM 2936 N N . PHE B 1 132 ? -9.156 16.5 5.75 1 98.88 132 PHE B N 1
ATOM 2937 C CA . PHE B 1 132 ? -9.281 15.086 5.406 1 98.88 132 PHE B CA 1
ATOM 2938 C C . PHE B 1 132 ? -10.289 14.391 6.316 1 98.88 132 PHE B C 1
ATOM 2940 O O . PHE B 1 132 ? -11.023 13.5 5.883 1 98.88 132 PHE B O 1
ATOM 2947 N N . ALA B 1 133 ? -10.281 14.758 7.57 1 98.81 133 ALA B N 1
ATOM 2948 C CA . ALA B 1 133 ? -11.242 14.164 8.5 1 98.81 133 ALA B CA 1
ATOM 2949 C C . ALA B 1 133 ? -12.672 14.414 8.039 1 98.81 133 ALA B C 1
ATOM 2951 O O . ALA B 1 133 ? -13.523 13.516 8.117 1 98.81 133 ALA B O 1
ATOM 2952 N N . VAL B 1 134 ? -12.93 15.578 7.555 1 98.62 134 VAL B N 1
ATOM 2953 C CA . VAL B 1 134 ? -14.25 15.898 7.027 1 98.62 134 VAL B CA 1
ATOM 2954 C C . VAL B 1 134 ? -14.578 14.969 5.859 1 98.62 134 VAL B C 1
ATOM 2956 O O . VAL B 1 134 ? -15.664 14.391 5.805 1 98.62 134 VAL B O 1
ATOM 2959 N N . ALA B 1 135 ? -13.68 14.852 4.977 1 98.56 135 ALA B N 1
ATOM 2960 C CA . ALA B 1 135 ? -13.906 14.016 3.801 1 98.56 135 ALA B CA 1
ATOM 2961 C C . ALA B 1 135 ? -14.148 12.562 4.203 1 98.56 135 ALA B C 1
ATOM 2963 O O . ALA B 1 135 ? -15.086 11.93 3.719 1 98.56 135 ALA B O 1
ATOM 2964 N N . PHE B 1 136 ? -13.344 12.023 5.109 1 98.56 136 PHE B N 1
ATOM 2965 C CA . PHE B 1 136 ? -13.438 10.617 5.484 1 98.56 136 PHE B CA 1
ATOM 2966 C C . PHE B 1 136 ? -14.719 10.352 6.266 1 98.56 136 PHE B C 1
ATOM 2968 O O . PHE B 1 136 ? -15.266 9.25 6.207 1 98.56 136 PHE B O 1
ATOM 2975 N N . GLU B 1 137 ? -15.156 11.336 6.992 1 98 137 GLU B N 1
ATOM 2976 C CA . GLU B 1 137 ? -16.453 11.172 7.633 1 98 137 GLU B CA 1
ATOM 2977 C C . GLU B 1 137 ? -17.531 10.82 6.613 1 98 137 GLU B C 1
ATOM 2979 O O . GLU B 1 137 ? -18.328 9.906 6.828 1 98 137 GLU B O 1
ATOM 2984 N N . GLN B 1 138 ? -17.5 11.547 5.5 1 97.62 138 GLN B N 1
ATOM 2985 C CA . GLN B 1 138 ? -18.5 11.344 4.461 1 97.62 138 GLN B CA 1
ATOM 2986 C C . GLN B 1 138 ? -18.297 10 3.76 1 97.62 138 GLN B C 1
ATOM 2988 O O . GLN B 1 138 ? -19.266 9.305 3.445 1 97.62 138 GLN B O 1
ATOM 2993 N N . LEU B 1 139 ? -17.047 9.664 3.5 1 97.94 139 LEU B N 1
ATOM 2994 C CA . LEU B 1 139 ? -16.781 8.383 2.848 1 97.94 139 LEU B CA 1
ATOM 2995 C C . LEU B 1 139 ? -17.312 7.223 3.678 1 97.94 139 LEU B C 1
ATOM 2997 O O . LEU B 1 139 ? -17.938 6.305 3.141 1 97.94 139 LEU B O 1
ATOM 3001 N N . VAL B 1 140 ? -17.016 7.25 4.941 1 98.12 140 VAL B N 1
ATOM 3002 C CA . VAL B 1 140 ? -17.453 6.191 5.844 1 98.12 140 VAL B CA 1
ATOM 3003 C C . VAL B 1 140 ? -18.984 6.129 5.859 1 98.12 140 VAL B C 1
ATOM 3005 O O . VAL B 1 140 ? -19.562 5.047 5.789 1 98.12 140 VAL B O 1
ATOM 3008 N N . LYS B 1 141 ? -19.578 7.254 5.914 1 96.88 141 LYS B N 1
ATOM 3009 C CA . LYS B 1 141 ? -21.047 7.348 5.992 1 96.88 141 LYS B CA 1
ATOM 3010 C C . LYS B 1 141 ? -21.703 6.754 4.746 1 96.88 141 LYS B C 1
ATOM 3012 O O . LYS B 1 141 ? -22.75 6.113 4.84 1 96.88 141 LYS B O 1
ATOM 3017 N N . ASP B 1 142 ? -21.094 6.883 3.613 1 97.06 142 ASP B N 1
ATOM 3018 C CA . ASP B 1 142 ? -21.703 6.52 2.336 1 97.06 142 ASP B CA 1
ATOM 3019 C C . ASP B 1 142 ? -21.422 5.059 1.991 1 97.06 142 ASP B C 1
ATOM 3021 O O . ASP B 1 142 ? -22.016 4.516 1.052 1 97.06 142 ASP B O 1
ATOM 3025 N N . GLU B 1 143 ? -20.5 4.449 2.729 1 96.5 143 GLU B N 1
ATOM 3026 C CA . GLU B 1 143 ? -20 3.154 2.273 1 96.5 143 GLU B CA 1
ATOM 3027 C C . GLU B 1 143 ? -20.859 2.012 2.818 1 96.5 143 GLU B C 1
ATOM 3029 O O . GLU B 1 143 ? -21.016 1.87 4.031 1 96.5 143 GLU B O 1
ATOM 3034 N N . ASP B 1 144 ? -21.281 1.126 1.872 1 93.88 144 ASP B N 1
ATOM 3035 C CA . ASP B 1 144 ? -22.125 0.011 2.27 1 93.88 144 ASP B CA 1
ATOM 3036 C C . ASP B 1 144 ? -21.359 -1.309 2.236 1 93.88 144 ASP B C 1
ATOM 3038 O O . ASP B 1 144 ? -21.781 -2.297 2.838 1 93.88 144 ASP B O 1
ATOM 3042 N N . ASP B 1 145 ? -20.344 -1.315 1.495 1 94.75 145 ASP B N 1
ATOM 3043 C CA . ASP B 1 145 ? -19.516 -2.514 1.48 1 94.75 145 ASP B CA 1
ATOM 3044 C C . ASP B 1 145 ? -18.75 -2.664 2.793 1 94.75 145 ASP B C 1
ATOM 3046 O O . ASP B 1 145 ? -17.984 -1.773 3.178 1 94.75 145 ASP B O 1
ATOM 3050 N N . VAL B 1 146 ? -18.875 -3.723 3.416 1 97 146 VAL B N 1
ATOM 3051 C CA . VAL B 1 146 ? -18.359 -3.914 4.77 1 97 146 VAL B CA 1
ATOM 3052 C C . VAL B 1 146 ? -16.844 -3.803 4.77 1 97 146 VAL B C 1
ATOM 3054 O O . VAL B 1 146 ? -16.266 -3.182 5.66 1 97 146 VAL B O 1
ATOM 3057 N N . ARG B 1 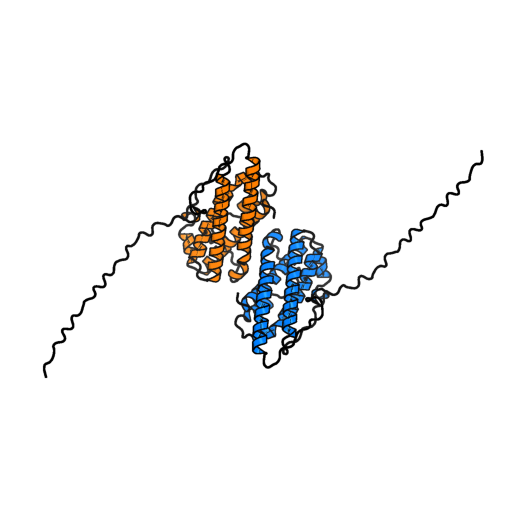147 ? -16.172 -4.41 3.842 1 96.31 147 ARG B N 1
ATOM 3058 C CA . ARG B 1 147 ? -14.703 -4.371 3.801 1 96.31 147 A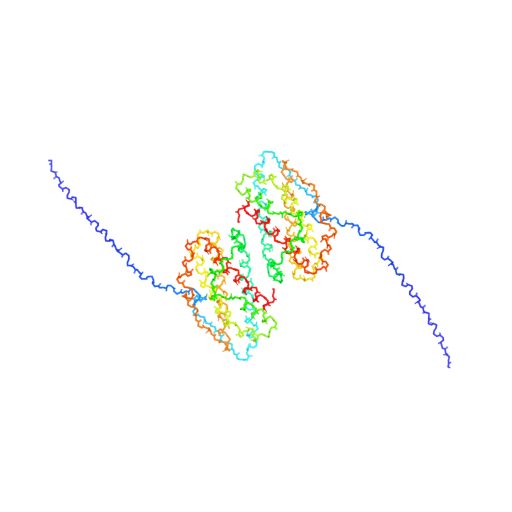RG B CA 1
ATOM 3059 C C . ARG B 1 147 ? -14.203 -2.953 3.566 1 96.31 147 ARG B C 1
ATOM 3061 O O . ARG B 1 147 ? -13.25 -2.51 4.219 1 96.31 147 ARG B O 1
ATOM 3068 N N . LYS B 1 148 ? -14.805 -2.283 2.641 1 97.25 148 LYS B N 1
ATOM 3069 C CA . LYS B 1 148 ? -14.438 -0.894 2.393 1 97.25 148 LYS B CA 1
ATOM 3070 C C . LYS B 1 148 ? -14.742 -0.018 3.604 1 97.25 148 LYS B C 1
ATOM 3072 O O . LYS B 1 148 ? -13.938 0.838 3.977 1 97.25 148 LYS B O 1
ATOM 3077 N N . TRP B 1 149 ? -15.852 -0.199 4.18 1 98.19 149 TRP B N 1
ATOM 3078 C CA . TRP B 1 149 ? -16.25 0.568 5.355 1 98.19 149 TRP B CA 1
ATOM 3079 C C . TRP B 1 149 ? -15.234 0.402 6.48 1 98.19 149 TRP B C 1
ATOM 3081 O O . TRP B 1 149 ? -14.797 1.387 7.082 1 98.19 149 TRP B O 1
ATOM 3091 N N . GLU B 1 150 ? -14.859 -0.82 6.703 1 98.38 150 GLU B N 1
ATOM 3092 C CA . GLU B 1 150 ? -13.891 -1.086 7.762 1 98.38 150 GLU B CA 1
ATOM 3093 C C . GLU B 1 150 ? -12.562 -0.393 7.477 1 98.38 150 GLU B C 1
ATOM 3095 O O . GLU B 1 150 ? -11.938 0.151 8.391 1 98.38 150 GLU B O 1
ATOM 3100 N N . ALA B 1 151 ? -12.18 -0.512 6.273 1 98.69 151 ALA B N 1
ATOM 3101 C CA . ALA B 1 151 ? -10.93 0.14 5.883 1 98.69 151 ALA B CA 1
ATOM 3102 C C . ALA B 1 151 ? -11.008 1.648 6.098 1 98.69 151 ALA B C 1
ATOM 3104 O O . ALA B 1 151 ? -10.117 2.242 6.707 1 98.69 151 ALA B O 1
ATOM 3105 N N . LEU B 1 152 ? -12.07 2.252 5.625 1 98.81 152 LEU B N 1
ATOM 3106 C CA . LEU B 1 152 ? -12.258 3.693 5.742 1 98.81 152 LEU B CA 1
ATOM 3107 C C . LEU B 1 152 ? -12.391 4.105 7.207 1 98.81 152 LEU B C 1
ATOM 3109 O O . LEU B 1 152 ? -11.812 5.113 7.625 1 98.81 152 LEU B O 1
ATOM 3113 N N . ALA B 1 153 ? -13.086 3.354 7.941 1 98.56 153 ALA B N 1
ATOM 3114 C CA . ALA B 1 153 ? -13.25 3.635 9.367 1 98.56 153 ALA B CA 1
ATOM 3115 C C . ALA B 1 153 ? -11.914 3.551 10.102 1 98.56 153 ALA B C 1
ATOM 3117 O O . ALA B 1 153 ? -11.633 4.367 10.984 1 98.56 153 ALA B O 1
ATOM 3118 N N . GLY B 1 154 ? -11.133 2.533 9.766 1 98.5 154 GLY B N 1
ATOM 3119 C CA . GLY B 1 154 ? -9.805 2.436 10.336 1 98.5 154 GLY B CA 1
ATOM 3120 C C . GLY B 1 154 ? -8.922 3.627 10.008 1 98.5 154 GLY B C 1
ATOM 3121 O O . GLY B 1 154 ? -8.242 4.164 10.883 1 98.5 154 GLY B O 1
ATOM 3122 N N . THR B 1 155 ? -8.977 3.998 8.758 1 98.75 155 THR B N 1
ATOM 3123 C CA . THR B 1 155 ? -8.219 5.172 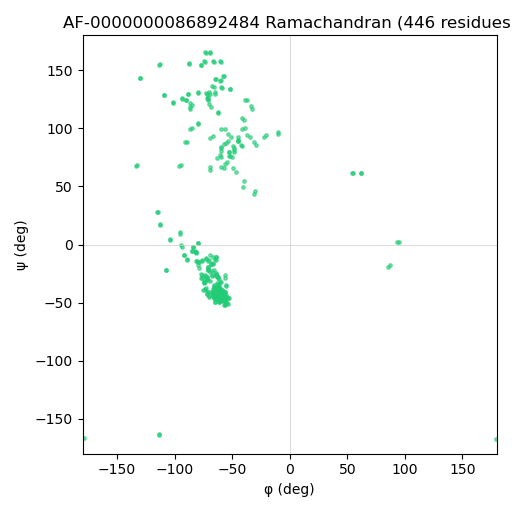8.328 1 98.75 155 THR B CA 1
ATOM 3124 C C . THR B 1 155 ? -8.656 6.406 9.109 1 98.75 155 THR B C 1
ATOM 3126 O O . THR B 1 155 ? -7.82 7.188 9.578 1 98.75 155 THR B O 1
ATOM 3129 N N . GLN B 1 156 ? -9.914 6.598 9.273 1 98.31 156 GLN B N 1
ATOM 3130 C CA . GLN B 1 156 ? -10.453 7.719 10.031 1 98.31 156 GLN B CA 1
ATOM 3131 C C . GLN B 1 156 ? -9.945 7.699 11.477 1 98.31 156 GLN B C 1
ATOM 3133 O O . GLN B 1 156 ? -9.57 8.734 12.023 1 98.31 156 GLN B O 1
ATOM 3138 N N . ARG B 1 157 ? -9.906 6.551 12.062 1 97.88 157 ARG B N 1
ATOM 3139 C CA . ARG B 1 157 ? -9.453 6.418 13.445 1 97.88 157 ARG B CA 1
ATOM 3140 C C . ARG B 1 157 ? -7.996 6.836 13.586 1 97.88 157 ARG B C 1
ATOM 3142 O O . ARG B 1 157 ? -7.648 7.602 14.484 1 97.88 157 ARG B O 1
ATOM 3149 N N . TYR B 1 158 ? -7.203 6.398 12.727 1 98.69 158 TYR B N 1
ATOM 3150 C CA . TYR B 1 158 ? -5.781 6.707 12.828 1 98.69 158 TYR B CA 1
ATOM 3151 C C . TYR B 1 158 ? -5.504 8.148 12.43 1 98.69 158 TYR B C 1
ATOM 3153 O O . TYR B 1 158 ? -4.594 8.789 12.969 1 98.69 158 TYR B O 1
ATOM 3161 N N . LEU B 1 159 ? -6.32 8.648 11.5 1 98.75 159 LEU B N 1
ATOM 3162 C CA . LEU B 1 159 ? -6.262 10.07 11.188 1 98.75 159 LEU B CA 1
ATOM 3163 C C . LEU B 1 159 ? -6.555 10.914 12.422 1 98.75 159 LEU B C 1
ATOM 3165 O O . LEU B 1 159 ? -5.844 11.875 12.711 1 98.75 159 LEU B O 1
ATOM 3169 N N . ASN B 1 160 ? -7.492 10.523 13.141 1 98.12 160 ASN B N 1
ATOM 3170 C CA . ASN B 1 160 ? -7.836 11.219 14.375 1 98.12 160 ASN B CA 1
ATOM 3171 C C . ASN B 1 160 ? -6.703 11.148 15.398 1 98.12 160 ASN B C 1
ATOM 3173 O O . ASN B 1 160 ? -6.426 12.125 16.094 1 98.12 160 ASN B O 1
ATOM 3177 N N . SER B 1 161 ? -6.148 9.984 15.5 1 98.25 161 SER B N 1
ATOM 3178 C CA . SER B 1 161 ? -5.016 9.836 16.406 1 98.25 161 SER B CA 1
ATOM 3179 C C . SER B 1 161 ? -3.867 10.758 16.016 1 98.25 161 SER B C 1
ATOM 3181 O O . SER B 1 161 ? -3.221 11.359 16.875 1 98.25 161 SER B O 1
ATOM 3183 N N . MET B 1 162 ? -3.623 10.852 14.742 1 98.75 162 MET B N 1
ATOM 3184 C CA . MET B 1 162 ? -2.592 11.766 14.25 1 98.75 162 MET B CA 1
ATOM 3185 C C . MET B 1 162 ? -2.943 13.211 14.57 1 98.75 162 MET B C 1
ATOM 3187 O O . MET B 1 162 ? -2.082 13.984 15 1 98.75 162 MET B O 1
ATOM 3191 N N . LEU B 1 163 ? -4.172 13.523 14.328 1 98.44 163 LEU B N 1
ATOM 3192 C CA . LEU B 1 163 ? -4.656 14.867 14.625 1 98.44 163 LEU B CA 1
ATOM 3193 C C . LEU B 1 163 ? -4.441 15.203 16.094 1 98.44 163 LEU B C 1
ATOM 3195 O O . LEU B 1 163 ? -4.012 16.312 16.422 1 98.44 163 LEU B O 1
ATOM 3199 N N . CYS B 1 164 ? -4.719 14.266 16.953 1 98.06 164 CYS B N 1
ATOM 3200 C CA . CYS B 1 164 ? -4.5 14.461 18.375 1 98.06 164 CYS B CA 1
ATOM 3201 C C . CYS B 1 164 ? -3.027 14.711 18.672 1 98.06 164 CYS B C 1
ATOM 3203 O O . CYS B 1 164 ? -2.691 15.633 19.422 1 98.06 164 CYS B O 1
ATOM 3205 N N . GLU B 1 165 ? -2.174 13.938 18.078 1 98.25 165 GLU B N 1
ATOM 3206 C CA . GLU B 1 165 ? -0.737 14.094 18.281 1 98.25 165 GLU B CA 1
ATOM 3207 C C . GLU B 1 165 ? -0.263 15.469 17.812 1 98.25 165 GLU B C 1
ATOM 3209 O O . GLU B 1 165 ? 0.502 16.141 18.516 1 98.25 165 GLU B O 1
ATOM 3214 N N . VAL B 1 166 ? -0.75 15.867 16.703 1 98.44 166 VAL B N 1
ATOM 3215 C CA . VAL B 1 166 ? -0.365 17.172 16.156 1 98.44 166 VAL B CA 1
ATOM 3216 C C . VAL B 1 166 ? -0.848 18.281 17.094 1 98.44 166 VAL B C 1
ATOM 3218 O O . VAL B 1 166 ? -0.088 19.188 17.422 1 98.44 166 VAL B O 1
ATOM 3221 N N . GLU B 1 167 ? -2.051 18.172 17.5 1 97.06 167 GLU B N 1
ATOM 3222 C CA . GLU B 1 167 ? -2.633 19.188 18.375 1 97.06 167 GLU B CA 1
ATOM 3223 C C . GLU B 1 167 ? -1.868 19.281 19.703 1 97.06 167 GLU B C 1
ATOM 3225 O O . GLU B 1 167 ? -1.571 20.375 20.172 1 97.06 167 GLU B O 1
ATOM 3230 N N . SER B 1 168 ? -1.552 18.172 20.281 1 96.38 168 SER B N 1
ATOM 3231 C CA . SER B 1 168 ? -0.807 18.125 21.531 1 96.38 168 SER B CA 1
ATOM 3232 C C . SER B 1 168 ? 0.544 18.828 21.391 1 96.38 168 SER B C 1
ATOM 3234 O O . SER B 1 168 ? 0.966 19.562 22.281 1 96.38 168 SER B O 1
ATOM 3236 N N . ASN B 1 169 ? 1.165 18.609 20.297 1 96.81 169 ASN B N 1
ATOM 3237 C CA . ASN B 1 169 ? 2.479 19.203 20.078 1 96.81 169 ASN B CA 1
ATOM 3238 C C . ASN B 1 169 ? 2.377 20.703 19.812 1 96.81 169 ASN B C 1
ATOM 3240 O O . ASN B 1 169 ? 3.234 21.484 20.266 1 96.81 169 ASN B O 1
ATOM 3244 N N . ILE B 1 170 ? 1.36 21.109 19.094 1 96.94 170 ILE B N 1
ATOM 3245 C CA . ILE B 1 170 ? 1.146 22.531 18.891 1 96.94 170 ILE B CA 1
ATOM 3246 C C . ILE B 1 170 ? 0.967 23.219 20.25 1 96.94 170 ILE B C 1
ATOM 3248 O O . ILE B 1 170 ? 1.564 24.266 20.5 1 96.94 170 ILE B O 1
ATOM 3252 N N . LEU B 1 171 ? 0.256 22.641 21.141 1 94.81 171 LEU B N 1
ATOM 3253 C CA . LEU B 1 171 ? -0.068 23.234 22.438 1 94.81 171 LEU B CA 1
ATOM 3254 C C . LEU B 1 171 ? 1.148 23.219 23.344 1 94.81 171 LEU B C 1
ATOM 3256 O O . LEU B 1 171 ? 1.265 24.078 24.234 1 94.81 171 LEU B O 1
ATOM 3260 N N . SER B 1 172 ? 2.016 22.281 23.125 1 94.75 172 SER B N 1
ATOM 3261 C CA . SER B 1 172 ? 3.188 22.156 23.984 1 94.75 172 SER B CA 1
ATOM 3262 C C . SER B 1 172 ? 4.254 23.188 23.609 1 94.75 172 SER B C 1
ATOM 3264 O O . SER B 1 172 ? 5.184 23.422 24.391 1 94.75 172 SER B O 1
ATOM 3266 N N . LEU B 1 173 ? 4.152 23.688 22.422 1 94.75 173 LEU B N 1
ATOM 3267 C CA . LEU B 1 173 ? 5.141 24.656 21.953 1 94.75 173 LEU B CA 1
ATOM 3268 C C . LEU B 1 173 ? 4.594 26.078 22.047 1 94.75 173 LEU B C 1
ATOM 3270 O O . LEU B 1 173 ? 3.617 26.422 21.375 1 94.75 173 LEU B O 1
ATOM 3274 N N . PRO B 1 174 ? 5.227 26.938 22.75 1 91.25 174 PRO B N 1
ATOM 3275 C CA . PRO B 1 174 ? 4.68 28.266 23.047 1 91.25 174 PRO B CA 1
ATOM 3276 C C . PRO B 1 174 ? 4.613 29.156 21.797 1 91.25 174 PRO B C 1
ATOM 3278 O O . PRO B 1 174 ? 3.812 30.094 21.766 1 91.25 174 PRO B O 1
ATOM 3281 N N . SER B 1 175 ? 5.414 28.875 20.812 1 89.31 175 SER B N 1
ATOM 3282 C CA . SER B 1 175 ? 5.473 29.734 19.625 1 89.31 175 SER B CA 1
ATOM 3283 C C . SER B 1 175 ? 4.324 29.422 18.656 1 89.31 175 SER B C 1
ATOM 3285 O O . SER B 1 175 ? 4.117 30.141 17.688 1 89.31 175 SER B O 1
ATOM 3287 N N . LEU B 1 176 ? 3.617 28.391 19 1 94.94 176 LEU B N 1
ATOM 3288 C CA . LEU B 1 176 ? 2.578 27.969 18.062 1 94.94 176 LEU B CA 1
ATOM 3289 C C . LEU B 1 176 ? 1.19 28.188 18.656 1 94.94 176 LEU B C 1
ATOM 3291 O O . LEU B 1 176 ? 1.041 28.297 19.875 1 94.94 176 LEU B O 1
ATOM 3295 N N . ARG B 1 177 ? 0.232 28.328 17.703 1 95.12 177 ARG B N 1
ATOM 3296 C CA . ARG B 1 177 ? -1.177 28.453 18.062 1 95.12 177 ARG B CA 1
ATOM 3297 C C . ARG B 1 177 ? -2.033 27.484 17.266 1 95.12 177 ARG B C 1
ATOM 3299 O O . ARG B 1 177 ? -1.793 27.281 16.062 1 95.12 177 ARG B O 1
ATOM 3306 N N . LEU B 1 178 ? -2.992 27 17.953 1 95.69 178 LEU B N 1
ATOM 3307 C CA . LEU B 1 178 ? -3.934 26.125 17.281 1 95.69 178 LEU B CA 1
ATOM 3308 C C . LEU B 1 178 ? -4.789 26.891 16.281 1 95.69 178 LEU B C 1
ATOM 3310 O O . LEU B 1 178 ? -5.348 27.938 16.625 1 95.69 178 LEU B O 1
ATOM 3314 N N . PRO B 1 179 ? -4.883 26.406 15.039 1 97.31 179 PRO B N 1
ATOM 3315 C CA . PRO B 1 179 ? -5.754 27.078 14.07 1 97.31 179 PRO B CA 1
ATOM 3316 C C . PRO B 1 179 ? -7.234 26.922 14.406 1 97.31 179 PRO B C 1
ATOM 3318 O O . PRO B 1 179 ? -7.605 26.094 15.234 1 97.31 179 PRO B O 1
ATOM 3321 N N . THR B 1 180 ? -7.965 27.797 13.719 1 97.06 180 THR B N 1
ATOM 3322 C CA . THR B 1 180 ? -9.414 27.656 13.812 1 97.06 180 THR B CA 1
ATOM 3323 C C . THR B 1 180 ? -9.852 26.281 13.312 1 97.06 180 THR B C 1
ATOM 3325 O O . THR B 1 180 ? -9.328 25.781 12.312 1 97.06 180 THR B O 1
ATOM 3328 N N . ARG B 1 181 ? -10.812 25.766 14 1 96.94 181 ARG B N 1
ATOM 3329 C CA . ARG B 1 181 ? -11.312 24.438 13.648 1 96.94 181 ARG B CA 1
ATOM 3330 C C . ARG B 1 181 ? -12.008 24.453 12.289 1 96.94 181 ARG B C 1
ATOM 3332 O O . ARG B 1 181 ? -12.773 25.375 11.992 1 96.94 181 ARG B O 1
ATOM 3339 N N . VAL B 1 182 ? -11.695 23.422 11.484 1 98.19 182 VAL B N 1
ATOM 3340 C CA . VAL B 1 182 ? -12.391 23.266 10.211 1 98.19 182 VAL B CA 1
ATOM 3341 C C . VAL B 1 182 ? -13.82 22.797 10.461 1 98.19 182 VAL B C 1
ATOM 3343 O O . VAL B 1 182 ? -14.055 21.844 11.203 1 98.19 182 VAL B O 1
ATOM 3346 N N . GLN B 1 183 ? -14.688 23.5 9.836 1 97.5 183 GLN B N 1
ATOM 3347 C CA . GLN B 1 183 ? -16.094 23.156 10.016 1 97.5 183 GLN B CA 1
ATOM 3348 C C . GLN B 1 183 ? -16.547 22.094 9.016 1 97.5 183 GLN B C 1
ATOM 3350 O O . GLN B 1 183 ? -16 22 7.918 1 97.5 183 GLN B O 1
ATOM 3355 N N . ARG B 1 184 ? -17.547 21.406 9.367 1 96.62 184 ARG B N 1
ATOM 3356 C CA . ARG B 1 184 ? -18.078 20.312 8.562 1 96.62 184 ARG B CA 1
ATOM 3357 C C . ARG B 1 184 ? -18.578 20.812 7.215 1 96.62 184 ARG B C 1
ATOM 3359 O O . ARG B 1 184 ? -18.5 20.109 6.215 1 96.62 184 ARG B O 1
ATOM 3366 N N . ASP B 1 185 ? -19.016 22.031 7.148 1 96 185 ASP B N 1
ATOM 3367 C CA . ASP B 1 185 ? -19.703 22.578 5.98 1 96 185 ASP B CA 1
ATOM 3368 C C . ASP B 1 185 ? -18.703 22.969 4.891 1 96 185 ASP B C 1
ATOM 3370 O O . ASP B 1 185 ? -19.094 23.438 3.82 1 96 185 ASP B O 1
ATOM 3374 N N . ILE B 1 186 ? -17.406 22.719 5.176 1 97.81 186 ILE B N 1
ATOM 3375 C CA . ILE B 1 186 ? -16.453 22.906 4.086 1 97.81 186 ILE B CA 1
ATOM 3376 C C . ILE B 1 186 ? -16.797 21.969 2.932 1 97.81 186 ILE B C 1
ATOM 3378 O O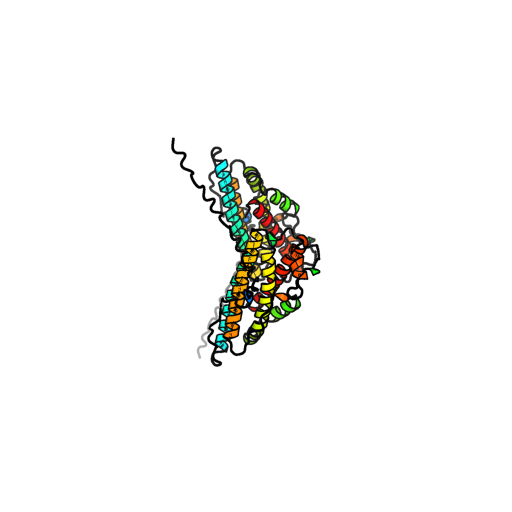 . ILE B 1 186 ? -16.5 22.266 1.773 1 97.81 186 ILE B O 1
ATOM 3382 N N . MET B 1 187 ? -17.312 20.859 3.297 1 97.44 187 MET B N 1
ATOM 3383 C CA . MET B 1 187 ? -17.938 20.031 2.279 1 97.44 187 MET B CA 1
ATOM 3384 C C . MET B 1 187 ? -19.406 20.422 2.07 1 97.44 187 MET B C 1
ATOM 3386 O O . MET B 1 187 ? -20.234 20.25 2.969 1 97.44 187 MET B O 1
ATOM 3390 N N . SER B 1 188 ? -19.688 20.844 0.892 1 96.19 188 SER B N 1
ATOM 3391 C CA . SER B 1 188 ? -21.016 21.375 0.61 1 96.19 188 SER B CA 1
ATOM 3392 C C . SER B 1 188 ? -22.047 20.25 0.537 1 96.19 188 SER B C 1
ATOM 3394 O O . SER B 1 188 ? -21.688 19.078 0.389 1 96.19 188 SER B O 1
ATOM 3396 N N . LYS B 1 189 ? -23.25 20.656 0.586 1 94.5 189 LYS B N 1
ATOM 3397 C CA . LYS B 1 189 ? -24.344 19.703 0.441 1 94.5 189 LYS B CA 1
ATOM 3398 C C . LYS B 1 189 ? -24.281 19.016 -0.922 1 94.5 189 LYS B C 1
ATOM 3400 O O . LYS B 1 189 ? -24.547 17.812 -1.028 1 94.5 189 LYS B O 1
ATOM 3405 N N . ASN B 1 190 ? -24 19.797 -1.926 1 92.5 190 ASN B N 1
ATOM 3406 C CA . ASN B 1 190 ? -23.906 19.234 -3.273 1 92.5 190 ASN B CA 1
ATOM 3407 C C . ASN B 1 190 ? -22.828 18.172 -3.367 1 92.5 190 ASN B C 1
ATOM 3409 O O . ASN B 1 190 ? -23.016 17.125 -3.994 1 92.5 190 ASN B O 1
ATOM 3413 N N . GLU B 1 191 ? -21.719 18.422 -2.748 1 93.94 191 GLU B N 1
ATOM 3414 C CA . GLU B 1 191 ? -20.641 17.438 -2.732 1 93.94 191 GLU B CA 1
ATOM 3415 C C . GLU B 1 191 ? -21.031 16.188 -1.972 1 93.94 191 GLU B C 1
ATOM 3417 O O . GLU B 1 191 ? -20.656 15.07 -2.354 1 93.94 191 GLU B O 1
ATOM 3422 N N . ARG B 1 192 ? -21.734 16.344 -0.938 1 94 192 ARG B N 1
ATOM 3423 C CA . ARG B 1 192 ? -22.188 15.219 -0.136 1 94 192 ARG B CA 1
ATOM 3424 C C . ARG B 1 192 ? -23.188 14.375 -0.903 1 94 192 ARG B C 1
ATOM 3426 O O . ARG B 1 192 ? -23.234 13.156 -0.753 1 94 192 ARG B O 1
ATOM 3433 N N . ASN B 1 193 ? -23.875 14.984 -1.799 1 91.56 193 ASN B N 1
ATOM 3434 C CA . ASN B 1 193 ? -24.938 14.312 -2.553 1 91.56 193 ASN B CA 1
ATOM 3435 C C . ASN B 1 193 ? -24.359 13.484 -3.697 1 91.56 193 ASN B C 1
ATOM 3437 O O . ASN B 1 193 ? -25.047 12.648 -4.281 1 91.56 193 ASN B O 1
ATOM 3441 N N . VAL B 1 194 ? -23.141 13.688 -4.023 1 87.38 194 VAL B N 1
ATOM 3442 C CA . VAL B 1 194 ? -22.453 12.898 -5.035 1 87.38 194 VAL B CA 1
ATOM 3443 C C . VAL B 1 194 ? -22.516 11.414 -4.66 1 87.38 194 VAL B C 1
ATOM 3445 O O . VAL B 1 194 ? -22.5 10.547 -5.535 1 87.38 194 VAL B O 1
ATOM 3448 N N . GLY B 1 195 ? -22.594 11.102 -3.422 1 84.44 195 GLY B N 1
ATOM 3449 C CA . GLY B 1 195 ? -22.578 9.75 -2.887 1 84.44 195 GLY B CA 1
ATOM 3450 C C . GLY B 1 195 ? -23.797 8.938 -3.275 1 84.44 195 GLY B C 1
ATOM 3451 O O . GLY B 1 195 ? -23.797 7.707 -3.154 1 84.44 195 GLY B O 1
ATOM 3452 N N . ARG B 1 196 ? -24.781 9.609 -3.826 1 87.31 196 ARG B N 1
ATOM 3453 C CA . ARG B 1 196 ? -26.016 8.906 -4.188 1 87.31 196 ARG B CA 1
ATOM 3454 C C . ARG B 1 196 ? -25.812 8.039 -5.422 1 87.31 196 ARG B C 1
ATOM 3456 O O . ARG B 1 196 ? -26.453 6.992 -5.562 1 87.31 196 ARG B O 1
ATOM 3463 N N . ASP B 1 197 ? -24.938 8.523 -6.281 1 88.06 197 ASP B N 1
ATOM 3464 C CA . ASP B 1 197 ? -24.547 7.742 -7.445 1 88.06 197 ASP B CA 1
ATOM 3465 C C . ASP B 1 197 ? -23.281 6.926 -7.156 1 88.06 197 ASP B C 1
ATOM 3467 O O . ASP B 1 197 ? -22.25 7.484 -6.801 1 88.06 197 ASP B O 1
ATOM 3471 N N . GLU B 1 198 ? -23.406 5.703 -7.387 1 87.56 198 GLU B N 1
ATOM 3472 C CA . GLU B 1 198 ? -22.312 4.809 -7.004 1 87.56 198 GLU B CA 1
ATOM 3473 C C . GLU B 1 198 ? -21.047 5.117 -7.789 1 87.56 198 GLU B C 1
ATOM 3475 O O . GLU B 1 198 ? -19.953 5.164 -7.215 1 87.56 198 GLU B O 1
ATOM 3480 N N . THR B 1 199 ? -21.188 5.305 -9.023 1 86.75 199 THR B N 1
ATOM 3481 C CA . THR B 1 199 ? -20.016 5.57 -9.852 1 86.75 199 THR B CA 1
ATOM 3482 C C . THR B 1 199 ? -19.328 6.867 -9.43 1 86.75 199 THR B C 1
ATOM 3484 O O . THR B 1 199 ? -18.109 6.914 -9.281 1 86.75 199 THR B O 1
ATOM 3487 N N . ASN B 1 200 ? -20.109 7.879 -9.242 1 88.5 200 ASN B N 1
ATOM 3488 C CA . ASN B 1 200 ? -19.562 9.164 -8.812 1 88.5 200 ASN B CA 1
ATOM 3489 C C . ASN B 1 200 ? -18.953 9.07 -7.418 1 88.5 200 ASN B C 1
ATOM 3491 O O . ASN B 1 200 ? -17.922 9.68 -7.148 1 88.5 200 ASN B O 1
ATOM 3495 N N . ARG B 1 201 ? -19.547 8.328 -6.59 1 92.62 201 ARG B N 1
ATOM 3496 C CA . ARG B 1 201 ? -19.031 8.125 -5.234 1 92.62 201 ARG B CA 1
ATOM 3497 C C . ARG B 1 201 ? -17.672 7.461 -5.254 1 92.62 201 ARG B C 1
ATOM 3499 O O . ARG B 1 201 ? -16.75 7.891 -4.543 1 92.62 201 ARG B O 1
ATOM 3506 N N . LEU B 1 202 ? -17.594 6.473 -6.105 1 91.88 202 LEU B N 1
ATOM 3507 C CA . LEU B 1 202 ? -16.328 5.754 -6.195 1 91.88 202 LEU B CA 1
ATOM 3508 C C . LEU B 1 202 ? -15.211 6.672 -6.699 1 91.88 202 LEU B C 1
ATOM 3510 O O . LEU B 1 202 ? -14.078 6.605 -6.215 1 91.88 202 LEU B O 1
ATOM 3514 N N . VAL B 1 203 ? -15.539 7.453 -7.578 1 91.75 203 VAL B N 1
ATOM 3515 C CA . VAL B 1 203 ? -14.562 8.398 -8.109 1 91.75 203 VAL B CA 1
ATOM 3516 C C . VAL B 1 203 ? -14.148 9.383 -7.008 1 91.75 203 VAL B C 1
ATOM 3518 O O . VAL B 1 203 ? -12.953 9.633 -6.809 1 91.75 203 VAL B O 1
ATOM 3521 N N . ARG B 1 204 ? -15.094 9.969 -6.324 1 93.62 204 ARG B N 1
ATOM 3522 C CA . ARG B 1 204 ? -14.812 10.883 -5.223 1 93.62 204 ARG B CA 1
ATOM 3523 C C . ARG B 1 204 ? -13.938 10.219 -4.168 1 93.62 204 ARG B C 1
ATOM 3525 O O . ARG B 1 204 ? -12.914 10.773 -3.768 1 93.62 204 ARG B O 1
ATOM 3532 N N . ASP B 1 205 ? -14.359 9.055 -3.766 1 95.25 205 ASP B N 1
ATOM 3533 C CA . ASP B 1 205 ? -13.672 8.359 -2.682 1 95.25 205 ASP B CA 1
ATOM 3534 C C . ASP B 1 205 ? -12.234 8.039 -3.062 1 95.25 205 ASP B C 1
ATOM 3536 O O . ASP B 1 205 ? -11.312 8.281 -2.279 1 95.25 205 ASP B O 1
ATOM 3540 N N . TRP B 1 206 ? -12.133 7.527 -4.223 1 94.69 206 TRP B N 1
ATOM 3541 C CA . TRP B 1 206 ? -10.789 7.195 -4.695 1 94.69 206 TRP B CA 1
ATOM 3542 C C . TRP B 1 206 ? -9.922 8.445 -4.789 1 94.69 206 TRP B C 1
ATOM 3544 O O . TRP B 1 206 ? -8.75 8.422 -4.391 1 94.69 206 TRP B O 1
ATOM 3554 N N . GLY B 1 207 ? -10.492 9.5 -5.297 1 93.88 207 GLY B N 1
ATOM 3555 C CA . GLY B 1 207 ? -9.766 10.758 -5.355 1 93.88 207 GLY B CA 1
ATOM 3556 C C . GLY B 1 207 ? -9.312 11.25 -3.996 1 93.88 207 GLY B C 1
ATOM 3557 O O . GLY B 1 207 ? -8.172 11.688 -3.836 1 93.88 207 GLY B O 1
ATOM 3558 N N . VAL B 1 208 ? -10.148 11.156 -3.027 1 96.44 208 VAL B N 1
ATOM 3559 C CA . VAL B 1 208 ? -9.828 11.57 -1.663 1 96.44 208 VAL B CA 1
ATOM 3560 C C . VAL B 1 208 ? -8.703 10.703 -1.11 1 96.44 208 VAL B C 1
ATOM 3562 O O . VAL B 1 208 ? -7.746 11.219 -0.521 1 96.44 208 VAL B O 1
ATOM 3565 N N . ILE B 1 209 ? -8.828 9.422 -1.391 1 97 209 ILE B N 1
ATOM 3566 C CA . ILE B 1 209 ? -7.852 8.461 -0.887 1 97 209 ILE B CA 1
ATOM 3567 C C . ILE B 1 209 ? -6.484 8.742 -1.508 1 97 209 ILE B C 1
ATOM 3569 O O . ILE B 1 209 ? -5.465 8.711 -0.817 1 97 209 ILE B O 1
ATOM 3573 N N . LEU B 1 210 ? -6.473 9.086 -2.73 1 94.88 210 LEU B N 1
ATOM 3574 C CA . LEU B 1 210 ? -5.215 9.375 -3.41 1 94.88 210 LEU B CA 1
ATOM 3575 C C . LEU B 1 210 ? -4.598 10.672 -2.893 1 94.88 210 LEU B C 1
ATOM 3577 O O . LEU B 1 210 ? -3.391 10.742 -2.662 1 94.88 210 LEU B O 1
ATOM 3581 N N . LYS B 1 211 ? -5.391 11.656 -2.754 1 96.69 211 LYS B N 1
ATOM 3582 C CA . LYS B 1 211 ? -4.887 12.914 -2.203 1 96.69 211 LYS B CA 1
ATOM 3583 C C . LYS B 1 211 ? -4.328 12.711 -0.798 1 96.69 211 LYS B C 1
ATOM 3585 O O . LYS B 1 211 ? -3.299 13.297 -0.446 1 96.69 211 LYS B O 1
ATOM 3590 N N . TYR B 1 212 ? -5.043 11.93 -0.056 1 98.31 212 TYR B N 1
ATOM 3591 C CA . TYR B 1 212 ? -4.594 11.625 1.298 1 98.31 212 TYR B CA 1
ATOM 3592 C C . TYR B 1 212 ? -3.25 10.906 1.279 1 98.31 212 TYR B C 1
ATOM 3594 O O . TYR B 1 212 ? -2.32 11.305 1.989 1 98.31 212 TYR B O 1
ATOM 3602 N N . ARG B 1 213 ? -3.123 9.898 0.494 1 97.69 213 ARG B N 1
ATOM 3603 C CA . ARG B 1 213 ? -1.87 9.164 0.348 1 97.69 213 ARG B CA 1
ATOM 3604 C C . ARG B 1 213 ? -0.724 10.102 -0.014 1 97.69 213 ARG B C 1
ATOM 3606 O O . ARG B 1 213 ? 0.336 10.07 0.616 1 97.69 213 ARG B O 1
ATOM 3613 N N . ASP B 1 214 ? -0.941 10.922 -1.034 1 96.88 214 ASP B N 1
ATOM 3614 C CA . ASP B 1 214 ? 0.109 11.812 -1.519 1 96.88 214 ASP B CA 1
ATOM 3615 C C . ASP B 1 214 ? 0.542 12.789 -0.433 1 96.88 214 ASP B C 1
ATOM 3617 O O . ASP B 1 214 ? 1.729 13.102 -0.303 1 96.88 214 ASP B O 1
ATOM 3621 N N . TYR B 1 215 ? -0.438 13.234 0.28 1 98.5 215 TYR B N 1
ATOM 3622 C CA . TYR B 1 215 ? -0.14 14.164 1.367 1 98.5 215 TYR B CA 1
ATOM 3623 C C . TYR B 1 215 ? 0.669 13.477 2.461 1 98.5 215 TYR B C 1
ATOM 3625 O O . TYR B 1 215 ? 1.624 14.055 2.99 1 98.5 215 TYR B O 1
ATOM 3633 N N . LEU B 1 216 ? 0.29 12.25 2.826 1 98.69 216 LEU B N 1
ATOM 3634 C CA . LEU B 1 216 ? 1.049 11.484 3.809 1 98.69 216 LEU B CA 1
ATOM 3635 C C . LEU B 1 216 ? 2.469 11.227 3.316 1 98.69 216 LEU B C 1
ATOM 3637 O O . LEU B 1 216 ? 3.426 11.32 4.09 1 98.69 216 LEU B O 1
ATOM 3641 N N . HIS B 1 217 ? 2.596 10.945 2.082 1 98.44 217 HIS B N 1
ATOM 3642 C CA . HIS B 1 217 ? 3.916 10.719 1.506 1 98.44 217 HIS B CA 1
ATOM 3643 C C . HIS B 1 217 ? 4.781 11.969 1.596 1 98.44 217 HIS B C 1
ATOM 3645 O O . HIS B 1 217 ? 5.988 11.883 1.825 1 98.44 217 HIS B O 1
ATOM 3651 N N . ALA B 1 218 ? 4.199 13.109 1.355 1 98.56 218 ALA B N 1
ATOM 3652 C CA . ALA B 1 218 ? 4.945 14.359 1.47 1 98.56 218 ALA B CA 1
ATOM 3653 C C . ALA B 1 218 ? 5.562 14.508 2.859 1 98.56 218 ALA B C 1
ATOM 3655 O O . ALA B 1 218 ? 6.742 14.828 2.99 1 98.56 218 ALA B O 1
ATOM 3656 N N . TRP B 1 219 ? 4.789 14.219 3.844 1 98.81 219 TRP B N 1
ATOM 3657 C CA . TRP B 1 219 ? 5.285 14.344 5.211 1 98.81 219 TRP B CA 1
ATOM 3658 C C . TRP B 1 219 ? 6.281 13.242 5.535 1 98.81 219 TRP B C 1
ATOM 3660 O O . TRP B 1 219 ? 7.172 13.422 6.367 1 98.81 219 TRP B O 1
ATOM 3670 N N . ARG B 1 220 ? 6.113 12.125 4.898 1 98.44 220 ARG B N 1
ATOM 3671 C CA . ARG B 1 220 ? 7.109 11.07 5.051 1 98.44 220 ARG B CA 1
ATOM 3672 C C . ARG B 1 220 ? 8.492 11.555 4.613 1 98.44 220 ARG B C 1
ATOM 3674 O O . ARG B 1 220 ? 9.5 11.211 5.238 1 98.44 220 ARG B O 1
ATOM 3681 N N . HIS B 1 221 ? 8.539 12.305 3.576 1 97.94 221 HIS B N 1
ATOM 3682 C CA . HIS B 1 221 ? 9.789 12.914 3.16 1 97.94 221 HIS B CA 1
ATOM 3683 C C . HIS B 1 221 ? 10.367 13.797 4.262 1 97.94 221 HIS B C 1
ATOM 3685 O O . HIS B 1 221 ? 11.578 13.789 4.508 1 97.94 221 HIS B O 1
ATOM 3691 N N . VAL B 1 222 ? 9.523 14.523 4.871 1 98.56 222 VAL B N 1
ATOM 3692 C CA . VAL B 1 222 ? 9.93 15.461 5.914 1 98.56 222 VAL B CA 1
ATOM 3693 C C . VAL B 1 222 ? 10.461 14.695 7.121 1 98.56 222 VAL B C 1
ATOM 3695 O O . VAL B 1 222 ? 11.508 15.039 7.676 1 98.56 222 VAL B O 1
ATOM 3698 N N . PHE B 1 223 ? 9.781 13.664 7.492 1 97.75 223 PHE B N 1
ATOM 3699 C CA . PHE B 1 223 ? 10.164 12.867 8.656 1 97.75 223 PHE B CA 1
ATOM 3700 C C . PHE B 1 223 ? 11.312 11.922 8.312 1 97.75 223 PHE B C 1
ATOM 3702 O O . PHE B 1 223 ? 11.93 11.344 9.211 1 97.75 223 PHE B O 1
ATOM 3709 N N . ASN B 1 224 ? 11.547 11.75 7.07 1 94.44 224 ASN B N 1
ATOM 3710 C CA . ASN B 1 224 ? 12.734 11.094 6.531 1 94.44 224 ASN B CA 1
ATOM 3711 C C . ASN B 1 224 ? 12.828 9.641 6.992 1 94.44 224 ASN B C 1
ATOM 3713 O O . ASN B 1 224 ? 13.844 9.234 7.555 1 94.44 224 ASN B O 1
ATOM 3717 N N . TYR B 1 225 ? 11.867 8.945 6.617 1 92.81 225 TYR B N 1
ATOM 3718 C CA . TYR B 1 225 ? 11.945 7.508 6.859 1 92.81 225 TYR B CA 1
ATOM 3719 C C . TYR B 1 225 ? 11.375 6.723 5.684 1 92.81 225 TYR B C 1
ATOM 3721 O O . TYR B 1 225 ? 10.609 7.262 4.879 1 92.81 225 TYR B O 1
#

Nearest PDB structures (foldseek):
  8dpw-assembly1_A  TM=6.180E-01  e=1.025E+00  Homo sapiens
  7zxk-assembly2_C  TM=4.795E-01  e=1.859E+00  Homo sapiens
  3ncb-assembly1_A  TM=4.349E-01  e=1.776E+00  Homo sapiens
  3npz-assembly1_A  TM=3.533E-01  e=1.947E+00  Homo sapiens
  1rw5-assembly1_A  TM=4.603E-01  e=4.863E+00  Homo sapiens